Protein 2QBX (pdb70)

Structure (mmCIF, N/CA/C/O backbone):
data_2QBX
#
_entry.id   2QBX
#
_cell.length_a   40.183
_cell.length_b   40.183
_cell.length_c   235.025
_cell.angle_alpha   90.00
_cell.angle_beta   90.00
_cell.angle_gamma   120.00
#
_symmetry.space_group_name_H-M   'P 32'
#
loop_
_entity.id
_entity.type
_entity.pdbx_description
1 polymer 'Ephrin type-B receptor 2'
2 polymer 'antagonistic peptide'
3 non-polymer 'SULFATE ION'
4 water water
#
loop_
_atom_site.group_PDB
_atom_site.id
_atom_site.type_symbol
_atom_site.label_atom_id
_atom_site.label_alt_id
_atom_site.label_comp_id
_atom_site.label_asym_id
_atom_site.label_entity_id
_atom_site.label_seq_id
_atom_site.pdbx_PDB_ins_code
_atom_site.Cartn_x
_atom_site.Cartn_y
_atom_site.Cartn_z
_atom_site.occupancy
_atom_site.B_iso_or_equiv
_atom_site.auth_seq_id
_atom_site.auth_comp_id
_atom_site.auth_asym_id
_atom_site.auth_atom_id
_atom_site.pdbx_PDB_model_num
ATOM 1 N N . GLU A 1 32 ? -8.161 8.308 42.647 1.00 52.39 28 GLU A N 1
ATOM 2 C CA . GLU A 1 32 ? -8.587 6.880 42.553 1.00 52.88 28 GLU A CA 1
ATOM 3 C C . GLU A 1 32 ? -7.453 5.932 42.162 1.00 52.89 28 GLU A C 1
ATOM 4 O O . GLU A 1 32 ? -6.882 5.292 43.066 1.00 54.28 28 GLU A O 1
ATOM 10 N N . GLU A 1 33 ? -7.090 5.848 40.877 1.00 51.99 29 GLU A N 1
ATOM 11 C CA . GLU A 1 33 ? -6.133 4.811 40.441 1.00 51.27 29 GLU A CA 1
ATOM 12 C C . GLU A 1 33 ? -4.631 5.193 40.463 1.00 50.37 29 GLU A C 1
ATOM 13 O O . GLU A 1 33 ? -4.192 6.045 39.708 1.00 49.54 29 GLU A O 1
ATOM 19 N N . THR A 1 34 ? -3.848 4.501 41.292 1.00 49.38 30 THR A N 1
ATOM 20 C CA . THR A 1 34 ? -2.415 4.789 41.466 1.00 48.89 30 THR A CA 1
ATOM 21 C C . THR A 1 34 ? -1.512 4.236 40.355 1.00 47.23 30 THR A C 1
ATOM 22 O O . THR A 1 34 ? -1.492 3.049 40.084 1.00 47.13 30 THR A O 1
ATOM 26 N N . LEU A 1 35 ? -0.716 5.122 39.775 1.00 45.84 31 LEU A N 1
ATOM 27 C CA . LEU A 1 35 ? 0.310 4.758 38.803 1.00 44.64 31 LEU A CA 1
ATOM 28 C C . LEU A 1 35 ? 1.699 4.617 39.464 1.00 43.99 31 LEU A C 1
ATOM 29 O O . LEU A 1 35 ? 2.518 3.784 39.048 1.00 43.41 31 LEU A O 1
ATOM 34 N N . MET A 1 36 ? 1.943 5.418 40.503 1.00 42.82 32 MET A N 1
ATOM 35 C CA . MET A 1 36 ? 3.181 5.327 41.301 1.00 42.58 32 MET A CA 1
ATOM 36 C C . MET A 1 36 ? 2.942 5.928 42.703 1.00 42.43 32 MET A C 1
ATOM 37 O O . MET A 1 36 ? 2.278 6.990 42.851 1.00 41.39 32 MET A O 1
ATOM 42 N N . ASP A 1 37 ? 3.501 5.251 43.712 1.00 42.12 33 ASP A N 1
ATOM 43 C CA . ASP A 1 37 ? 3.476 5.739 45.076 1.00 42.17 33 ASP A CA 1
ATOM 44 C C . ASP A 1 37 ? 4.813 5.433 45.729 1.00 41.48 33 ASP A C 1
ATOM 45 O O . ASP A 1 37 ? 5.090 4.290 46.038 1.00 41.67 33 ASP A O 1
ATOM 50 N N . SER A 1 38 ? 5.629 6.469 45.917 1.00 41.00 34 SER A N 1
ATOM 51 C CA . SER A 1 38 ? 6.947 6.357 46.516 1.00 41.04 34 SER A CA 1
ATOM 52 C C . SER A 1 38 ? 6.926 5.756 47.957 1.00 42.49 34 SER A C 1
ATOM 53 O O . SER A 1 38 ? 7.931 5.216 48.436 1.00 43.10 34 SER A O 1
ATOM 56 N N . THR A 1 39 ? 5.778 5.910 48.613 1.00 42.87 35 THR A N 1
ATOM 57 C CA . THR A 1 39 ? 5.463 5.477 49.994 1.00 43.67 35 THR A CA 1
ATOM 58 C C . THR A 1 39 ? 5.369 3.935 50.153 1.00 44.52 35 THR A C 1
ATOM 59 O O . THR A 1 39 ? 5.376 3.386 51.245 1.00 44.62 35 THR A O 1
ATOM 63 N N . THR A 1 40 ? 5.323 3.260 49.018 1.00 45.46 36 THR A N 1
ATOM 64 C CA . THR A 1 40 ? 5.103 1.833 48.912 1.00 45.49 36 THR A CA 1
ATOM 65 C C . THR A 1 40 ? 6.386 1.106 48.507 1.00 45.02 36 THR A C 1
ATOM 66 O O . THR A 1 40 ? 6.435 -0.120 48.466 1.00 45.42 36 THR A O 1
ATOM 70 N N . ALA A 1 41 ? 7.452 1.852 48.258 1.00 44.75 37 ALA A N 1
ATOM 71 C CA . ALA A 1 41 ? 8.684 1.234 47.836 1.00 45.25 37 ALA A CA 1
ATOM 72 C C . ALA A 1 41 ? 9.141 0.175 48.867 1.00 45.86 37 ALA A C 1
ATOM 73 O O . ALA A 1 41 ? 9.219 0.457 50.085 1.00 45.57 37 ALA A O 1
ATOM 75 N N . THR A 1 42 ? 9.380 -1.042 48.360 1.00 45.47 38 THR A N 1
ATOM 76 C CA . THR A 1 42 ? 9.866 -2.154 49.173 1.00 45.06 38 THR A CA 1
ATOM 77 C C . THR A 1 42 ? 11.399 -2.145 49.272 1.00 45.31 38 THR A C 1
ATOM 78 O O . THR A 1 42 ? 11.963 -2.940 50.003 1.00 44.93 38 THR A O 1
ATOM 82 N N . ALA A 1 43 ? 12.049 -1.179 48.605 1.00 45.28 39 ALA A N 1
ATOM 83 C CA . ALA A 1 43 ? 13.485 -0.964 48.748 1.00 45.42 39 ALA A CA 1
ATOM 84 C C . ALA A 1 43 ? 13.794 0.483 48.425 1.00 45.30 39 ALA A C 1
ATOM 85 O O . ALA A 1 43 ? 12.871 1.254 48.167 1.00 46.98 39 ALA A O 1
ATOM 87 N N . GLU A 1 44 ? 15.070 0.860 48.393 1.00 44.03 40 GLU A N 1
ATOM 88 C CA . GLU A 1 44 ? 15.465 2.195 47.892 1.00 43.47 40 GLU A CA 1
ATOM 89 C C . GLU A 1 44 ? 14.617 2.713 46.714 1.00 41.88 40 GLU A C 1
ATOM 90 O O . GLU A 1 44 ? 14.195 1.957 45.846 1.00 41.21 40 GLU A O 1
ATOM 93 N N . LEU A 1 45 ? 14.329 4.004 46.712 1.00 40.96 41 LEU A N 1
ATOM 94 C CA . LEU A 1 45 ? 13.775 4.654 45.496 1.00 40.00 41 LEU A CA 1
ATOM 95 C C . LEU A 1 45 ? 14.428 4.320 44.096 1.00 39.37 41 LEU A C 1
ATOM 96 O O . LEU A 1 45 ? 13.815 3.722 43.169 1.00 38.62 41 LEU A O 1
ATOM 101 N N . GLY A 1 46 ? 15.687 4.757 44.018 1.00 37.89 42 GLY A N 1
ATOM 102 C CA . GLY A 1 46 ? 16.554 4.497 42.929 1.00 37.65 42 GLY A CA 1
ATOM 103 C C . GLY A 1 46 ? 16.454 5.614 41.941 1.00 37.29 42 GLY A C 1
ATOM 104 O O . GLY A 1 46 ? 16.699 5.396 40.767 1.00 37.44 42 GLY A O 1
ATOM 105 N N . TRP A 1 47 ? 16.108 6.818 42.410 1.00 36.18 43 TRP A N 1
ATOM 106 C CA . TRP A 1 47 ? 15.753 7.894 41.506 1.00 34.56 43 TRP A CA 1
ATOM 107 C C . TRP A 1 47 ? 17.025 8.598 41.132 1.00 34.99 43 TRP A C 1
ATOM 108 O O . TRP A 1 47 ? 17.949 8.685 41.922 1.00 36.24 43 TRP A O 1
ATOM 119 N N . MET A 1 48 ? 17.102 9.100 39.916 1.00 35.25 44 MET A N 1
ATOM 120 C CA . MET A 1 48 ? 18.324 9.699 39.448 1.00 35.43 44 MET A CA 1
ATOM 121 C C . MET A 1 48 ? 18.429 11.073 40.030 1.00 35.40 44 MET A C 1
ATOM 122 O O . MET A 1 48 ? 17.476 11.827 39.961 1.00 34.79 44 MET A O 1
ATOM 127 N N . VAL A 1 49 ? 19.604 11.409 40.555 1.00 35.43 45 VAL A N 1
ATOM 128 C CA . VAL A 1 49 ? 19.871 12.743 41.023 1.00 35.63 45 VAL A CA 1
ATOM 129 C C . VAL A 1 49 ? 21.032 13.347 40.242 1.00 35.81 45 VAL A C 1
ATOM 130 O O . VAL A 1 49 ? 22.024 12.679 39.975 1.00 37.53 45 VAL A O 1
ATOM 134 N N . HIS A 1 50 ? 20.909 14.625 39.933 1.00 35.43 46 HIS A N 1
ATOM 135 C CA . HIS A 1 50 ? 21.822 15.339 39.090 1.00 36.11 46 HIS A CA 1
ATOM 136 C C . HIS A 1 50 ? 21.902 16.801 39.551 1.00 35.47 46 HIS A C 1
ATOM 137 O O . HIS A 1 50 ? 21.011 17.579 39.270 1.00 35.90 46 HIS A O 1
ATOM 144 N N . PRO A 1 51 ? 22.991 17.192 40.225 1.00 35.94 47 PRO A N 1
ATOM 145 C CA . PRO A 1 51 ? 24.194 16.407 40.567 1.00 35.70 47 PRO A CA 1
ATOM 146 C C . PRO A 1 51 ? 24.002 15.570 41.797 1.00 35.03 47 PRO A C 1
ATOM 147 O O . PRO A 1 51 ? 23.060 15.813 42.568 1.00 36.24 47 PRO A O 1
ATOM 151 N N . PRO A 1 52 ? 24.855 14.550 41.976 1.00 34.34 48 PRO A N 1
ATOM 152 C CA . PRO A 1 52 ? 24.812 13.697 43.180 1.00 33.51 48 PRO A CA 1
ATOM 153 C C . PRO A 1 52 ? 25.004 14.450 44.504 1.00 32.28 48 PRO A C 1
ATOM 154 O O . PRO A 1 52 ? 24.631 13.933 45.581 1.00 30.34 48 PRO A O 1
ATOM 158 N N . SER A 1 53 ? 25.581 15.646 44.413 1.00 31.12 49 SER A N 1
ATOM 159 C CA . SER A 1 53 ? 25.681 16.528 45.555 1.00 31.67 49 SER A CA 1
ATOM 160 C C . SER A 1 53 ? 24.338 17.201 45.979 1.00 31.92 49 SER A C 1
ATOM 161 O O . SER A 1 53 ? 24.256 17.730 47.063 1.00 32.45 49 SER A O 1
ATOM 164 N N . GLY A 1 54 ? 23.294 17.184 45.151 1.00 32.11 50 GLY A N 1
ATOM 165 C CA . GLY A 1 54 ? 22.036 17.907 45.494 1.00 31.71 50 GLY A CA 1
ATOM 166 C C . GLY A 1 54 ? 21.089 17.045 46.305 1.00 31.48 50 GLY A C 1
ATOM 167 O O . GLY A 1 54 ? 21.340 16.781 47.495 1.00 32.03 50 GLY A O 1
ATOM 168 N N . TRP A 1 55 ? 20.053 16.519 45.653 1.00 30.23 51 TRP A N 1
ATOM 169 C CA . TRP A 1 55 ? 19.103 15.644 46.342 1.00 30.73 51 TRP A CA 1
ATOM 170 C C . TRP A 1 55 ? 19.782 14.389 46.866 1.00 31.11 51 TRP A C 1
ATOM 171 O O . TRP A 1 55 ? 20.696 13.924 46.247 1.00 32.73 51 TRP A O 1
ATOM 182 N N . GLU A 1 56 ? 19.250 13.807 47.952 1.00 31.57 52 GLU A N 1
ATOM 183 C CA . GLU A 1 56 ? 19.778 12.586 48.563 1.00 31.68 52 GLU A CA 1
ATOM 184 C C . GLU A 1 56 ? 18.694 11.729 49.143 1.00 29.92 52 GLU A C 1
ATOM 185 O O . GLU A 1 56 ? 17.857 12.219 49.878 1.00 30.37 52 GLU A O 1
ATOM 191 N N . GLU A 1 57 ? 18.682 10.450 48.837 1.00 29.49 53 GLU A N 1
ATOM 192 C CA . GLU A 1 57 ? 17.682 9.595 49.448 1.00 30.05 53 GLU A CA 1
ATOM 193 C C . GLU A 1 57 ? 18.002 9.408 50.936 1.00 31.31 53 GLU A C 1
ATOM 194 O O . GLU A 1 57 ? 19.146 9.123 51.270 1.00 32.88 53 GLU A O 1
ATOM 200 N N . VAL A 1 58 ? 17.009 9.627 51.811 1.00 31.85 54 VAL A N 1
ATOM 201 C CA . VAL A 1 58 ? 17.163 9.609 53.301 1.00 32.13 54 VAL A CA 1
ATOM 202 C C . VAL A 1 58 ? 15.929 8.927 53.849 1.00 31.68 54 VAL A C 1
ATOM 203 O O . VAL A 1 58 ? 14.874 9.062 53.241 1.00 31.45 54 VAL A O 1
ATOM 207 N N . SER A 1 59 ? 16.016 8.155 54.937 1.00 31.43 55 SER A N 1
ATOM 208 C CA . SER A 1 59 ? 14.765 7.646 55.556 1.00 31.46 55 SER A CA 1
ATOM 209 C C . SER A 1 59 ? 14.088 8.841 56.264 1.00 30.88 55 SER A C 1
ATOM 210 O O . SER A 1 59 ? 14.756 9.784 56.688 1.00 29.95 55 SER A O 1
ATOM 213 N N . GLY A 1 60 ? 12.769 8.827 56.355 1.00 30.28 56 GLY A N 1
ATOM 214 C CA . GLY A 1 60 ? 12.074 9.956 56.959 1.00 30.47 56 GLY A CA 1
ATOM 215 C C . GLY A 1 60 ? 10.664 9.631 57.319 1.00 30.31 56 GLY A C 1
ATOM 216 O O . GLY A 1 60 ? 10.144 8.573 56.956 1.00 30.83 56 GLY A O 1
ATOM 217 N N . TYR A 1 61 ? 10.034 10.560 58.025 1.00 30.39 57 TYR A N 1
ATOM 218 C CA . TYR A 1 61 ? 8.694 10.353 58.529 1.00 30.10 57 TYR A CA 1
ATOM 219 C C . TYR A 1 61 ? 7.603 10.780 57.575 1.00 31.35 57 TYR A C 1
ATOM 220 O O . TYR A 1 61 ? 7.674 11.809 56.905 1.00 29.66 57 TYR A O 1
ATOM 229 N N . ASP A 1 62 ? 6.608 9.901 57.526 1.00 34.36 58 ASP A N 1
ATOM 230 C CA . ASP A 1 62 ? 5.193 10.216 57.332 1.00 36.07 58 ASP A CA 1
ATOM 231 C C . ASP A 1 62 ? 4.636 11.264 58.262 1.00 37.28 58 ASP A C 1
ATOM 232 O O . ASP A 1 62 ? 5.230 11.542 59.327 1.00 34.99 58 ASP A O 1
ATOM 237 N N . GLU A 1 63 ? 3.428 11.734 57.879 1.00 38.39 59 GLU A N 1
ATOM 238 C CA . GLU A 1 63 ? 2.415 12.304 58.791 1.00 39.70 59 GLU A CA 1
ATOM 239 C C . GLU A 1 63 ? 2.000 11.402 59.972 1.00 39.39 59 GLU A C 1
ATOM 240 O O . GLU A 1 63 ? 1.700 11.904 61.041 1.00 40.66 59 GLU A O 1
ATOM 246 N N . ASN A 1 64 ? 1.903 10.094 59.757 1.00 38.73 60 ASN A N 1
ATOM 247 C CA . ASN A 1 64 ? 1.683 9.124 60.843 1.00 38.15 60 ASN A CA 1
ATOM 248 C C . ASN A 1 64 ? 2.964 8.630 61.559 1.00 36.87 60 ASN A C 1
ATOM 249 O O . ASN A 1 64 ? 2.910 7.685 62.312 1.00 36.31 60 ASN A O 1
ATOM 254 N N . MET A 1 65 ? 4.105 9.250 61.300 1.00 36.38 61 MET A N 1
ATOM 255 C CA . MET A 1 65 ? 5.396 8.841 61.872 1.00 36.30 61 MET A CA 1
ATOM 256 C C . MET A 1 65 ? 5.848 7.444 61.448 1.00 35.39 61 MET A C 1
ATOM 257 O O . MET A 1 65 ? 6.659 6.843 62.136 1.00 35.43 61 MET A O 1
ATOM 262 N N . ASN A 1 66 ? 5.301 6.911 60.361 1.00 35.06 62 ASN A N 1
ATOM 263 C CA . ASN A 1 66 ? 5.875 5.724 59.722 1.00 34.97 62 ASN A CA 1
ATOM 264 C C . ASN A 1 66 ? 7.124 6.175 58.992 1.00 34.23 62 ASN A C 1
ATOM 265 O O . ASN A 1 66 ? 7.214 7.316 58.553 1.00 35.63 62 ASN A O 1
ATOM 270 N N . THR A 1 67 ? 8.098 5.289 58.885 1.00 33.35 63 THR A N 1
ATOM 271 C CA . THR A 1 67 ? 9.386 5.661 58.344 1.00 32.45 63 THR A CA 1
ATOM 272 C C . THR A 1 67 ? 9.430 5.185 56.919 1.00 31.50 63 THR A C 1
ATOM 273 O O . THR A 1 67 ? 9.220 4.016 56.666 1.00 31.33 63 THR A O 1
ATOM 277 N N . ILE A 1 68 ? 9.719 6.110 56.004 1.00 31.50 64 ILE A N 1
ATOM 278 C CA . ILE A 1 68 ? 9.668 5.871 54.545 1.00 31.79 64 ILE A CA 1
ATOM 279 C C . ILE A 1 68 ? 10.933 6.416 53.860 1.00 31.65 64 ILE A C 1
ATOM 280 O O . ILE A 1 68 ? 11.791 7.024 54.511 1.00 30.41 64 ILE A O 1
ATOM 285 N N . ARG A 1 69 ? 11.051 6.177 52.545 1.00 31.56 65 ARG A N 1
ATOM 286 C CA . ARG A 1 69 ? 12.139 6.746 51.768 1.00 31.28 65 ARG A CA 1
ATOM 287 C C . ARG A 1 69 ? 11.712 8.142 51.302 1.00 30.00 65 ARG A C 1
ATOM 288 O O . ARG A 1 69 ? 10.591 8.319 50.823 1.00 29.56 65 ARG A O 1
ATOM 296 N N . THR A 1 70 ? 12.625 9.096 51.417 1.00 28.21 66 THR A N 1
ATOM 297 C CA . THR A 1 70 ? 12.393 10.428 51.013 1.00 28.64 66 THR A CA 1
ATOM 298 C C . THR A 1 70 ? 13.656 10.957 50.312 1.00 29.24 66 THR A C 1
ATOM 299 O O . THR A 1 70 ? 14.681 10.307 50.357 1.00 27.85 66 THR A O 1
ATOM 303 N N . TYR A 1 71 ? 13.555 12.152 49.701 1.00 28.94 67 TYR A N 1
ATOM 304 C CA . TYR A 1 71 ? 14.689 12.860 49.121 1.00 28.79 67 TYR A CA 1
ATOM 305 C C . TYR A 1 71 ? 14.782 14.222 49.726 1.00 29.06 67 TYR A C 1
ATOM 306 O O . TYR A 1 71 ? 13.812 14.892 49.869 1.00 30.07 67 TYR A O 1
ATOM 315 N N . GLN A 1 72 ? 15.993 14.622 50.056 1.00 30.10 68 GLN A N 1
ATOM 316 C CA . GLN A 1 72 ? 16.275 15.812 50.790 1.00 30.97 68 GLN A CA 1
ATOM 317 C C . GLN A 1 72 ? 17.384 16.548 50.057 1.00 30.23 68 GLN A C 1
ATOM 318 O O . GLN A 1 72 ? 18.285 15.922 49.435 1.00 31.25 68 GLN A O 1
ATOM 324 N N . VAL A 1 73 ? 17.319 17.862 50.111 1.00 28.80 69 VAL A N 1
ATOM 325 C CA . VAL A 1 73 ? 18.319 18.720 49.553 1.00 28.26 69 VAL A CA 1
ATOM 326 C C . VAL A 1 73 ? 18.359 19.961 50.443 1.00 29.04 69 VAL A C 1
ATOM 327 O O . VAL A 1 73 ? 17.302 20.452 50.858 1.00 29.00 69 VAL A O 1
ATOM 331 N N . CYS A 1 74 ? 19.559 20.455 50.754 1.00 29.04 70 CYS A N 1
ATOM 332 C CA . CYS A 1 74 ? 19.690 21.632 51.558 1.00 29.11 70 CYS A CA 1
ATOM 333 C C . CYS A 1 74 ? 21.023 22.311 51.375 1.00 29.13 70 CYS A C 1
ATOM 334 O O . CYS A 1 74 ? 21.780 22.512 52.336 1.00 30.40 70 CYS A O 1
ATOM 337 N N . ASN A 1 75 ? 21.316 22.721 50.155 1.00 29.30 71 ASN A N 1
ATOM 338 C CA . ASN A 1 75 ? 22.646 23.267 49.860 1.00 29.54 71 ASN A CA 1
ATOM 339 C C . ASN A 1 75 ? 22.574 24.776 49.963 1.00 29.22 71 ASN A C 1
ATOM 340 O O . ASN A 1 75 ? 22.979 25.487 49.069 1.00 28.93 71 ASN A O 1
ATOM 345 N N . VAL A 1 76 ? 22.114 25.253 51.111 1.00 29.51 72 VAL A N 1
ATOM 346 C CA . VAL A 1 76 ? 21.895 26.673 51.313 1.00 29.90 72 VAL A CA 1
ATOM 347 C C . VAL A 1 76 ? 23.179 27.486 51.459 1.00 30.74 72 VAL A C 1
ATOM 348 O O . VAL A 1 76 ? 23.164 28.700 51.373 1.00 31.27 72 VAL A O 1
ATOM 352 N N . PHE A 1 77 ? 24.303 26.823 51.643 1.00 32.40 73 PHE A N 1
ATOM 353 C CA . PHE A 1 77 ? 25.581 27.534 51.776 1.00 33.95 73 PHE A CA 1
ATOM 354 C C . PHE A 1 77 ? 26.442 27.591 50.473 1.00 35.17 73 PHE A C 1
ATOM 355 O O . PHE A 1 77 ? 27.583 28.078 50.492 1.00 35.43 73 PHE A O 1
ATOM 363 N N . GLU A 1 78 ? 25.814 27.212 49.351 1.00 36.75 74 GLU A N 1
ATOM 364 C CA . GLU A 1 78 ? 26.444 27.076 48.020 1.00 38.17 74 GLU A CA 1
ATOM 365 C C . GLU A 1 78 ? 25.706 27.898 46.987 1.00 39.80 74 GLU A C 1
ATOM 366 O O . GLU A 1 78 ? 24.465 27.838 46.910 1.00 41.86 74 GLU A O 1
ATOM 372 N N . SER A 1 79 ? 26.453 28.676 46.209 1.00 40.39 75 SER A N 1
ATOM 373 C CA . SER A 1 79 ? 25.918 29.396 45.067 1.00 40.93 75 SER A CA 1
ATOM 374 C C . SER A 1 79 ? 25.615 28.470 43.854 1.00 41.03 75 SER A C 1
ATOM 375 O O . SER A 1 79 ? 26.121 27.349 43.741 1.00 41.14 75 SER A O 1
ATOM 378 N N . SER A 1 80 ? 24.787 28.968 42.949 1.00 41.04 76 SER A N 1
ATOM 379 C CA . SER A 1 80 ? 24.552 28.347 41.649 1.00 41.03 76 SER A CA 1
ATOM 380 C C . SER A 1 80 ? 23.886 26.999 41.770 1.00 40.28 76 SER A C 1
ATOM 381 O O . SER A 1 80 ? 24.229 26.060 41.025 1.00 41.47 76 SER A O 1
ATOM 384 N N . GLN A 1 81 ? 22.920 26.874 42.676 1.00 38.51 77 GLN A N 1
ATOM 385 C CA . GLN A 1 81 ? 22.319 25.562 42.905 1.00 37.00 77 GLN A CA 1
ATOM 386 C C . GLN A 1 81 ? 21.267 25.285 41.839 1.00 36.55 77 GLN A C 1
ATOM 387 O O . GLN A 1 81 ? 20.388 26.110 41.594 1.00 35.85 77 GLN A O 1
ATOM 393 N N . ASN A 1 82 ? 21.400 24.142 41.177 1.00 35.44 78 ASN A N 1
ATOM 394 C CA . ASN A 1 82 ? 20.382 23.678 40.237 1.00 34.80 78 ASN A CA 1
ATOM 395 C C . ASN A 1 82 ? 20.277 22.157 40.289 1.00 33.25 78 ASN A C 1
ATOM 396 O O . ASN A 1 82 ? 20.803 21.505 39.420 1.00 33.28 78 ASN A O 1
ATOM 401 N N . ASN A 1 83 ? 19.543 21.633 41.270 1.00 31.93 79 ASN A N 1
ATOM 402 C CA . ASN A 1 83 ? 19.595 20.240 41.642 1.00 32.24 79 ASN A CA 1
ATOM 403 C C . ASN A 1 83 ? 18.337 19.494 41.223 1.00 31.57 79 ASN A C 1
ATOM 404 O O . ASN A 1 83 ? 17.226 19.812 41.666 1.00 30.76 79 ASN A O 1
ATOM 409 N N . TRP A 1 84 ? 18.526 18.475 40.379 1.00 30.96 80 TRP A N 1
ATOM 410 C CA . TRP A 1 84 ? 17.427 17.710 39.824 1.00 29.90 80 TRP A CA 1
ATOM 411 C C . TRP A 1 84 ? 17.332 16.334 40.422 1.00 29.54 80 TRP A C 1
ATOM 412 O O . TRP A 1 84 ? 18.320 15.743 40.788 1.00 30.68 80 TRP A O 1
ATOM 423 N N . LEU A 1 85 ? 16.109 15.846 40.476 1.00 29.45 81 LEU A N 1
ATOM 424 C CA . LEU A 1 85 ? 15.725 14.538 40.951 1.00 29.18 81 LEU A CA 1
ATOM 425 C C . LEU A 1 85 ? 14.666 14.040 39.993 1.00 29.43 81 LEU A C 1
ATOM 426 O O . LEU A 1 85 ? 13.743 14.811 39.631 1.00 29.70 81 LEU A O 1
ATOM 431 N N . ARG A 1 86 ? 14.733 12.774 39.629 1.00 29.64 82 ARG A N 1
ATOM 432 C CA . ARG A 1 86 ? 13.848 12.230 38.614 1.00 30.46 82 ARG A CA 1
ATOM 433 C C . ARG A 1 86 ? 13.397 10.845 39.025 1.00 31.23 82 ARG A C 1
ATOM 434 O O . ARG A 1 86 ? 14.236 10.002 39.318 1.00 31.57 82 ARG A O 1
ATOM 442 N N . THR A 1 87 ? 12.086 10.608 38.984 1.00 31.72 83 THR A N 1
ATOM 443 C CA . THR A 1 87 ? 11.496 9.344 39.281 1.00 32.52 83 THR A CA 1
ATOM 444 C C . THR A 1 87 ? 11.890 8.270 38.296 1.00 34.00 83 THR A C 1
ATOM 445 O O . THR A 1 87 ? 12.498 8.525 37.269 1.00 33.83 83 THR A O 1
ATOM 449 N N . LYS A 1 88 ? 11.490 7.047 38.592 1.00 35.61 84 LYS A N 1
ATOM 450 C CA . LYS A 1 88 ? 11.612 5.996 37.607 1.00 36.75 84 LYS A CA 1
ATOM 451 C C . LYS A 1 88 ? 10.458 6.148 36.579 1.00 37.36 84 LYS A C 1
ATOM 452 O O . LYS A 1 88 ? 9.504 6.908 36.773 1.00 37.94 84 LYS A O 1
ATOM 458 N N . PHE A 1 89 ? 10.592 5.463 35.467 1.00 37.51 85 PHE A N 1
ATOM 459 C CA . PHE A 1 89 ? 9.591 5.483 34.422 1.00 37.73 85 PHE A CA 1
ATOM 460 C C . PHE A 1 89 ? 8.290 4.998 35.019 1.00 36.84 85 PHE A C 1
ATOM 461 O O . PHE A 1 89 ? 8.270 3.986 35.666 1.00 36.98 85 PHE A O 1
ATOM 469 N N . ILE A 1 90 ? 7.218 5.743 34.810 1.00 36.80 86 ILE A N 1
ATOM 470 C CA . ILE A 1 90 ? 5.883 5.396 35.302 1.00 36.74 86 ILE A CA 1
ATOM 471 C C . ILE A 1 90 ? 5.029 5.081 34.075 1.00 37.53 86 ILE A C 1
ATOM 472 O O . ILE A 1 90 ? 4.946 5.926 33.185 1.00 37.62 86 ILE A O 1
ATOM 477 N N . ARG A 1 91 ? 4.408 3.900 34.018 1.00 38.05 87 ARG A N 1
ATOM 478 C CA . ARG A 1 91 ? 3.530 3.551 32.900 1.00 39.49 87 ARG A CA 1
ATOM 479 C C . ARG A 1 91 ? 2.220 4.325 32.997 1.00 40.14 87 ARG A C 1
ATOM 480 O O . ARG A 1 91 ? 1.783 4.673 34.088 1.00 40.91 87 ARG A O 1
ATOM 484 N N . ARG A 1 92 ? 1.598 4.592 31.849 1.00 41.04 88 ARG A N 1
ATOM 485 C CA . ARG A 1 92 ? 0.380 5.416 31.773 1.00 41.67 88 ARG A CA 1
ATOM 486 C C . ARG A 1 92 ? -0.898 4.600 32.065 1.00 42.30 88 ARG A C 1
ATOM 487 O O . ARG A 1 92 ? -1.871 5.116 32.629 1.00 42.10 88 ARG A O 1
ATOM 495 N N . ARG A 1 93 ? -0.882 3.333 31.663 1.00 43.28 89 ARG A N 1
ATOM 496 C CA . ARG A 1 93 ? -1.996 2.383 31.883 1.00 44.07 89 ARG A CA 1
ATOM 497 C C . ARG A 1 93 ? -3.348 2.956 31.502 1.00 44.78 89 ARG A C 1
ATOM 498 O O . ARG A 1 93 ? -4.309 2.878 32.282 1.00 45.36 89 ARG A O 1
ATOM 502 N N . GLY A 1 94 ? -3.426 3.567 30.320 1.00 45.21 90 GLY A N 1
ATOM 503 C CA . GLY A 1 94 ? -4.710 4.100 29.820 1.00 45.26 90 GLY A CA 1
ATOM 504 C C . GLY A 1 94 ? -5.107 5.518 30.241 1.00 45.66 90 GLY A C 1
ATOM 505 O O . GLY A 1 94 ? -5.993 6.097 29.624 1.00 46.84 90 GLY A O 1
ATOM 506 N N . ALA A 1 95 ? -4.482 6.068 31.285 1.00 45.15 91 ALA A N 1
ATOM 507 C CA . ALA A 1 95 ? -4.736 7.436 31.758 1.00 44.59 91 ALA A CA 1
ATOM 508 C C . ALA A 1 95 ? -4.499 8.508 30.717 1.00 44.45 91 ALA A C 1
ATOM 509 O O . ALA A 1 95 ? -3.632 8.377 29.887 1.00 43.58 91 ALA A O 1
ATOM 511 N N . HIS A 1 96 ? -5.242 9.605 30.813 1.00 44.99 92 HIS A N 1
ATOM 512 C CA . HIS A 1 96 ? -4.980 10.789 30.002 1.00 45.68 92 HIS A CA 1
ATOM 513 C C . HIS A 1 96 ? -4.648 12.004 30.868 1.00 44.97 92 HIS A C 1
ATOM 514 O O . HIS A 1 96 ? -3.767 12.785 30.527 1.00 45.61 92 HIS A O 1
ATOM 521 N N . ARG A 1 97 ? -5.353 12.182 31.973 1.00 44.06 93 ARG A N 1
ATOM 522 C CA . ARG A 1 97 ? -4.994 13.237 32.895 1.00 43.97 93 ARG A CA 1
ATOM 523 C C . ARG A 1 97 ? -4.313 12.634 34.105 1.00 42.49 93 ARG A C 1
ATOM 524 O O . ARG A 1 97 ? -4.805 11.668 34.693 1.00 43.11 93 ARG A O 1
ATOM 532 N N . ILE A 1 98 ? -3.176 13.199 34.463 1.00 40.65 94 ILE A N 1
ATOM 533 C CA . ILE A 1 98 ? -2.348 12.667 35.546 1.00 39.34 94 ILE A CA 1
ATOM 534 C C . ILE A 1 98 ? -2.407 13.596 36.743 1.00 38.06 94 ILE A C 1
ATOM 535 O O . ILE A 1 98 ? -2.163 14.800 36.625 1.00 37.07 94 ILE A O 1
ATOM 540 N N . HIS A 1 99 ? -2.686 13.022 37.901 1.00 37.34 95 HIS A N 1
ATOM 541 C CA . HIS A 1 99 ? -2.626 13.777 39.140 1.00 37.11 95 HIS A CA 1
ATOM 542 C C . HIS A 1 99 ? -1.397 13.381 39.973 1.00 35.89 95 HIS A C 1
ATOM 543 O O . HIS A 1 99 ? -1.119 12.185 40.173 1.00 35.68 95 HIS A O 1
ATOM 550 N N . VAL A 1 100 ? -0.672 14.403 40.426 1.00 34.24 96 VAL A N 1
ATOM 551 C CA . VAL A 1 100 ? 0.505 14.230 41.257 1.00 33.16 96 VAL A CA 1
ATOM 552 C C . VAL A 1 100 ? 0.339 14.826 42.672 1.00 32.70 96 VAL A C 1
ATOM 553 O O . VAL A 1 100 ? 0.372 16.036 42.842 1.00 30.62 96 VAL A O 1
ATOM 557 N N . GLU A 1 101 ? 0.260 13.945 43.672 1.00 32.37 97 GLU A N 1
ATOM 558 C CA . GLU A 1 101 ? 0.167 14.349 45.075 1.00 32.35 97 GLU A CA 1
ATOM 559 C C . GLU A 1 101 ? 1.546 14.322 45.729 1.00 30.60 97 GLU A C 1
ATOM 560 O O . GLU A 1 101 ? 2.146 13.263 45.871 1.00 31.22 97 GLU A O 1
ATOM 566 N N . MET A 1 102 ? 2.015 15.476 46.168 1.00 29.60 98 MET A N 1
ATOM 567 C CA . MET A 1 102 ? 3.296 15.620 46.820 1.00 28.78 98 MET A CA 1
ATOM 568 C C . MET A 1 102 ? 3.118 15.929 48.306 1.00 28.68 98 MET A C 1
ATOM 569 O O . MET A 1 102 ? 2.487 16.905 48.628 1.00 27.98 98 MET A O 1
ATOM 574 N N . LYS A 1 103 ? 3.697 15.103 49.191 1.00 29.00 99 LYS A N 1
ATOM 575 C CA . LYS A 1 103 ? 3.924 15.472 50.611 1.00 28.33 99 LYS A CA 1
ATOM 576 C C . LYS A 1 103 ? 5.372 15.932 50.768 1.00 27.85 99 LYS A C 1
ATOM 577 O O . LYS A 1 103 ? 6.289 15.251 50.295 1.00 27.89 99 LYS A O 1
ATOM 583 N N . PHE A 1 104 ? 5.602 17.041 51.449 1.00 26.99 100 PHE A N 1
ATOM 584 C CA . PHE A 1 104 ? 6.940 17.579 51.576 1.00 27.11 100 PHE A CA 1
ATOM 585 C C . PHE A 1 104 ? 7.088 18.565 52.736 1.00 27.39 100 PHE A C 1
ATOM 586 O O . PHE A 1 104 ? 6.100 19.175 53.187 1.00 27.77 100 PHE A O 1
ATOM 594 N N . SER A 1 105 ? 8.335 18.764 53.182 1.00 27.02 101 SER A N 1
ATOM 595 C CA . SER A 1 105 ? 8.650 19.738 54.232 1.00 25.74 101 SER A CA 1
ATOM 596 C C . SER A 1 105 ? 9.656 20.733 53.780 1.00 27.11 101 SER A C 1
ATOM 597 O O . SER A 1 105 ? 10.746 20.362 53.337 1.00 27.87 101 SER A O 1
ATOM 600 N N . VAL A 1 106 ? 9.311 22.012 53.883 1.00 28.25 102 VAL A N 1
ATOM 601 C CA . VAL A 1 106 ? 10.262 23.086 53.624 1.00 28.67 102 VAL A CA 1
ATOM 602 C C . VAL A 1 106 ? 10.786 23.685 54.925 1.00 29.99 102 VAL A C 1
ATOM 603 O O . VAL A 1 106 ? 10.015 23.976 55.840 1.00 30.15 102 VAL A O 1
ATOM 607 N N . ARG A 1 107 ? 12.100 23.865 55.001 1.00 32.05 103 ARG A N 1
ATOM 608 C CA . ARG A 1 107 ? 12.700 24.702 56.033 1.00 32.84 103 ARG A CA 1
ATOM 609 C C . ARG A 1 107 ? 12.964 26.112 55.516 1.00 34.45 103 ARG A C 1
ATOM 610 O O . ARG A 1 107 ? 14.055 26.412 55.031 1.00 34.30 103 ARG A O 1
ATOM 618 N N . ASP A 1 108 ? 11.958 26.974 55.623 1.00 36.26 104 ASP A N 1
ATOM 619 C CA . ASP A 1 108 ? 12.032 28.132 56.506 1.00 36.87 104 ASP A CA 1
ATOM 620 C C . ASP A 1 108 ? 13.380 28.837 56.611 1.00 36.21 104 ASP A C 1
ATOM 621 O O . ASP A 1 108 ? 14.053 28.760 57.639 1.00 35.61 104 ASP A O 1
ATOM 626 N N . CYS A 1 109 ? 13.769 29.522 55.541 1.00 35.87 105 CYS A N 1
ATOM 627 C CA . CYS A 1 109 ? 15.001 30.301 55.536 1.00 36.40 105 CYS A CA 1
ATOM 628 C C . CYS A 1 109 ? 15.237 31.112 56.805 1.00 36.48 105 CYS A C 1
ATOM 629 O O . CYS A 1 109 ? 16.351 31.157 57.327 1.00 36.21 105 CYS A O 1
ATOM 632 N N . SER A 1 110 ? 14.181 31.752 57.297 1.00 37.00 106 SER A N 1
ATOM 633 C CA . SER A 1 110 ? 14.221 32.423 58.628 1.00 37.11 106 SER A CA 1
ATOM 634 C C . SER A 1 110 ? 14.708 31.499 59.732 1.00 35.97 106 SER A C 1
ATOM 635 O O . SER A 1 110 ? 15.273 31.952 60.692 1.00 36.86 106 SER A O 1
ATOM 638 N N . SER A 1 111 ? 14.436 30.219 59.597 1.00 35.27 107 SER A N 1
ATOM 639 C CA . SER A 1 111 ? 14.775 29.263 60.607 1.00 35.16 107 SER A CA 1
ATOM 640 C C . SER A 1 111 ? 16.086 28.479 60.315 1.00 34.70 107 SER A C 1
ATOM 641 O O . SER A 1 111 ? 16.264 27.372 60.788 1.00 34.93 107 SER A O 1
ATOM 644 N N . ILE A 1 112 ? 17.000 29.044 59.532 1.00 34.14 108 ILE A N 1
ATOM 645 C CA . ILE A 1 112 ? 18.274 28.354 59.251 1.00 33.65 108 ILE A CA 1
ATOM 646 C C . ILE A 1 112 ? 19.378 29.264 59.729 1.00 32.07 108 ILE A C 1
ATOM 647 O O . ILE A 1 112 ? 19.603 30.299 59.126 1.00 30.98 108 ILE A O 1
ATOM 652 N N . PRO A 1 113 ? 20.065 28.894 60.829 1.00 31.59 109 PRO A N 1
ATOM 653 C CA . PRO A 1 113 ? 21.050 29.842 61.330 1.00 31.37 109 PRO A CA 1
ATOM 654 C C . PRO A 1 113 ? 22.111 30.167 60.295 1.00 31.85 109 PRO A C 1
ATOM 655 O O . PRO A 1 113 ? 22.555 29.271 59.543 1.00 31.55 109 PRO A O 1
ATOM 659 N N . SER A 1 114 ? 22.460 31.447 60.239 1.00 32.88 110 SER A N 1
ATOM 660 C CA . SER A 1 114 ? 23.566 31.991 59.412 1.00 34.88 110 SER A CA 1
ATOM 661 C C . SER A 1 114 ? 23.378 31.865 57.868 1.00 35.29 110 SER A C 1
ATOM 662 O O . SER A 1 114 ? 24.305 32.138 57.085 1.00 35.11 110 SER A O 1
ATOM 665 N N . VAL A 1 115 ? 22.158 31.531 57.436 1.00 35.75 111 VAL A N 1
ATOM 666 C CA . VAL A 1 115 ? 21.865 31.337 56.017 1.00 35.66 111 VAL A CA 1
ATOM 667 C C . VAL A 1 115 ? 22.035 32.624 55.192 1.00 35.65 111 VAL A C 1
ATOM 668 O O . VAL A 1 115 ? 21.698 33.714 55.654 1.00 35.86 111 VAL A O 1
ATOM 672 N N . PRO A 1 116 ? 22.669 32.518 54.007 1.00 36.44 112 PRO A N 1
ATOM 673 C CA . PRO A 1 116 ? 22.713 33.657 53.063 1.00 36.44 112 PRO A CA 1
ATOM 674 C C . PRO A 1 116 ? 21.345 34.059 52.482 1.00 37.30 112 PRO A C 1
ATOM 675 O O . PRO A 1 116 ? 20.396 33.263 52.493 1.00 37.21 112 PRO A O 1
ATOM 679 N N . GLY A 1 117 ? 21.259 35.289 51.982 1.00 37.94 113 GLY A N 1
ATOM 680 C CA . GLY A 1 117 ? 19.979 35.870 51.566 1.00 39.05 113 GLY A CA 1
ATOM 681 C C . GLY A 1 117 ? 19.385 35.297 50.284 1.00 39.46 113 GLY A C 1
ATOM 682 O O . GLY A 1 117 ? 18.281 35.682 49.860 1.00 39.76 113 GLY A O 1
ATOM 683 N N . SER A 1 118 ? 20.103 34.378 49.653 1.00 39.35 114 SER A N 1
ATOM 684 C CA . SER A 1 118 ? 19.656 33.853 48.395 1.00 39.15 114 SER A CA 1
ATOM 685 C C . SER A 1 118 ? 18.825 32.633 48.643 1.00 38.30 114 SER A C 1
ATOM 686 O O . SER A 1 118 ? 18.315 32.061 47.688 1.00 39.05 114 SER A O 1
ATOM 689 N N . CYS A 1 119 ? 18.656 32.249 49.917 1.00 36.71 115 CYS A N 1
ATOM 690 C CA . CYS A 1 119 ? 17.873 31.072 50.298 1.00 35.21 115 CYS A CA 1
ATOM 691 C C . CYS A 1 119 ? 16.465 31.072 49.673 1.00 34.96 115 CYS A C 1
ATOM 692 O O . CYS A 1 119 ? 15.873 32.132 49.491 1.00 33.91 115 CYS A O 1
ATOM 695 N N . LYS A 1 120 ? 15.952 29.878 49.341 1.00 34.51 116 LYS A N 1
ATOM 696 C CA . LYS A 1 120 ? 14.705 29.712 48.581 1.00 34.52 116 LYS A CA 1
ATOM 697 C C . LYS A 1 120 ? 13.821 28.759 49.337 1.00 33.84 116 LYS A C 1
ATOM 698 O O . LYS A 1 120 ? 14.309 27.985 50.190 1.00 32.87 116 LYS A O 1
ATOM 704 N N . GLU A 1 121 ? 12.526 28.805 49.023 1.00 33.33 117 GLU A N 1
ATOM 705 C CA . GLU A 1 121 ? 11.544 28.032 49.753 1.00 33.15 117 GLU A CA 1
ATOM 706 C C . GLU A 1 121 ? 10.561 27.331 48.851 1.00 33.25 117 GLU A C 1
ATOM 707 O O . GLU A 1 121 ? 9.523 26.861 49.306 1.00 33.67 117 GLU A O 1
ATOM 713 N N . THR A 1 122 ? 10.924 27.164 47.578 1.00 33.85 118 THR A N 1
ATOM 714 C CA . THR A 1 122 ? 10.074 26.450 46.607 1.00 33.10 118 THR A CA 1
ATOM 715 C C . THR A 1 122 ? 10.895 25.473 45.755 1.00 32.99 118 THR A C 1
ATOM 716 O O . THR A 1 122 ? 12.114 25.571 45.684 1.00 32.64 118 THR A O 1
ATOM 720 N N . PHE A 1 123 ? 10.193 24.533 45.129 1.00 32.52 119 PHE A N 1
ATOM 721 C CA . PHE A 1 123 ? 10.729 23.739 44.062 1.00 31.61 119 PHE A CA 1
ATOM 722 C C . PHE A 1 123 ? 9.793 23.690 42.842 1.00 31.56 119 PHE A C 1
ATOM 723 O O . PHE A 1 123 ? 8.555 23.871 42.947 1.00 29.81 119 PHE A O 1
ATOM 731 N N . ASN A 1 124 ? 10.406 23.442 41.675 1.00 30.68 120 ASN A N 1
ATOM 732 C CA . ASN A 1 124 ? 9.641 23.139 40.476 1.00 29.84 120 ASN A CA 1
ATOM 733 C C . ASN A 1 124 ? 9.404 21.663 40.274 1.00 29.67 120 ASN A C 1
ATOM 734 O O . ASN A 1 124 ? 10.243 20.820 40.627 1.00 28.79 120 ASN A O 1
ATOM 739 N N . LEU A 1 125 ? 8.257 21.392 39.642 1.00 29.40 121 LEU A N 1
ATOM 740 C CA . LEU A 1 125 ? 7.848 20.080 39.166 1.00 28.78 121 LEU A CA 1
ATOM 741 C C . LEU A 1 125 ? 7.732 20.114 37.629 1.00 28.85 121 LEU A C 1
ATOM 742 O O . LEU A 1 125 ? 7.210 21.089 37.071 1.00 28.37 121 LEU A O 1
ATOM 747 N N . TYR A 1 126 ? 8.212 19.036 36.983 1.00 29.02 122 TYR A N 1
ATOM 748 C CA . TYR A 1 126 ? 8.212 18.843 35.533 1.00 29.10 122 TYR A CA 1
ATOM 749 C C . TYR A 1 126 ? 7.777 17.410 35.200 1.00 30.31 122 TYR A C 1
ATOM 750 O O . TYR A 1 126 ? 7.937 16.504 36.008 1.00 29.33 122 TYR A O 1
ATOM 759 N N . TYR A 1 127 ? 7.227 17.200 34.007 1.00 31.61 123 TYR A N 1
ATOM 760 C CA . TYR A 1 127 ? 7.159 15.819 33.475 1.00 33.02 123 TYR A CA 1
ATOM 761 C C . TYR A 1 127 ? 7.790 15.719 32.079 1.00 32.55 123 TYR A C 1
ATOM 762 O O . TYR A 1 127 ? 8.108 16.710 31.424 1.00 31.88 123 TYR A O 1
ATOM 771 N N . TYR A 1 128 ? 8.010 14.485 31.670 1.00 33.23 124 TYR A N 1
ATOM 772 C CA . TYR A 1 128 ? 8.500 14.185 30.343 1.00 33.37 124 TYR A CA 1
ATOM 773 C C . TYR A 1 128 ? 7.922 12.826 29.978 1.00 33.45 124 TYR A C 1
ATOM 774 O O . TYR A 1 128 ? 8.096 11.861 30.747 1.00 34.46 124 TYR A O 1
ATOM 783 N N . GLU A 1 129 ? 7.218 12.732 28.843 1.00 32.76 125 GLU A N 1
ATOM 784 C CA . GLU A 1 129 ? 6.690 11.429 28.403 1.00 32.42 125 GLU A CA 1
ATOM 785 C C . GLU A 1 129 ? 7.635 10.742 27.437 1.00 32.28 125 GLU A C 1
ATOM 786 O O . GLU A 1 129 ? 8.462 11.384 26.820 1.00 30.43 125 GLU A O 1
ATOM 792 N N . ALA A 1 130 ? 7.479 9.425 27.304 1.00 33.00 126 ALA A N 1
ATOM 793 C CA . ALA A 1 130 ? 8.406 8.618 26.522 1.00 33.88 126 ALA A CA 1
ATOM 794 C C . ALA A 1 130 ? 7.707 7.336 26.128 1.00 34.13 126 ALA A C 1
ATOM 795 O O . ALA A 1 130 ? 6.764 6.963 26.748 1.00 34.33 126 ALA A O 1
ATOM 797 N N . ASP A 1 131 ? 8.213 6.682 25.092 1.00 34.69 127 ASP A N 1
ATOM 798 C CA . ASP A 1 131 ? 7.594 5.507 24.496 1.00 34.60 127 ASP A CA 1
ATOM 799 C C . ASP A 1 131 ? 8.121 4.239 25.165 1.00 35.48 127 ASP A C 1
ATOM 800 O O . ASP A 1 131 ? 7.528 3.180 25.067 1.00 34.95 127 ASP A O 1
ATOM 805 N N . PHE A 1 132 ? 9.242 4.388 25.852 1.00 35.98 128 PHE A N 1
ATOM 806 C CA . PHE A 1 132 ? 9.821 3.356 26.642 1.00 36.23 128 PHE A CA 1
ATOM 807 C C . PHE A 1 132 ? 10.752 4.033 27.667 1.00 36.61 128 PHE A C 1
ATOM 808 O O . PHE A 1 132 ? 10.931 5.261 27.672 1.00 35.64 128 PHE A O 1
ATOM 816 N N . ASP A 1 133 ? 11.337 3.202 28.521 1.00 37.19 129 ASP A N 1
ATOM 817 C CA . ASP A 1 133 ? 12.225 3.640 29.570 1.00 37.63 129 ASP A CA 1
ATOM 818 C C . ASP A 1 133 ? 13.527 4.069 28.957 1.00 38.16 129 ASP A C 1
ATOM 819 O O . ASP A 1 133 ? 14.501 3.331 28.952 1.00 39.23 129 ASP A O 1
ATOM 824 N N . SER A 1 134 ? 13.540 5.289 28.445 1.00 38.70 130 SER A N 1
ATOM 825 C CA . SER A 1 134 ? 14.652 5.805 27.679 1.00 39.09 130 SER A CA 1
ATOM 826 C C . SER A 1 134 ? 15.671 6.595 28.511 1.00 39.17 130 SER A C 1
ATOM 827 O O . SER A 1 134 ? 16.808 6.867 28.071 1.00 38.55 130 SER A O 1
ATOM 830 N N . ALA A 1 135 ? 15.283 6.972 29.724 1.00 39.21 131 ALA A N 1
ATOM 831 C CA . ALA A 1 135 ? 16.192 7.756 30.580 1.00 39.39 131 ALA A CA 1
ATOM 832 C C . ALA A 1 135 ? 17.540 7.081 30.869 1.00 38.92 131 ALA A C 1
ATOM 833 O O . ALA A 1 135 ? 17.621 5.880 31.095 1.00 38.47 131 ALA A O 1
ATOM 835 N N . THR A 1 136 ? 18.575 7.905 30.886 1.00 38.99 132 THR A N 1
ATOM 836 C CA . THR A 1 136 ? 19.932 7.516 31.187 1.00 39.69 132 THR A CA 1
ATOM 837 C C . THR A 1 136 ? 20.477 8.634 32.091 1.00 40.91 132 THR A C 1
ATOM 838 O O . THR A 1 136 ? 19.717 9.512 32.543 1.00 41.29 132 THR A O 1
ATOM 842 N N . LYS A 1 137 ? 21.783 8.645 32.329 1.00 41.06 133 LYS A N 1
ATOM 843 C CA . LYS A 1 137 ? 22.350 9.624 33.245 1.00 40.94 133 LYS A CA 1
ATOM 844 C C . LYS A 1 137 ? 22.325 11.014 32.646 1.00 40.71 133 LYS A C 1
ATOM 845 O O . LYS A 1 137 ? 22.165 11.968 33.367 1.00 41.04 133 LYS A O 1
ATOM 847 N N . THR A 1 138 ? 22.470 11.111 31.326 1.00 41.16 134 THR A N 1
ATOM 848 C CA . THR A 1 138 ? 22.575 12.393 30.575 1.00 40.82 134 THR A CA 1
ATOM 849 C C . THR A 1 138 ? 21.350 12.728 29.701 1.00 39.63 134 THR A C 1
ATOM 850 O O . THR A 1 138 ? 21.193 13.855 29.216 1.00 38.66 134 THR A O 1
ATOM 854 N N . PHE A 1 139 ? 20.477 11.760 29.499 1.00 39.14 135 PHE A N 1
ATOM 855 C CA . PHE A 1 139 ? 19.247 12.029 28.750 1.00 39.06 135 PHE A CA 1
ATOM 856 C C . PHE A 1 139 ? 18.020 11.638 29.569 1.00 37.99 135 PHE A C 1
ATOM 857 O O . PHE A 1 139 ? 18.033 10.603 30.239 1.00 36.73 135 PHE A O 1
ATOM 865 N N . PRO A 1 140 ? 16.949 12.452 29.504 1.00 38.24 136 PRO A N 1
ATOM 866 C CA . PRO A 1 140 ? 16.866 13.758 28.859 1.00 38.25 136 PRO A CA 1
ATOM 867 C C . PRO A 1 140 ? 17.700 14.881 29.497 1.00 38.72 136 PRO A C 1
ATOM 868 O O . PRO A 1 140 ? 18.038 14.826 30.663 1.00 38.66 136 PRO A O 1
ATOM 872 N N . ASN A 1 141 ? 18.026 15.903 28.716 1.00 38.98 137 ASN A N 1
ATOM 873 C CA . ASN A 1 141 ? 18.711 17.049 29.248 1.00 40.01 137 ASN A CA 1
ATOM 874 C C . ASN A 1 141 ? 18.017 17.481 30.546 1.00 39.85 137 ASN A C 1
ATOM 875 O O . ASN A 1 141 ? 16.774 17.445 30.675 1.00 40.04 137 ASN A O 1
ATOM 880 N N . TRP A 1 142 ? 18.851 17.883 31.489 1.00 39.13 138 TRP A N 1
ATOM 881 C CA . TRP A 1 142 ? 18.452 18.304 32.834 1.00 38.28 138 TRP A CA 1
ATOM 882 C C . TRP A 1 142 ? 18.072 19.773 32.831 1.00 38.64 138 TRP A C 1
ATOM 883 O O . TRP A 1 142 ? 18.794 20.613 33.363 1.00 38.14 138 TRP A O 1
ATOM 894 N N . MET A 1 143 ? 16.954 20.067 32.184 1.00 40.01 139 MET A N 1
ATOM 895 C CA . MET A 1 143 ? 16.490 21.436 31.998 1.00 42.04 139 MET A CA 1
ATOM 896 C C . MET A 1 143 ? 15.101 21.476 31.377 1.00 40.88 139 MET A C 1
ATOM 897 O O . MET A 1 143 ? 14.732 20.556 30.643 1.00 40.81 139 MET A O 1
ATOM 902 N N . GLU A 1 144 ? 14.358 22.540 31.641 1.00 40.40 140 GLU A N 1
ATOM 903 C CA . GLU A 1 144 ? 13.085 22.767 30.981 1.00 40.31 140 GLU A CA 1
ATOM 904 C C . GLU A 1 144 ? 13.287 22.663 29.480 1.00 40.19 140 GLU A C 1
ATOM 905 O O . GLU A 1 144 ? 14.188 23.256 28.966 1.00 40.01 140 GLU A O 1
ATOM 911 N N . ASN A 1 145 ? 12.431 21.901 28.807 1.00 39.78 141 ASN A N 1
ATOM 912 C CA . ASN A 1 145 ? 12.641 21.569 27.403 1.00 39.43 141 ASN A CA 1
ATOM 913 C C . ASN A 1 145 ? 13.842 20.652 27.201 1.00 38.34 141 ASN A C 1
ATOM 914 O O . ASN A 1 145 ? 14.903 21.091 26.756 1.00 38.54 141 ASN A O 1
ATOM 919 N N . PRO A 1 146 ? 13.669 19.376 27.530 1.00 37.69 142 PRO A N 1
ATOM 920 C CA . PRO A 1 146 ? 12.530 18.600 27.030 1.00 36.65 142 PRO A CA 1
ATOM 921 C C . PRO A 1 146 ? 11.479 18.374 28.112 1.00 36.42 142 PRO A C 1
ATOM 922 O O . PRO A 1 146 ? 10.328 18.071 27.800 1.00 36.41 142 PRO A O 1
ATOM 926 N N . TRP A 1 147 ? 11.878 18.523 29.371 1.00 34.75 143 TRP A N 1
ATOM 927 C CA . TRP A 1 147 ? 10.930 18.542 30.478 1.00 33.62 143 TRP A CA 1
ATOM 928 C C . TRP A 1 147 ? 9.891 19.643 30.296 1.00 33.59 143 TRP A C 1
ATOM 929 O O . TRP A 1 147 ? 10.207 20.737 29.827 1.00 34.25 143 TRP A O 1
ATOM 940 N N . VAL A 1 148 ? 8.650 19.347 30.669 1.00 33.97 144 VAL A N 1
ATOM 941 C CA . VAL A 1 148 ? 7.591 20.356 30.686 1.00 34.66 144 VAL A CA 1
ATOM 942 C C . VAL A 1 148 ? 7.210 20.645 32.145 1.00 34.48 144 VAL A C 1
ATOM 943 O O . VAL A 1 148 ? 6.858 19.744 32.902 1.00 32.59 144 VAL A O 1
ATOM 947 N N . LYS A 1 149 ? 7.380 21.915 32.507 1.00 35.63 145 LYS A N 1
ATOM 948 C CA . LYS A 1 149 ? 7.051 22.468 33.841 1.00 36.80 145 LYS A CA 1
ATOM 949 C C . LYS A 1 149 ? 5.590 22.339 34.110 1.00 35.93 145 LYS A C 1
ATOM 950 O O . LYS A 1 149 ? 4.799 22.707 33.268 1.00 35.65 145 LYS A O 1
ATOM 956 N N . VAL A 1 150 ? 5.248 21.772 35.263 1.00 36.09 146 VAL A N 1
ATOM 957 C CA . VAL A 1 150 ? 3.863 21.703 35.727 1.00 36.21 146 VAL A CA 1
ATOM 958 C C . VAL A 1 150 ? 3.610 22.962 36.560 1.00 35.72 146 VAL A C 1
ATOM 959 O O . VAL A 1 150 ? 2.757 23.748 36.225 1.00 35.85 146 VAL A O 1
ATOM 963 N N . ASP A 1 151 ? 4.393 23.186 37.605 1.00 35.36 147 ASP A N 1
ATOM 964 C CA . ASP A 1 151 ? 4.251 24.383 38.411 1.00 35.09 147 ASP A CA 1
ATOM 965 C C . ASP A 1 151 ? 5.417 24.547 39.377 1.00 35.08 147 ASP A C 1
ATOM 966 O O . ASP A 1 151 ? 6.147 23.600 39.651 1.00 35.21 147 ASP A O 1
ATOM 971 N N . THR A 1 152 ? 5.606 25.772 39.861 1.00 35.38 148 THR A N 1
ATOM 972 C CA . THR A 1 152 ? 6.438 26.033 41.043 1.00 35.60 148 THR A CA 1
ATOM 973 C C . THR A 1 152 ? 5.638 25.731 42.298 1.00 35.88 148 THR A C 1
ATOM 974 O O . THR A 1 152 ? 4.556 26.303 42.467 1.00 36.92 148 THR A O 1
ATOM 978 N N . ILE A 1 153 ? 6.169 24.849 43.157 1.00 35.46 149 ILE A N 1
ATOM 979 C CA . ILE A 1 153 ? 5.461 24.317 44.325 1.00 34.87 149 ILE A CA 1
ATOM 980 C C . ILE A 1 153 ? 6.001 25.022 45.560 1.00 35.78 149 ILE A C 1
ATOM 981 O O . ILE A 1 153 ? 7.212 25.229 45.697 1.00 35.45 149 ILE A O 1
ATOM 986 N N . ALA A 1 154 ? 5.067 25.444 46.414 1.00 36.66 150 ALA A N 1
ATOM 987 C CA . ALA A 1 154 ? 5.326 26.143 47.674 1.00 37.47 150 ALA A CA 1
ATOM 988 C C . ALA A 1 154 ? 4.484 25.579 48.782 1.00 38.06 150 ALA A C 1
ATOM 989 O O . ALA A 1 154 ? 3.493 24.928 48.551 1.00 37.58 150 ALA A O 1
ATOM 991 N N . ALA A 1 155 ? 4.892 25.838 50.011 1.00 40.23 151 ALA A N 1
ATOM 992 C CA . ALA A 1 155 ? 4.145 25.363 51.174 1.00 41.53 151 ALA A CA 1
ATOM 993 C C . ALA A 1 155 ? 2.882 26.227 51.399 1.00 41.93 151 ALA A C 1
ATOM 994 O O . ALA A 1 155 ? 3.006 27.439 51.512 1.00 41.55 151 ALA A O 1
ATOM 996 N N . ASP A 1 156 ? 1.689 25.595 51.449 1.00 42.95 152 ASP A N 1
ATOM 997 C CA . ASP A 1 156 ? 0.424 26.296 51.831 1.00 43.26 152 ASP A CA 1
ATOM 998 C C . ASP A 1 156 ? 0.281 26.477 53.351 1.00 44.02 152 ASP A C 1
ATOM 999 O O . ASP A 1 156 ? 1.191 26.105 54.141 1.00 44.17 152 ASP A O 1
ATOM 1004 N N . GLU A 1 157 ? -0.822 27.110 53.764 1.00 44.57 153 GLU A N 1
ATOM 1005 C CA . GLU A 1 157 ? -1.027 27.425 55.176 1.00 44.55 153 GLU A CA 1
ATOM 1006 C C . GLU A 1 157 ? -1.999 26.456 55.762 1.00 43.63 153 GLU A C 1
ATOM 1007 O O . GLU A 1 157 ? -2.534 26.700 56.808 1.00 43.50 153 GLU A O 1
ATOM 1013 N N . SER A 1 158 ? -2.232 25.346 55.068 1.00 43.56 154 SER A N 1
ATOM 1014 C CA . SER A 1 158 ? -2.870 24.169 55.671 1.00 44.28 154 SER A CA 1
ATOM 1015 C C . SER A 1 158 ? -1.733 23.213 55.928 1.00 44.08 154 SER A C 1
ATOM 1016 O O . SER A 1 158 ? -0.837 23.107 55.089 1.00 45.89 154 SER A O 1
ATOM 1019 N N . PHE A 1 159 ? -1.744 22.548 57.074 1.00 42.91 155 PHE A N 1
ATOM 1020 C CA . PHE A 1 159 ? -0.641 21.666 57.456 1.00 41.39 155 PHE A CA 1
ATOM 1021 C C . PHE A 1 159 ? -0.916 20.994 58.786 1.00 41.38 155 PHE A C 1
ATOM 1022 O O . PHE A 1 159 ? -1.948 21.217 59.430 1.00 40.19 155 PHE A O 1
ATOM 1030 N N . SER A 1 160 ? -0.009 20.075 59.108 1.00 41.84 156 SER A N 1
ATOM 1031 C CA . SER A 1 160 ? 0.091 19.444 60.421 1.00 41.02 156 SER A CA 1
ATOM 1032 C C . SER A 1 160 ? 1.517 19.797 60.827 1.00 39.65 156 SER A C 1
ATOM 1033 O O . SER A 1 160 ? 2.423 19.845 59.999 1.00 39.62 156 SER A O 1
ATOM 1035 N N . GLN A 1 161 ? 1.692 20.099 62.101 1.00 38.14 157 GLN A N 1
ATOM 1036 C CA . GLN A 1 161 ? 3.001 20.406 62.638 1.00 35.99 157 GLN A CA 1
ATOM 1037 C C . GLN A 1 161 ? 3.148 19.654 63.961 1.00 35.44 157 GLN A C 1
ATOM 1038 O O . GLN A 1 161 ? 2.284 19.702 64.810 1.00 34.89 157 GLN A O 1
ATOM 1044 N N . VAL A 1 162 ? 4.238 18.943 64.133 1.00 34.91 158 VAL A N 1
ATOM 1045 C CA . VAL A 1 162 ? 4.503 18.340 65.437 1.00 34.84 158 VAL A CA 1
ATOM 1046 C C . VAL A 1 162 ? 5.907 18.688 65.924 1.00 34.52 158 VAL A C 1
ATOM 1047 O O . VAL A 1 162 ? 6.761 19.081 65.145 1.00 33.98 158 VAL A O 1
ATOM 1051 N N . ASP A 1 163 ? 6.115 18.515 67.219 1.00 35.36 159 ASP A N 1
ATOM 1052 C CA . ASP A 1 163 ? 7.347 18.887 67.942 1.00 36.39 159 ASP A CA 1
ATOM 1053 C C . ASP A 1 163 ? 8.149 17.604 68.127 1.00 36.08 159 ASP A C 1
ATOM 1054 O O . ASP A 1 163 ? 7.739 16.748 68.904 1.00 37.14 159 ASP A O 1
ATOM 1059 N N . LEU A 1 164 ? 9.225 17.429 67.350 1.00 35.13 160 LEU A N 1
ATOM 1060 C CA . LEU A 1 164 ? 10.139 16.260 67.481 1.00 35.14 160 LEU A CA 1
ATOM 1061 C C . LEU A 1 164 ? 11.232 16.736 68.420 1.00 34.96 160 LEU A C 1
ATOM 1062 O O . LEU A 1 16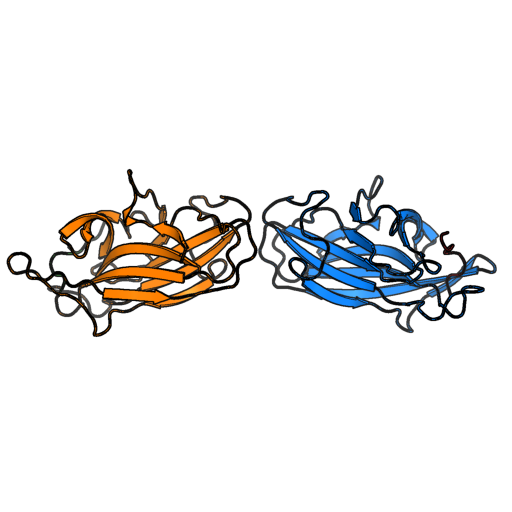4 ? 12.335 17.033 68.005 1.00 35.04 160 LEU A O 1
ATOM 1067 N N . GLY A 1 165 ? 10.886 16.840 69.691 1.00 35.50 161 GLY A N 1
ATOM 1068 C CA . GLY A 1 165 ? 11.093 18.109 70.393 1.00 36.62 161 GLY A CA 1
ATOM 1069 C C . GLY A 1 165 ? 12.503 18.495 70.650 1.00 36.57 161 GLY A C 1
ATOM 1070 O O . GLY A 1 165 ? 13.275 17.641 70.990 1.00 38.56 161 GLY A O 1
ATOM 1071 N N . GLY A 1 166 ? 12.883 19.749 70.491 1.00 36.92 162 GLY A N 1
ATOM 1072 C CA . GLY A 1 166 ? 12.053 20.851 70.009 1.00 36.32 162 GLY A CA 1
ATOM 1073 C C . GLY A 1 166 ? 12.491 21.268 68.612 1.00 36.60 162 GLY A C 1
ATOM 1074 O O . GLY A 1 166 ? 12.908 22.388 68.400 1.00 36.02 162 GLY A O 1
ATOM 1075 N N . ARG A 1 167 ? 12.409 20.334 67.653 1.00 36.23 163 ARG A N 1
ATOM 1076 C CA . ARG A 1 167 ? 12.454 20.679 66.228 1.00 35.98 163 ARG A CA 1
ATOM 1077 C C . ARG A 1 167 ? 11.067 20.376 65.676 1.00 33.45 163 ARG A C 1
ATOM 1078 O O . ARG A 1 167 ? 10.523 19.328 65.979 1.00 33.12 163 ARG A O 1
ATOM 1086 N N . VAL A 1 168 ? 10.474 21.298 64.914 1.00 32.47 164 VAL A N 1
ATOM 1087 C CA . VAL A 1 168 ? 9.086 21.070 64.433 1.00 32.74 164 VAL A CA 1
ATOM 1088 C C . VAL A 1 168 ? 9.103 20.382 63.078 1.00 31.92 164 VAL A C 1
ATOM 1089 O O . VAL A 1 168 ? 9.825 20.768 62.206 1.00 31.94 164 VAL A O 1
ATOM 1093 N N . MET A 1 169 ? 8.330 19.333 62.940 1.00 32.50 165 MET A N 1
ATOM 1094 C CA . MET A 1 169 ? 8.128 18.751 61.656 1.00 33.13 165 MET A CA 1
ATOM 1095 C C . MET A 1 169 ? 6.794 19.180 61.080 1.00 33.38 165 MET A C 1
ATOM 1096 O O . MET A 1 169 ? 5.718 18.806 61.579 1.00 33.26 165 MET A O 1
ATOM 1101 N N . LYS A 1 170 ? 6.894 19.923 59.990 1.00 33.80 166 LYS A N 1
ATOM 1102 C CA . LYS A 1 170 ? 5.735 20.435 59.265 1.00 34.05 166 LYS A CA 1
ATOM 1103 C C . LYS A 1 170 ? 5.722 19.858 57.832 1.00 34.20 166 LYS A C 1
ATOM 1104 O O . LYS A 1 170 ? 6.645 20.153 57.022 1.00 33.76 166 LYS A O 1
ATOM 1110 N N . ILE A 1 171 ? 4.684 19.048 57.572 1.00 34.11 167 ILE A N 1
ATOM 1111 C CA . ILE A 1 171 ? 4.407 18.412 56.281 1.00 33.90 167 ILE A CA 1
ATOM 1112 C C . ILE A 1 171 ? 3.243 19.083 55.519 1.00 34.05 167 ILE A C 1
ATOM 1113 O O . ILE A 1 171 ? 2.113 19.019 55.947 1.00 33.70 167 ILE A O 1
ATOM 1118 N N . ASN A 1 172 ? 3.541 19.699 54.373 1.00 34.33 168 ASN A N 1
ATOM 1119 C CA . ASN A 1 172 ? 2.522 20.177 53.461 1.00 34.87 168 ASN A CA 1
ATOM 1120 C C . ASN A 1 172 ? 2.141 19.202 52.386 1.00 34.64 168 ASN A C 1
ATOM 1121 O O . ASN A 1 172 ? 2.931 18.368 52.016 1.00 35.99 168 ASN A O 1
ATOM 1126 N N . THR A 1 173 ? 0.917 19.328 51.891 1.00 34.47 169 THR A N 1
ATOM 1127 C CA . THR A 1 173 ? 0.395 18.539 50.787 1.00 33.73 169 THR A CA 1
ATOM 1128 C C . THR A 1 173 ? -0.106 19.476 49.679 1.00 34.37 169 THR A C 1
ATOM 1129 O O . THR A 1 173 ? -0.812 20.469 49.937 1.00 32.88 169 THR A O 1
ATOM 1133 N N . GLU A 1 174 ? 0.312 19.150 48.454 1.00 34.22 170 GLU A N 1
ATOM 1134 C CA . GLU A 1 174 ? -0.043 19.858 47.264 1.00 34.11 170 GLU A CA 1
ATOM 1135 C C . GLU A 1 174 ? -0.341 18.825 46.202 1.00 34.56 170 GLU A C 1
ATOM 1136 O O . GLU A 1 174 ? 0.353 17.790 46.086 1.00 33.94 170 GLU A O 1
ATOM 1142 N N . VAL A 1 175 ? -1.391 19.092 45.435 1.00 34.47 171 VAL A N 1
ATOM 1143 C CA . VAL A 1 175 ? -1.695 18.313 44.251 1.00 34.28 171 VAL A CA 1
ATOM 1144 C C . VAL A 1 175 ? -1.620 19.226 43.020 1.00 35.30 171 VAL A C 1
ATOM 1145 O O . VAL A 1 175 ? -2.032 20.384 43.064 1.00 33.96 171 VAL A O 1
ATOM 1149 N N . ARG A 1 176 ? -1.025 18.712 41.943 1.00 36.35 172 ARG A N 1
ATOM 1150 C CA . ARG A 1 176 ? -1.065 19.353 40.636 1.00 36.95 172 ARG A CA 1
ATOM 1151 C C . ARG A 1 176 ? -1.336 18.278 39.616 1.00 38.38 172 ARG A C 1
ATOM 1152 O O . ARG A 1 176 ? -1.065 17.071 39.831 1.00 39.10 172 ARG A O 1
ATOM 1160 N N . SER A 1 177 ? -1.842 18.711 38.477 1.00 38.91 173 SER A N 1
ATOM 1161 C CA . SER A 1 177 ? -2.250 17.762 37.481 1.00 39.52 173 SER A CA 1
ATOM 1162 C C . SER A 1 177 ? -1.825 18.253 36.112 1.00 39.46 173 SER A C 1
ATOM 1163 O O . SER A 1 177 ? -1.560 19.433 35.922 1.00 39.64 173 SER A O 1
ATOM 1166 N N . PHE A 1 178 ? -1.683 17.317 35.193 1.00 39.50 174 PHE A N 1
ATOM 1167 C CA . PHE A 1 178 ? -1.293 17.639 33.829 1.00 39.74 174 PHE A CA 1
ATOM 1168 C C . PHE A 1 178 ? -1.831 16.606 32.862 1.00 39.80 174 PHE A C 1
ATOM 1169 O O . PHE A 1 178 ? -2.272 15.524 33.243 1.00 39.23 174 PHE A O 1
ATOM 1177 N N . GLY A 1 179 ? -1.787 16.974 31.599 1.00 40.47 175 GLY A N 1
ATOM 1178 C CA . GLY A 1 179 ? -2.361 16.159 30.527 1.00 41.31 175 GLY A CA 1
ATOM 1179 C C . GLY A 1 179 ? -2.693 17.009 29.297 1.00 41.19 175 GLY A C 1
ATOM 1180 O O . GLY A 1 179 ? -2.462 18.224 29.306 1.00 41.19 175 GLY A O 1
ATOM 1181 N N . PRO A 1 180 ? -3.241 16.381 28.238 1.00 41.10 176 PRO A N 1
ATOM 1182 C CA . PRO A 1 180 ? -3.487 14.958 28.185 1.00 41.19 176 PRO A CA 1
ATOM 1183 C C . PRO A 1 180 ? -2.176 14.225 27.916 1.00 41.46 176 PRO A C 1
ATOM 1184 O O . PRO A 1 180 ? -1.271 14.762 27.246 1.00 41.04 176 PRO A O 1
ATOM 1188 N N . VAL A 1 181 ? -2.084 13.015 28.445 1.00 41.05 177 VAL A N 1
ATOM 1189 C CA . VAL A 1 181 ? -0.876 12.221 28.351 1.00 41.13 177 VAL A CA 1
ATOM 1190 C C . VAL A 1 181 ? -1.150 11.051 27.381 1.00 40.59 177 VAL A C 1
ATOM 1191 O O . VAL A 1 181 ? -2.204 10.417 27.432 1.00 40.81 177 VAL A O 1
ATOM 1195 N N . SER A 1 182 ? -0.218 10.778 26.476 1.00 40.45 178 SER A N 1
ATOM 1196 C CA . SER A 1 182 ? -0.520 9.881 25.356 1.00 40.43 178 SER A CA 1
ATOM 1197 C C . SER A 1 182 ? 0.466 8.739 25.122 1.00 40.42 178 SER A C 1
ATOM 1198 O O . SER A 1 182 ? 0.136 7.786 24.385 1.00 40.28 178 SER A O 1
ATOM 1201 N N . ARG A 1 183 ? 1.655 8.785 25.732 1.00 39.50 179 ARG A N 1
ATOM 1202 C CA . ARG A 1 183 ? 2.684 7.768 25.393 1.00 37.74 179 ARG A CA 1
ATOM 1203 C C . ARG A 1 183 ? 2.754 6.602 26.369 1.00 37.09 179 ARG A C 1
ATOM 1204 O O . ARG A 1 183 ? 1.985 6.545 27.337 1.00 36.33 179 ARG A O 1
ATOM 1212 N N . SER A 1 184 ? 3.650 5.647 26.113 1.00 36.28 180 SER A N 1
ATOM 1213 C CA A SER A 1 184 ? 3.663 4.427 26.912 0.50 36.30 180 SER A CA 1
ATOM 1214 C CA B SER A 1 184 ? 3.710 4.421 26.914 0.50 36.00 180 SER A CA 1
ATOM 1215 C C . SER A 1 184 ? 3.757 4.761 28.406 1.00 35.84 180 SER A C 1
ATOM 1216 O O . SER A 1 184 ? 3.192 4.044 29.234 1.00 36.35 180 SER A O 1
ATOM 1221 N N . GLY A 1 185 ? 4.465 5.845 28.729 1.00 34.77 181 GLY A N 1
ATOM 1222 C CA . GLY A 1 185 ? 4.620 6.299 30.104 1.00 34.22 181 GLY A CA 1
ATOM 1223 C C . GLY A 1 185 ? 5.287 7.664 30.219 1.00 33.36 181 GLY A C 1
ATOM 1224 O O . GLY A 1 185 ? 5.444 8.376 29.231 1.00 33.08 181 GLY A O 1
ATOM 1225 N N . PHE A 1 186 ? 5.658 8.029 31.444 1.00 32.48 182 PHE A N 1
ATOM 1226 C CA . PHE A 1 186 ? 6.317 9.308 31.723 1.00 31.59 182 PHE A CA 1
ATOM 1227 C C . PHE A 1 186 ? 7.216 9.229 32.962 1.00 31.26 182 PHE A C 1
ATOM 1228 O O . PHE A 1 186 ? 7.190 8.232 33.720 1.00 31.02 182 PHE A O 1
ATOM 1236 N N . TYR A 1 187 ? 7.999 10.301 33.124 1.00 31.53 183 TYR A N 1
ATOM 1237 C CA . TYR A 1 187 ? 8.836 10.596 34.296 1.00 31.36 183 TYR A CA 1
ATOM 1238 C C . TYR A 1 187 ? 8.398 11.912 34.914 1.00 30.79 183 TYR A C 1
ATOM 1239 O O . TYR A 1 187 ? 7.957 12.808 34.176 1.00 29.83 183 TYR A O 1
ATOM 1248 N N . LEU A 1 188 ? 8.596 12.052 36.244 1.00 29.97 184 LEU A N 1
ATOM 1249 C CA . LEU A 1 188 ? 8.541 13.367 36.923 1.00 28.96 184 LEU A CA 1
ATOM 1250 C C . LEU A 1 188 ? 9.950 13.838 37.256 1.00 28.55 184 LEU A C 1
ATOM 1251 O O . LEU A 1 188 ? 10.863 13.040 37.404 1.00 27.75 184 LEU A O 1
ATOM 1256 N N . ALA A 1 189 ? 10.118 15.146 37.349 1.00 28.16 185 ALA A N 1
ATOM 1257 C CA . ALA A 1 189 ? 11.313 15.726 37.899 1.00 28.66 185 ALA A CA 1
ATOM 1258 C C . ALA A 1 189 ? 10.975 16.819 38.899 1.00 28.90 185 ALA A C 1
ATOM 1259 O O . ALA A 1 189 ? 10.001 17.566 38.743 1.00 29.85 185 ALA A O 1
ATOM 1261 N N . PHE A 1 190 ? 11.840 16.903 39.891 1.00 28.79 186 PHE A N 1
ATOM 1262 C CA . PHE A 1 190 ? 11.814 17.876 40.937 1.00 28.50 186 PHE A CA 1
ATOM 1263 C C . PHE A 1 190 ? 13.137 18.632 40.902 1.00 28.61 186 PHE A C 1
ATOM 1264 O O . PHE A 1 190 ? 14.179 18.030 40.951 1.00 30.25 186 PHE A O 1
ATOM 1272 N N . GLN A 1 191 ? 13.080 19.948 40.786 1.00 29.46 187 GLN A N 1
ATOM 1273 C CA . GLN A 1 191 ? 14.229 20.807 40.687 1.00 29.71 187 GLN A CA 1
ATOM 1274 C C . GLN A 1 191 ? 14.301 21.776 41.880 1.00 30.59 187 GLN A C 1
ATOM 1275 O O . GLN A 1 191 ? 13.350 22.513 42.118 1.00 31.64 187 GLN A O 1
ATOM 1281 N N . ASP A 1 192 ? 15.438 21.795 42.584 1.00 31.05 188 ASP A N 1
ATOM 1282 C CA . ASP A 1 192 ? 15.745 22.768 43.653 1.00 31.20 188 ASP A CA 1
ATOM 1283 C C . ASP A 1 192 ? 16.757 23.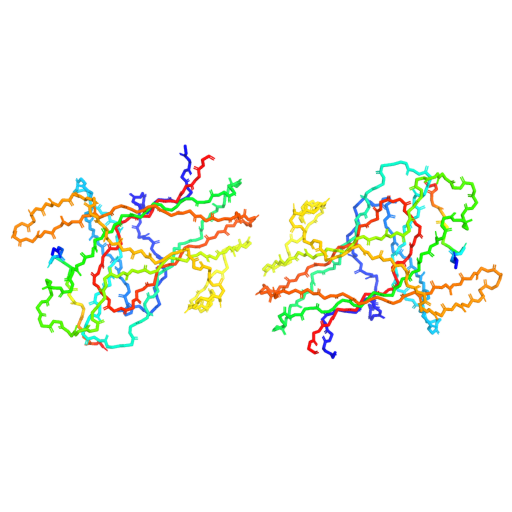799 43.142 1.00 31.82 188 ASP A C 1
ATOM 1284 O O . ASP A 1 192 ? 17.598 23.520 42.302 1.00 31.96 188 ASP A O 1
ATOM 1289 N N . TYR A 1 193 ? 16.689 25.009 43.659 1.00 32.81 189 TYR A N 1
ATOM 1290 C CA . TYR A 1 193 ? 17.609 26.035 43.233 1.00 33.58 189 TYR A CA 1
ATOM 1291 C C . TYR A 1 193 ? 18.064 26.880 44.446 1.00 32.84 189 TYR A C 1
ATOM 1292 O O . TYR A 1 193 ? 18.156 28.064 44.376 1.00 33.15 189 TYR A O 1
ATOM 1301 N N . GLY A 1 194 ? 18.372 26.213 45.552 1.00 33.28 190 GLY A N 1
ATOM 1302 C CA . GLY A 1 194 ? 18.970 26.857 46.733 1.00 33.42 190 GLY A CA 1
ATOM 1303 C C . GLY A 1 194 ? 18.100 26.903 47.987 1.00 33.18 190 GLY A C 1
ATOM 1304 O O . GLY A 1 194 ? 18.237 27.795 48.800 1.00 34.90 190 GLY A O 1
ATOM 1305 N N . GLY A 1 195 ? 17.214 25.946 48.162 1.00 32.95 191 GLY A N 1
ATOM 1306 C CA . GLY A 1 195 ? 16.464 25.864 49.393 1.00 32.90 191 GLY A CA 1
ATOM 1307 C C . GLY A 1 195 ? 16.826 24.665 50.224 1.00 32.45 191 GLY A C 1
ATOM 1308 O O . GLY A 1 195 ? 17.851 24.013 50.015 1.00 32.64 191 GLY A O 1
ATOM 1309 N N . CYS A 1 196 ? 15.948 24.359 51.169 1.00 31.80 192 CYS A N 1
ATOM 1310 C CA . CYS A 1 196 ? 16.237 23.387 52.200 1.00 31.08 192 CYS A CA 1
ATOM 1311 C C . CYS A 1 196 ? 14.949 22.679 52.454 1.00 30.70 192 CYS A C 1
ATOM 1312 O O . CYS A 1 196 ? 14.050 23.267 53.053 1.00 31.57 192 CYS A O 1
ATOM 1315 N N . MET A 1 197 ? 14.842 21.432 51.988 1.00 29.86 193 MET A N 1
ATOM 1316 C CA . MET A 1 197 ? 13.595 20.747 51.984 1.00 30.26 193 MET A CA 1
ATOM 1317 C 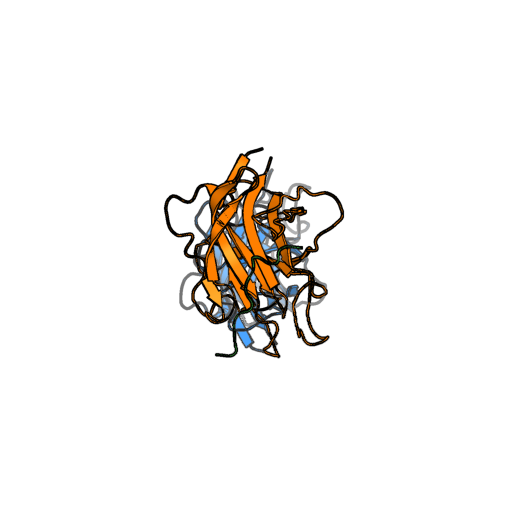C . MET A 1 197 ? 13.716 19.285 51.821 1.00 29.69 193 MET A C 1
ATOM 1318 O O . MET A 1 197 ? 14.765 18.752 51.433 1.00 30.90 193 MET A O 1
ATOM 1323 N N . SER A 1 198 ? 12.593 18.631 52.079 1.00 28.75 194 SER A N 1
ATOM 1324 C CA . SER A 1 198 ? 12.481 17.225 51.913 1.00 28.17 194 SER A CA 1
ATOM 1325 C C . SER A 1 198 ? 11.180 16.897 51.195 1.00 28.81 194 SER A C 1
ATOM 1326 O O . SER A 1 198 ? 10.088 17.336 51.603 1.00 27.34 194 SER A O 1
ATOM 1329 N N . LEU A 1 199 ? 11.324 16.134 50.105 1.00 29.11 195 LEU A N 1
ATOM 1330 C CA . LEU A 1 199 ? 10.207 15.536 49.403 1.00 29.11 195 LEU A CA 1
ATOM 1331 C C . LEU A 1 199 ? 9.908 14.147 50.025 1.00 28.77 195 LEU A C 1
ATOM 1332 O O . LEU A 1 199 ? 10.643 13.188 49.845 1.00 29.56 195 LEU A O 1
ATOM 1337 N N . ILE A 1 200 ? 8.805 14.080 50.767 1.00 28.04 196 ILE A N 1
ATOM 1338 C CA . ILE A 1 200 ? 8.446 12.978 51.632 1.00 26.95 196 ILE A CA 1
ATOM 1339 C C . ILE A 1 200 ? 7.662 11.919 50.892 1.00 27.62 196 ILE A C 1
ATOM 1340 O O . ILE A 1 200 ? 7.782 10.724 51.157 1.00 27.95 196 ILE A O 1
ATOM 1345 N N . ALA A 1 201 ? 6.848 12.348 49.946 1.00 28.40 197 ALA A N 1
ATOM 1346 C CA . ALA A 1 201 ? 6.045 11.410 49.194 1.00 28.92 197 ALA A CA 1
ATOM 1347 C C . ALA A 1 201 ? 5.536 11.996 47.896 1.00 28.86 197 ALA A C 1
ATOM 1348 O O . ALA A 1 201 ? 5.248 13.182 47.785 1.00 30.02 197 ALA A O 1
ATOM 1350 N N . VAL A 1 202 ? 5.446 11.109 46.924 1.00 29.11 198 VAL A N 1
ATOM 1351 C CA . VAL A 1 202 ? 4.938 11.385 45.635 1.00 29.39 198 VAL A CA 1
ATOM 1352 C C . VAL A 1 202 ? 3.972 10.252 45.343 1.00 29.77 198 VAL A C 1
ATOM 1353 O O . VAL A 1 202 ? 4.320 9.103 45.399 1.00 28.42 198 VAL A O 1
ATOM 1357 N N . ARG A 1 203 ? 2.721 10.612 45.105 1.00 31.90 199 ARG A N 1
ATOM 1358 C CA . ARG A 1 203 ? 1.709 9.690 44.684 1.00 33.67 199 ARG A CA 1
ATOM 1359 C C . ARG A 1 203 ? 1.163 10.189 43.355 1.00 34.63 199 ARG A C 1
ATOM 1360 O O . ARG A 1 203 ? 0.706 11.335 43.239 1.00 35.28 199 ARG A O 1
ATOM 1368 N N . VAL A 1 204 ? 1.231 9.333 42.348 1.00 35.90 200 VAL A N 1
ATOM 1369 C CA . VAL A 1 204 ? 0.800 9.683 41.006 1.00 37.09 200 VAL A CA 1
ATOM 1370 C C . VAL A 1 204 ? -0.440 8.835 40.716 1.00 38.32 200 VAL A C 1
ATOM 1371 O O . VAL A 1 204 ? -0.429 7.606 40.861 1.00 37.05 200 VAL A O 1
ATOM 1375 N N . PHE A 1 205 ? -1.520 9.493 40.335 1.00 39.99 201 PHE A N 1
ATOM 1376 C CA . PHE A 1 205 ? -2.764 8.760 40.073 1.00 42.54 201 PHE A CA 1
ATOM 1377 C C . PHE A 1 205 ? -3.601 9.376 38.919 1.00 43.38 201 PHE A C 1
ATOM 1378 O O . PHE A 1 205 ? -3.276 10.459 38.407 1.00 42.65 201 PHE A O 1
ATOM 1386 N N . TYR A 1 206 ? -4.634 8.637 38.499 1.00 45.96 202 TYR A N 1
ATOM 1387 C CA . TYR A 1 206 ? -5.625 9.121 37.536 1.00 48.20 202 TYR A CA 1
ATOM 1388 C C . TYR A 1 206 ? -7.094 8.783 37.907 1.00 49.88 202 TYR A C 1
ATOM 1389 O O . TYR A 1 206 ? -7.370 7.924 38.764 1.00 49.56 202 TYR A O 1
ATOM 1398 N N . ARG A 1 207 ? -8.004 9.529 37.261 1.00 51.85 203 ARG A N 1
ATOM 1399 C CA . ARG A 1 207 ? -9.480 9.353 37.297 1.00 52.89 203 ARG A CA 1
ATOM 1400 C C . ARG A 1 207 ? -10.115 9.567 38.683 1.00 53.67 203 ARG A C 1
ATOM 1401 O O . ARG A 1 207 ? -10.333 10.724 39.122 1.00 54.51 203 ARG A O 1
ATOM 1409 N N . GLU B 1 32 ? 19.584 23.690 2.717 1.00 54.81 28 GLU B N 1
ATOM 1410 C CA . GLU B 1 32 ? 18.556 22.762 3.295 1.00 54.68 28 GLU B CA 1
ATOM 1411 C C . GLU B 1 32 ? 18.928 21.308 3.116 1.00 54.18 28 GLU B C 1
ATOM 1412 O O . GLU B 1 32 ? 19.322 20.891 2.018 1.00 54.89 28 GLU B O 1
ATOM 1418 N N . GLU B 1 33 ? 18.659 20.540 4.166 1.00 53.21 29 GLU B N 1
ATOM 1419 C CA . GLU B 1 33 ? 19.124 19.184 4.307 1.00 52.37 29 GLU B CA 1
ATOM 1420 C C . GLU B 1 33 ? 18.072 18.087 4.428 1.00 50.52 29 GLU B C 1
ATOM 1421 O O . GLU B 1 33 ? 17.125 18.201 5.143 1.00 49.31 29 GLU B O 1
ATOM 1427 N N . THR B 1 34 ? 18.284 17.004 3.687 1.00 48.99 30 THR B N 1
ATOM 1428 C CA . THR B 1 34 ? 17.217 16.053 3.398 1.00 48.32 30 THR B CA 1
ATOM 1429 C C . THR B 1 34 ? 17.141 14.969 4.468 1.00 47.07 30 THR B C 1
ATOM 1430 O O . THR B 1 34 ? 18.147 14.344 4.805 1.00 46.68 30 THR B O 1
ATOM 1434 N N . LEU B 1 35 ? 15.942 14.750 4.998 1.00 46.01 31 LEU B N 1
ATOM 1435 C CA . LEU B 1 35 ? 15.738 13.758 6.047 1.00 44.93 31 LEU B CA 1
ATOM 1436 C C . LEU B 1 35 ? 15.217 12.446 5.471 1.00 43.80 31 LEU B C 1
ATOM 1437 O O . LEU B 1 35 ? 15.735 11.372 5.780 1.00 43.23 31 LEU B O 1
ATOM 1442 N N . MET B 1 36 ? 14.191 12.539 4.632 1.00 42.44 32 MET B N 1
ATOM 1443 C CA . MET B 1 36 ? 13.896 11.492 3.661 1.00 41.63 32 MET B CA 1
ATOM 1444 C C . MET B 1 36 ? 13.727 12.070 2.261 1.00 40.60 32 MET B C 1
ATOM 1445 O O . MET B 1 36 ? 13.490 13.267 2.097 1.00 40.23 32 MET B O 1
ATOM 1450 N N . ASP B 1 37 ? 13.850 11.212 1.253 1.00 39.85 33 ASP B N 1
ATOM 1451 C CA . ASP B 1 37 ? 13.353 11.522 -0.082 1.00 39.54 33 ASP B CA 1
ATOM 1452 C C . ASP B 1 37 ? 12.929 10.257 -0.821 1.00 38.69 33 ASP B C 1
ATOM 1453 O O . ASP B 1 37 ? 13.741 9.361 -1.052 1.00 39.33 33 ASP B O 1
ATOM 1458 N N . SER B 1 38 ? 11.654 10.191 -1.188 1.00 38.36 34 SER B N 1
ATOM 1459 C CA . SER B 1 38 ? 11.063 8.955 -1.688 1.00 37.78 34 SER B CA 1
ATOM 1460 C C . SER B 1 38 ? 11.594 8.612 -3.076 1.00 39.18 34 SER B C 1
ATOM 1461 O O . SER B 1 38 ? 11.611 7.447 -3.474 1.00 39.05 34 SER B O 1
ATOM 1464 N N . THR B 1 39 ? 12.025 9.634 -3.808 1.00 39.62 35 THR B N 1
ATOM 1465 C CA . THR B 1 39 ? 12.474 9.455 -5.184 1.00 40.72 35 THR B CA 1
ATOM 1466 C C . THR B 1 39 ? 13.920 8.971 -5.233 1.00 42.15 35 THR B C 1
ATOM 1467 O O . THR B 1 39 ? 14.512 8.865 -6.307 1.00 42.72 35 THR B O 1
ATOM 1471 N N . THR B 1 40 ? 14.481 8.680 -4.064 1.00 43.64 36 THR B N 1
ATOM 1472 C CA . THR B 1 40 ? 15.852 8.191 -3.974 1.00 44.49 36 THR B CA 1
ATOM 1473 C C . THR B 1 40 ? 15.888 6.728 -3.546 1.00 45.00 36 THR B C 1
ATOM 1474 O O . THR B 1 40 ? 16.960 6.141 -3.395 1.00 45.80 36 THR B O 1
ATOM 1478 N N . ALA B 1 41 ? 14.710 6.144 -3.351 1.00 45.29 37 ALA B N 1
ATOM 1479 C CA . ALA B 1 41 ? 14.603 4.733 -3.000 1.00 45.81 37 ALA B CA 1
ATOM 1480 C C . ALA B 1 41 ? 15.399 3.862 -3.966 1.00 46.57 37 ALA B C 1
ATOM 1481 O O . ALA B 1 41 ? 15.279 4.000 -5.183 1.00 46.33 37 ALA B O 1
ATOM 1483 N N . THR B 1 42 ? 16.210 2.975 -3.437 1.00 47.11 38 THR B N 1
ATOM 1484 C CA . THR B 1 42 ? 16.860 1.981 -4.240 1.00 47.62 38 THR B CA 1
ATOM 1485 C C . THR B 1 42 ? 16.105 0.680 -4.169 1.00 48.47 38 THR B C 1
ATOM 1486 O O . THR B 1 42 ? 16.677 -0.330 -4.327 1.00 49.31 38 THR B O 1
ATOM 1490 N N . ALA B 1 43 ? 14.806 0.719 -3.930 1.00 49.28 39 ALA B N 1
ATOM 1491 C CA . ALA B 1 43 ? 14.125 -0.401 -3.339 1.00 48.96 39 ALA B CA 1
ATOM 1492 C C . ALA B 1 43 ? 12.659 -0.475 -3.679 1.00 49.22 39 ALA B C 1
ATOM 1493 O O . ALA B 1 43 ? 12.241 0.065 -4.638 1.00 49.31 39 ALA B O 1
ATOM 1495 N N . GLU B 1 44 ? 11.846 -1.117 -2.880 1.00 20.00 40 GLU B N 1
ATOM 1496 C CA . GLU B 1 44 ? 10.512 -0.593 -2.674 1.00 20.00 40 GLU B CA 1
ATOM 1497 C C . GLU B 1 44 ? 10.536 0.396 -1.551 1.00 20.00 40 GLU B C 1
ATOM 1498 O O . GLU B 1 44 ? 11.461 0.456 -0.791 1.00 20.00 40 GLU B O 1
ATOM 1501 N N . LEU B 1 45 ? 9.538 1.222 -1.491 1.00 36.65 41 LEU B N 1
ATOM 1502 C CA . LEU B 1 45 ? 9.418 2.114 -0.381 1.00 38.00 41 LEU B CA 1
ATOM 1503 C C . LEU B 1 45 ? 9.098 1.289 0.849 1.00 37.67 41 LEU B C 1
ATOM 1504 O O . LEU B 1 45 ? 9.770 1.375 1.857 1.00 37.57 41 LEU B O 1
ATOM 1509 N N . GLY B 1 46 ? 8.100 0.441 0.693 1.00 36.16 42 GLY B N 1
ATOM 1510 C CA . GLY B 1 46 ? 7.685 -0.488 1.692 1.00 35.80 42 GLY B CA 1
ATOM 1511 C C . GLY B 1 46 ? 6.916 0.180 2.792 1.00 35.39 42 GLY B C 1
ATOM 1512 O O . GLY B 1 46 ? 6.994 -0.214 3.907 1.00 35.40 42 GLY B O 1
ATOM 1513 N N . TRP B 1 47 ? 6.173 1.210 2.453 1.00 33.80 43 TRP B N 1
ATOM 1514 C CA . TRP B 1 47 ? 5.414 1.983 3.418 1.00 32.34 43 TRP B CA 1
ATOM 1515 C C . TRP B 1 47 ? 4.210 1.157 3.747 1.00 32.60 43 TRP B C 1
ATOM 1516 O O . TRP B 1 47 ? 3.801 0.352 2.936 1.00 33.15 43 TRP B O 1
ATOM 1527 N N . MET B 1 48 ? 3.643 1.370 4.933 1.00 32.68 44 MET B N 1
ATOM 1528 C CA . MET B 1 48 ? 2.494 0.646 5.376 1.00 33.10 44 MET B CA 1
ATOM 1529 C C . MET B 1 48 ? 1.225 1.240 4.828 1.00 33.17 44 MET B C 1
ATOM 1530 O O . MET B 1 48 ? 0.995 2.429 4.937 1.00 32.95 44 MET B O 1
ATOM 1535 N N . VAL B 1 49 ? 0.359 0.353 4.372 1.00 32.98 45 VAL B N 1
ATOM 1536 C CA . VAL B 1 49 ? -0.892 0.685 3.781 1.00 33.51 45 VAL B CA 1
ATOM 1537 C C . VAL B 1 49 ? -1.950 0.022 4.626 1.00 33.64 45 VAL B C 1
ATOM 1538 O O . VAL B 1 49 ? -1.817 -1.144 4.978 1.00 35.19 45 VAL B O 1
ATOM 1542 N N . HIS B 1 50 ? -2.968 0.792 4.987 1.00 33.37 46 HIS B N 1
ATOM 1543 C CA . HIS B 1 50 ? -4.034 0.358 5.857 1.00 33.93 46 HIS B CA 1
ATOM 1544 C C . HIS B 1 50 ? -5.317 1.029 5.380 1.00 33.61 46 HIS B C 1
ATOM 1545 O O . HIS B 1 50 ? -5.474 2.204 5.573 1.00 33.46 46 HIS B O 1
ATOM 1552 N N . PRO B 1 51 ? -6.228 0.284 4.746 1.00 34.66 47 PRO B N 1
ATOM 1553 C CA . PRO B 1 51 ? -6.172 -1.147 4.376 1.00 35.14 47 PRO B CA 1
ATOM 1554 C C . PRO B 1 51 ? -5.389 -1.364 3.106 1.00 35.88 47 PRO B C 1
ATOM 1555 O O . PRO B 1 51 ? -5.256 -0.420 2.299 1.00 37.41 47 PRO B O 1
ATOM 1559 N N . PRO B 1 52 ? -4.874 -2.595 2.895 1.00 36.14 48 PRO B N 1
ATOM 1560 C CA . PRO B 1 52 ? -4.010 -2.903 1.721 1.00 35.54 48 PRO B CA 1
ATOM 1561 C C . PRO B 1 52 ? -4.767 -2.779 0.406 1.00 34.69 48 PRO B C 1
ATOM 1562 O O . PRO B 1 52 ? -4.191 -2.737 -0.688 1.00 34.45 48 PRO B O 1
ATOM 1566 N N . SER B 1 53 ? -6.068 -2.800 0.585 1.00 33.72 49 SER B N 1
ATOM 1567 C CA . SER B 1 53 ? -7.128 -2.359 -0.308 1.00 33.74 49 SER B CA 1
ATOM 1568 C C . SER B 1 53 ? -7.057 -0.904 -0.882 1.00 33.85 49 SER B C 1
ATOM 1569 O O . SER B 1 53 ? -7.662 -0.585 -1.930 1.00 33.52 49 SER B O 1
ATOM 1572 N N . GLY B 1 54 ? -6.356 -0.014 -0.183 1.00 33.48 50 GLY B N 1
ATOM 1573 C CA . GLY B 1 54 ? -6.438 1.441 -0.480 1.00 33.09 50 GLY B CA 1
ATOM 1574 C C . GLY B 1 54 ? -5.279 1.888 -1.329 1.00 32.41 50 GLY B C 1
ATOM 1575 O O . GLY B 1 54 ? -5.272 1.642 -2.542 1.00 33.02 50 GLY B O 1
ATOM 1576 N N . TRP B 1 55 ? -4.272 2.491 -0.702 1.00 31.67 51 TRP B N 1
ATOM 1577 C CA . TRP B 1 55 ? -3.052 2.918 -1.413 1.00 32.27 51 TRP B CA 1
ATOM 1578 C C . TRP B 1 55 ? -2.326 1.723 -2.001 1.00 32.38 51 TRP B C 1
ATOM 1579 O O . TRP B 1 55 ? -2.475 0.654 -1.480 1.00 33.75 51 TRP B O 1
ATOM 1590 N N . GLU B 1 56 ? -1.490 1.912 -3.030 1.00 32.61 52 GLU B N 1
ATOM 1591 C CA . GLU B 1 56 ? -0.727 0.795 -3.642 1.00 31.93 52 GLU B CA 1
ATOM 1592 C C . GLU B 1 56 ? 0.527 1.271 -4.296 1.00 31.52 52 GLU B C 1
ATOM 1593 O O . GLU B 1 56 ? 0.483 2.211 -5.067 1.00 32.54 52 GLU B O 1
ATOM 1596 N N . GLU B 1 57 ? 1.656 0.643 -4.021 1.00 31.07 53 GLU B N 1
ATOM 1597 C CA . GLU B 1 57 ? 2.895 1.109 -4.592 1.00 31.35 53 GLU B CA 1
ATOM 1598 C C . GLU B 1 57 ? 2.923 0.740 -6.072 1.00 32.59 53 GLU B C 1
ATOM 1599 O O . GLU B 1 57 ? 2.640 -0.399 -6.417 1.00 33.89 53 GLU B O 1
ATOM 1605 N N . VAL B 1 58 ? 3.189 1.712 -6.948 1.00 33.16 54 VAL B N 1
ATOM 1606 C CA . VAL B 1 58 ? 3.127 1.515 -8.414 1.00 33.16 54 VAL B CA 1
ATOM 1607 C C . VAL B 1 58 ? 4.306 2.293 -8.924 1.00 33.65 54 VAL B C 1
ATOM 1608 O O . VAL B 1 58 ? 4.707 3.261 -8.273 1.00 34.17 54 VAL B O 1
ATOM 1612 N N . SER B 1 59 ? 4.953 1.848 -10.002 1.00 33.35 55 SER B N 1
ATOM 1613 C CA . SER B 1 59 ? 6.026 2.677 -10.582 1.00 32.79 55 SER B CA 1
ATOM 1614 C C . SER B 1 59 ? 5.344 3.874 -11.330 1.00 31.62 55 SER B C 1
ATOM 1615 O O . SER B 1 59 ? 4.193 3.811 -11.751 1.00 30.08 55 SER B O 1
ATOM 1618 N N . GLY B 1 60 ? 6.038 4.987 -11.440 1.00 30.51 56 GLY B N 1
ATOM 1619 C CA . GLY B 1 60 ? 5.410 6.132 -12.089 1.00 30.33 56 GLY B CA 1
ATOM 1620 C C . GLY B 1 60 ? 6.427 7.153 -12.465 1.00 29.73 56 GLY B C 1
ATOM 1621 O O . GLY B 1 60 ? 7.616 7.030 -12.116 1.00 29.91 56 GLY B O 1
ATOM 1622 N N . TYR B 1 61 ? 5.957 8.167 -13.170 1.00 29.22 57 TYR B N 1
ATOM 1623 C CA . TYR B 1 61 ? 6.817 9.255 -13.581 1.00 28.98 57 TYR B CA 1
ATOM 1624 C C . TYR B 1 61 ? 6.855 10.407 -12.582 1.00 29.57 57 TYR B C 1
ATOM 1625 O O . TYR B 1 61 ? 5.869 10.801 -11.987 1.00 27.61 57 TYR B O 1
ATOM 1634 N N . ASP B 1 62 ? 8.027 10.984 -12.450 1.00 31.52 58 ASP B N 1
ATOM 1635 C CA . ASP B 1 62 ? 8.158 12.343 -11.938 1.00 32.81 58 ASP B CA 1
ATOM 1636 C C . ASP B 1 62 ? 8.268 13.155 -13.203 1.00 34.34 58 ASP B C 1
ATOM 1637 O O . ASP B 1 62 ? 7.647 12.784 -14.230 1.00 33.69 58 ASP B O 1
ATOM 1642 N N . GLU B 1 63 ? 8.832 14.343 -13.056 1.00 36.20 59 GLU B N 1
ATOM 1643 C CA . GLU B 1 63 ? 8.318 15.543 -13.693 1.00 36.69 59 GLU B CA 1
ATOM 1644 C C . GLU B 1 63 ? 9.061 15.566 -14.978 1.00 36.64 59 GLU B C 1
ATOM 1645 O O . GLU B 1 63 ? 8.604 16.060 -15.962 1.00 37.13 59 GLU B O 1
ATOM 1651 N N . ASN B 1 64 ? 10.234 14.955 -14.916 1.00 20.00 60 ASN B N 1
ATOM 1652 C CA . ASN B 1 64 ? 11.135 14.712 -16.024 1.00 20.00 60 ASN B CA 1
ATOM 1653 C C . ASN B 1 64 ? 10.999 13.329 -16.609 1.00 20.00 60 ASN B C 1
ATOM 1654 O O . ASN B 1 64 ? 11.912 12.854 -17.190 1.00 33.52 60 ASN B O 1
ATOM 1659 N N . MET B 1 65 ? 9.888 12.666 -16.386 1.00 34.52 61 MET B N 1
ATOM 1660 C CA . MET B 1 65 ? 9.681 11.331 -16.948 1.00 34.72 61 MET B CA 1
ATOM 1661 C C . MET B 1 65 ? 10.736 10.278 -16.533 1.00 34.57 61 MET B C 1
ATOM 1662 O O . MET B 1 65 ? 10.961 9.304 -17.268 1.00 34.26 61 MET B O 1
ATOM 1667 N N . ASN B 1 66 ? 11.405 10.473 -15.398 1.00 34.39 62 ASN B N 1
ATOM 1668 C CA . ASN B 1 66 ? 12.179 9.391 -14.825 1.00 34.78 62 ASN B CA 1
ATOM 1669 C C . ASN B 1 66 ? 11.183 8.542 -14.089 1.00 34.17 62 ASN B C 1
ATOM 1670 O O . ASN B 1 66 ? 10.224 9.038 -13.560 1.00 34.27 62 ASN B O 1
ATOM 1675 N N . THR B 1 67 ? 11.434 7.256 -14.000 1.00 34.29 63 THR B N 1
ATOM 1676 C CA . THR B 1 67 ? 10.485 6.383 -13.326 1.00 33.83 63 THR B CA 1
ATOM 1677 C C . THR B 1 67 ? 10.877 5.869 -11.933 1.00 33.56 63 THR B C 1
ATOM 1678 O O . THR B 1 67 ? 12.032 5.529 -11.732 1.00 33.72 63 THR B O 1
ATOM 1682 N N . ILE B 1 68 ? 9.961 5.848 -10.951 1.00 33.40 64 ILE B N 1
ATOM 1683 C CA . ILE B 1 68 ? 10.171 6.160 -9.510 1.00 32.91 64 ILE B CA 1
ATOM 1684 C C . ILE B 1 68 ? 9.032 5.377 -8.786 1.00 32.11 64 ILE B C 1
ATOM 1685 O O . ILE B 1 68 ? 8.038 4.972 -9.410 1.00 31.20 64 ILE B O 1
ATOM 1690 N N . ARG B 1 69 ? 9.205 5.115 -7.492 1.00 31.90 65 ARG B N 1
ATOM 1691 C CA . ARG B 1 69 ? 8.143 4.509 -6.687 1.00 31.72 65 ARG B CA 1
ATOM 1692 C C . ARG B 1 69 ? 7.116 5.566 -6.249 1.00 30.18 65 ARG B C 1
ATOM 1693 O O . ARG B 1 69 ? 7.473 6.616 -5.733 1.00 30.56 65 ARG B O 1
ATOM 1701 N N . THR B 1 70 ? 5.849 5.258 -6.442 1.00 27.95 66 THR B N 1
ATOM 1702 C CA . THR B 1 70 ? 4.792 6.133 -6.127 1.00 27.92 66 THR B CA 1
ATOM 1703 C C . THR B 1 70 ? 3.686 5.288 -5.454 1.00 28.38 66 THR B C 1
ATOM 1704 O O . THR B 1 70 ? 3.759 4.074 -5.480 1.00 28.11 66 THR B O 1
ATOM 1708 N N . TYR B 1 71 ? 2.680 5.953 -4.867 1.00 27.71 67 TYR B N 1
ATOM 1709 C CA . TYR B 1 71 ? 1.548 5.314 -4.256 1.00 27.51 67 TYR B CA 1
ATOM 1710 C C . TYR B 1 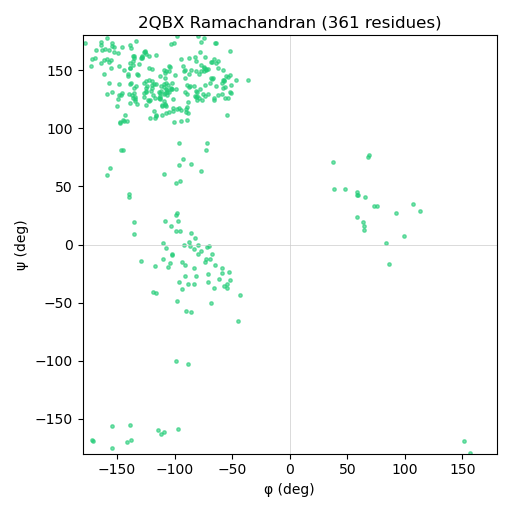71 ? 0.335 5.910 -4.869 1.00 27.74 67 TYR B C 1
ATOM 1711 O O . TYR B 1 71 ? 0.250 7.099 -4.888 1.00 28.05 67 TYR B O 1
ATOM 1720 N N . GLN B 1 72 ? -0.577 5.077 -5.394 1.00 28.49 68 GLN B N 1
ATOM 1721 C CA . GLN B 1 72 ? -1.882 5.499 -5.854 1.00 29.73 68 GLN B CA 1
ATOM 1722 C C . GLN B 1 72 ? -3.019 4.889 -5.069 1.00 29.51 68 GLN B C 1
ATOM 1723 O O . GLN B 1 72 ? -2.879 3.833 -4.417 1.00 31.38 68 GLN B O 1
ATOM 1729 N N . VAL B 1 73 ? -4.172 5.510 -5.231 1.00 28.34 69 VAL B N 1
ATOM 1730 C CA . VAL B 1 73 ? -5.378 5.113 -4.568 1.00 28.17 69 VAL B CA 1
ATOM 1731 C C . VAL B 1 73 ? -6.452 5.712 -5.430 1.00 28.59 69 VAL B C 1
ATOM 1732 O O . VAL B 1 73 ? -6.381 6.899 -5.800 1.00 28.99 69 VAL B O 1
ATOM 1736 N N . CYS B 1 74 ? -7.422 4.891 -5.818 1.00 28.46 70 CYS B N 1
ATOM 1737 C CA . CYS B 1 74 ? -8.496 5.383 -6.624 1.00 28.27 70 CYS B CA 1
ATOM 1738 C C . CYS B 1 74 ? -9.698 4.519 -6.462 1.00 28.45 70 CYS B C 1
ATOM 1739 O O . CYS B 1 74 ? -10.127 3.856 -7.413 1.00 29.38 70 CYS B O 1
ATOM 1742 N N . ASN B 1 75 ? -10.241 4.529 -5.255 1.00 28.59 71 ASN B N 1
ATOM 1743 C CA . ASN B 1 75 ? -11.398 3.688 -4.905 1.00 29.09 71 ASN B CA 1
ATOM 1744 C C . ASN B 1 75 ? -12.697 4.471 -4.978 1.00 28.84 71 ASN B C 1
ATOM 1745 O O . ASN B 1 75 ? -13.528 4.450 -4.073 1.00 27.61 71 ASN B O 1
ATOM 1750 N N . VAL B 1 76 ? -12.912 5.105 -6.114 1.00 29.94 72 VAL B N 1
ATOM 1751 C CA . VAL B 1 76 ? -14.087 5.967 -6.282 1.00 30.76 72 VAL B CA 1
ATOM 1752 C C . VAL B 1 76 ? -15.399 5.236 -6.514 1.00 32.21 72 VAL B C 1
ATOM 1753 O O . VAL B 1 76 ? -16.458 5.844 -6.552 1.00 33.53 72 VAL B O 1
ATOM 1757 N N . PHE B 1 77 ? -15.388 3.929 -6.657 1.00 34.47 73 PHE B N 1
ATOM 1758 C CA . PHE B 1 77 ? -16.688 3.231 -6.839 1.00 35.48 73 PHE B CA 1
ATOM 1759 C C . PHE B 1 77 ? -17.092 2.432 -5.613 1.00 36.77 73 PHE B C 1
ATOM 1760 O O . PHE B 1 77 ? -17.949 1.582 -5.694 1.00 37.19 73 PHE B O 1
ATOM 1768 N N . GLU B 1 78 ? -16.497 2.787 -4.476 1.00 38.69 74 GLU B N 1
ATOM 1769 C CA . GLU B 1 78 ? -16.573 2.029 -3.232 1.00 40.35 74 GLU B CA 1
ATOM 1770 C C . GLU B 1 78 ? -16.741 3.044 -2.116 1.00 41.17 74 GLU B C 1
ATOM 1771 O O . GLU B 1 78 ? -15.888 3.925 -1.962 1.00 42.91 74 GLU B O 1
ATOM 1774 N N . SER B 1 79 ? -17.825 2.941 -1.344 1.00 41.76 75 SER B N 1
ATOM 1775 C CA . SER B 1 79 ? -18.077 3.886 -0.251 1.00 42.05 75 SER B CA 1
ATOM 1776 C C . SER B 1 79 ? -17.223 3.640 1.029 1.00 42.19 75 SER B C 1
ATOM 1777 O O . SER B 1 79 ? -16.453 2.662 1.136 1.00 42.91 75 SER B O 1
ATOM 1780 N N . SER B 1 80 ? -17.354 4.568 1.972 1.00 41.77 76 SER B N 1
ATOM 1781 C CA . SER B 1 80 ? -16.699 4.510 3.274 1.00 41.37 76 SER B CA 1
ATOM 1782 C C . SER B 1 80 ? -15.202 4.437 3.140 1.00 40.55 76 SER B C 1
ATOM 1783 O O . SER B 1 80 ? -14.551 3.664 3.855 1.00 41.83 76 SER B O 1
ATOM 1786 N N . GLN B 1 81 ? -14.628 5.222 2.236 1.00 39.10 77 GLN B N 1
ATOM 1787 C CA . GLN B 1 81 ? -13.208 5.082 1.960 1.00 37.66 77 GLN B CA 1
ATOM 1788 C C . GLN B 1 81 ? -12.441 5.820 3.040 1.00 36.96 77 GLN B C 1
ATOM 1789 O O . GLN B 1 81 ? -12.753 6.978 3.338 1.00 36.57 77 GLN B O 1
ATOM 1795 N N . ASN B 1 82 ? -11.483 5.128 3.660 1.00 35.50 78 ASN B N 1
ATOM 1796 C CA . ASN B 1 82 ? -10.599 5.745 4.657 1.00 35.12 78 ASN B CA 1
ATOM 1797 C C . ASN B 1 82 ? -9.230 5.120 4.579 1.00 34.08 78 ASN B C 1
ATOM 1798 O O . ASN B 1 82 ? -8.895 4.274 5.400 1.00 34.19 78 ASN B O 1
ATOM 1803 N N . ASN B 1 83 ? -8.423 5.579 3.614 1.00 33.31 79 ASN B N 1
ATOM 1804 C CA . ASN B 1 83 ? -7.223 4.856 3.231 1.00 32.75 79 ASN B CA 1
ATOM 1805 C C . ASN B 1 83 ? -5.957 5.557 3.690 1.00 31.91 79 ASN B C 1
ATOM 1806 O O . ASN B 1 83 ? -5.704 6.693 3.308 1.00 32.00 79 ASN B O 1
ATOM 1811 N N . TRP B 1 84 ? -5.158 4.859 4.503 1.00 31.20 80 TRP B N 1
ATOM 1812 C CA . TRP B 1 84 ? -3.898 5.385 5.052 1.00 30.06 80 TRP B CA 1
ATOM 1813 C C . TRP B 1 84 ? -2.695 4.734 4.427 1.00 29.65 80 TRP B C 1
ATOM 1814 O O . TRP B 1 84 ? -2.717 3.555 4.047 1.00 29.72 80 TRP B O 1
ATOM 1825 N N . LEU B 1 85 ? -1.659 5.557 4.340 1.00 29.07 81 LEU B N 1
ATOM 1826 C CA . LEU B 1 85 ? -0.350 5.227 3.890 1.00 29.02 81 LEU B CA 1
ATOM 1827 C C . LEU B 1 85 ? 0.620 5.867 4.879 1.00 29.93 81 LEU B C 1
ATOM 1828 O O . LEU B 1 85 ? 0.441 7.068 5.209 1.00 30.71 81 LEU B O 1
ATOM 1833 N N . ARG B 1 86 ? 1.644 5.124 5.311 1.00 29.69 82 ARG B N 1
ATOM 1834 C CA . ARG B 1 86 ? 2.560 5.592 6.352 1.00 30.14 82 ARG B CA 1
ATOM 1835 C C . ARG B 1 86 ? 4.009 5.327 5.974 1.00 30.53 82 ARG B C 1
ATOM 1836 O O . ARG B 1 86 ? 4.388 4.176 5.688 1.00 30.77 82 ARG B O 1
ATOM 1844 N N . THR B 1 87 ? 4.810 6.386 5.985 1.00 30.54 83 THR B N 1
ATOM 1845 C CA . THR B 1 87 ? 6.202 6.314 5.633 1.00 31.74 83 THR B CA 1
ATOM 1846 C C . THR B 1 87 ? 6.975 5.450 6.595 1.00 32.70 83 THR B C 1
ATOM 1847 O O . THR B 1 87 ? 6.481 5.019 7.621 1.00 32.98 83 THR B O 1
ATOM 1851 N N . LYS B 1 88 ? 8.229 5.215 6.287 1.00 34.17 84 LYS B N 1
ATOM 1852 C CA . LYS B 1 88 ? 9.084 4.608 7.288 1.00 35.89 84 LYS B CA 1
ATOM 1853 C C . LYS B 1 88 ? 9.407 5.691 8.339 1.00 36.04 84 LYS B C 1
ATOM 1854 O O . LYS B 1 88 ? 8.945 6.836 8.236 1.00 36.25 84 LYS B O 1
ATOM 1860 N N . PHE B 1 89 ? 10.155 5.287 9.354 1.00 36.20 85 PHE B N 1
ATOM 1861 C CA . PHE B 1 89 ? 10.553 6.127 10.437 1.00 36.39 85 PHE B CA 1
ATOM 1862 C C . PHE B 1 89 ? 11.638 7.003 9.884 1.00 35.94 85 PHE B C 1
ATOM 1863 O O . PHE B 1 89 ? 12.568 6.500 9.291 1.00 36.07 85 PHE B O 1
ATOM 1871 N N . ILE B 1 90 ? 11.494 8.307 10.089 1.00 35.87 86 ILE B N 1
ATOM 1872 C CA . ILE B 1 90 ? 12.434 9.326 9.651 1.00 35.84 86 ILE B CA 1
ATOM 1873 C C . ILE B 1 90 ? 13.188 9.883 10.869 1.00 36.75 86 ILE B C 1
ATOM 1874 O O . ILE B 1 90 ? 12.580 10.433 11.764 1.00 37.95 86 ILE B O 1
ATOM 1879 N N . ARG B 1 91 ? 14.501 9.740 10.904 1.00 37.93 87 ARG B N 1
ATOM 1880 C CA . ARG B 1 91 ? 15.298 10.307 11.980 1.00 39.57 87 ARG B CA 1
ATOM 1881 C C . ARG B 1 91 ? 15.306 11.827 11.912 1.00 40.33 87 ARG B C 1
ATOM 1882 O O . ARG B 1 91 ? 15.347 12.401 10.843 1.00 40.70 87 ARG B O 1
ATOM 1886 N N . ARG B 1 92 ? 15.292 12.469 13.077 1.00 41.62 88 ARG B N 1
ATOM 1887 C CA . ARG B 1 92 ? 15.129 13.920 13.169 1.00 42.23 88 ARG B CA 1
ATOM 1888 C C . ARG B 1 92 ? 16.462 14.618 12.908 1.00 43.07 88 ARG B C 1
ATOM 1889 O O . ARG B 1 92 ? 16.502 15.771 12.458 1.00 42.61 88 ARG B O 1
ATOM 1897 N N . ARG B 1 93 ? 17.537 13.897 13.211 1.00 44.52 89 ARG B N 1
ATOM 1898 C CA . ARG B 1 93 ? 18.928 14.378 13.104 1.00 45.69 89 ARG B CA 1
ATOM 1899 C C . ARG B 1 93 ? 19.080 15.841 13.515 1.00 46.25 89 ARG B C 1
ATOM 1900 O O . ARG B 1 93 ? 19.696 16.655 12.795 1.00 47.81 89 ARG B O 1
ATOM 1903 N N . GLY B 1 94 ? 18.503 16.194 14.654 1.00 45.96 90 GLY B N 1
ATOM 1904 C CA . GLY B 1 94 ? 18.722 17.549 15.205 1.00 46.38 90 GLY B CA 1
ATOM 1905 C C . GLY B 1 94 ? 17.860 18.696 14.682 1.00 46.06 90 GLY B C 1
ATOM 1906 O O . GLY B 1 94 ? 18.022 19.828 15.122 1.00 46.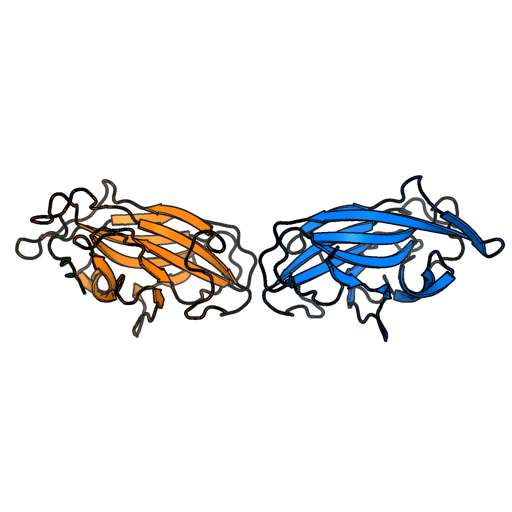68 90 GLY B O 1
ATOM 1907 N N . ALA B 1 95 ? 16.938 18.406 13.769 1.00 45.60 91 ALA B N 1
ATOM 1908 C CA . ALA B 1 95 ? 16.053 19.399 13.195 1.00 45.28 91 ALA B CA 1
ATOM 1909 C C . ALA B 1 95 ? 14.965 19.811 14.169 1.00 45.20 91 ALA B C 1
ATOM 1910 O O . ALA B 1 95 ? 14.541 19.026 14.993 1.00 44.35 91 ALA B O 1
ATOM 1912 N N . HIS B 1 96 ? 14.484 21.037 14.041 1.00 45.43 92 HIS B N 1
ATOM 1913 C CA . HIS B 1 96 ? 13.357 21.480 14.843 1.00 46.22 92 HIS B CA 1
ATOM 1914 C C . HIS B 1 96 ? 12.132 21.803 13.983 1.00 45.69 92 HIS B C 1
ATOM 1915 O O . HIS B 1 96 ? 11.034 21.459 14.357 1.00 46.79 92 HIS B O 1
ATOM 1922 N N . ARG B 1 97 ? 12.296 22.460 12.843 1.00 44.69 93 ARG B N 1
ATOM 1923 C CA . ARG B 1 97 ? 11.148 22.654 11.969 1.00 43.61 93 ARG B CA 1
ATOM 1924 C C . ARG B 1 97 ? 11.291 21.729 10.759 1.00 41.71 93 ARG B C 1
ATOM 1925 O O . ARG B 1 97 ? 12.340 21.663 10.120 1.00 41.06 93 ARG B O 1
ATOM 1933 N N . ILE B 1 98 ? 10.238 20.966 10.496 1.00 39.55 94 ILE B N 1
ATOM 1934 C CA . ILE B 1 98 ? 10.281 19.983 9.424 1.00 37.97 94 ILE B CA 1
ATOM 1935 C C . ILE B 1 98 ? 9.528 20.495 8.236 1.00 36.21 94 ILE B C 1
ATOM 1936 O O . ILE B 1 98 ? 8.396 20.962 8.378 1.00 35.53 94 ILE B O 1
ATOM 1941 N N . HIS B 1 99 ? 10.128 20.367 7.061 1.00 35.44 95 HIS B N 1
ATOM 1942 C CA . HIS B 1 99 ? 9.439 20.754 5.819 1.00 35.00 95 HIS B CA 1
ATOM 1943 C C . HIS B 1 99 ? 9.166 19.521 4.942 1.00 34.01 95 HIS B C 1
ATOM 1944 O O . HIS B 1 99 ? 10.058 18.695 4.701 1.00 35.02 95 HIS B O 1
ATOM 1951 N N . VAL B 1 100 ? 7.937 19.392 4.478 1.00 32.82 96 VAL B N 1
ATOM 1952 C CA . VAL B 1 100 ? 7.555 18.251 3.674 1.00 31.94 96 VAL B CA 1
ATOM 1953 C C . VAL B 1 100 ? 7.152 18.713 2.285 1.00 31.67 96 VAL B C 1
ATOM 1954 O O . VAL B 1 100 ? 6.079 19.265 2.117 1.00 30.58 96 VAL B O 1
ATOM 1958 N N . GLU B 1 101 ? 7.995 18.413 1.298 1.00 31.56 97 GLU B N 1
ATOM 1959 C CA . GLU B 1 101 ? 7.652 18.623 -0.117 1.00 31.88 97 GLU B CA 1
ATOM 1960 C C . GLU B 1 101 ? 6.940 17.423 -0.729 1.00 30.65 97 GLU B C 1
ATOM 1961 O O . GLU B 1 101 ? 7.504 16.340 -0.787 1.00 30.56 97 GLU B O 1
ATOM 1967 N N . MET B 1 102 ? 5.742 17.653 -1.249 1.00 29.28 98 MET B N 1
ATOM 1968 C CA . MET B 1 102 ? 4.987 16.646 -1.900 1.00 28.66 98 MET B CA 1
ATOM 1969 C C . MET B 1 102 ? 4.831 16.916 -3.401 1.00 28.92 98 MET B C 1
ATOM 1970 O O . MET B 1 102 ? 4.447 18.000 -3.796 1.00 29.23 98 MET B O 1
ATOM 1975 N N . LYS B 1 103 ? 5.112 15.912 -4.237 1.00 29.00 99 LYS B N 1
ATOM 1976 C CA . LYS B 1 103 ? 4.640 15.907 -5.629 1.00 28.89 99 LYS B CA 1
ATOM 1977 C C . LYS B 1 103 ? 3.542 14.895 -5.811 1.00 28.18 99 LYS B C 1
ATOM 1978 O O . LYS B 1 103 ? 3.678 13.766 -5.340 1.00 28.93 99 LYS B O 1
ATOM 1984 N N . PHE B 1 104 ? 2.470 15.282 -6.485 1.00 26.84 100 PHE B N 1
ATOM 1985 C CA . PHE B 1 104 ? 1.307 14.430 -6.649 1.00 26.61 100 PHE B CA 1
ATOM 1986 C C . PHE B 1 104 ? 0.456 14.785 -7.862 1.00 27.60 100 PHE B C 1
ATOM 1987 O O . PHE B 1 104 ? 0.617 15.853 -8.455 1.00 28.97 100 PHE B O 1
ATOM 1995 N N . SER B 1 105 ? -0.467 13.888 -8.211 1.00 27.63 101 SER B N 1
ATOM 1996 C CA . SER B 1 105 ? -1.360 14.039 -9.351 1.00 26.66 101 SER B CA 1
ATOM 1997 C C . SER B 1 105 ? -2.726 13.680 -8.882 1.00 27.38 101 SER B C 1
ATOM 1998 O O . SER B 1 105 ? -2.927 12.603 -8.367 1.00 28.71 101 SER B O 1
ATOM 2001 N N . VAL B 1 106 ? -3.682 14.582 -9.023 1.00 28.54 102 VAL B N 1
ATOM 2002 C CA . VAL B 1 106 ? -5.055 14.289 -8.672 1.00 29.28 102 VAL B CA 1
ATOM 2003 C C . VAL B 1 106 ? -5.768 14.147 -9.998 1.00 30.88 102 VAL B C 1
ATOM 2004 O O . VAL B 1 106 ? -5.580 14.969 -10.904 1.00 31.71 102 VAL B O 1
ATOM 2008 N N . ARG B 1 107 ? -6.556 13.085 -10.122 1.00 31.86 103 ARG B N 1
ATOM 2009 C CA . ARG B 1 107 ? -7.494 12.964 -11.209 1.00 32.35 103 ARG B CA 1
ATOM 2010 C C . ARG B 1 107 ? -8.781 13.597 -10.752 1.00 32.98 103 ARG B C 1
ATOM 2011 O O . ARG B 1 107 ? -9.399 13.174 -9.768 1.00 33.38 103 ARG B O 1
ATOM 2019 N N . ASP B 1 108 ? -9.180 14.639 -11.465 1.00 33.77 104 ASP B N 1
ATOM 2020 C CA . ASP B 1 108 ? -10.399 15.352 -11.125 1.00 33.97 104 ASP B CA 1
ATOM 2021 C C . ASP B 1 108 ? -11.571 14.478 -11.370 1.00 34.00 104 ASP B C 1
ATOM 2022 O O . ASP B 1 108 ? -11.604 13.727 -12.342 1.00 33.44 104 ASP B O 1
ATOM 2027 N N . CYS B 1 109 ? -12.549 14.591 -10.479 1.00 34.50 105 CYS B N 1
ATOM 2028 C CA . CYS B 1 109 ? -13.694 13.736 -10.515 1.00 35.60 105 CYS B CA 1
ATOM 2029 C C . CYS B 1 109 ? -14.438 13.920 -11.825 1.00 35.88 105 CYS B C 1
ATOM 2030 O O . CYS B 1 109 ? -15.117 13.010 -12.283 1.00 36.43 105 CYS B O 1
ATOM 2033 N N . SER B 1 110 ? -14.350 15.137 -12.376 1.00 35.84 106 SER B N 1
ATOM 2034 C CA . SER B 1 110 ? -14.942 15.495 -13.692 1.00 36.09 106 SER B CA 1
ATOM 2035 C C . SER B 1 110 ? -14.444 14.608 -14.798 1.00 34.54 106 SER B C 1
ATOM 2036 O O . SER B 1 110 ? -15.160 14.342 -15.714 1.00 34.62 106 SER B O 1
ATOM 2039 N N . SER B 1 111 ? -13.181 14.226 -14.717 1.00 34.24 107 SER B N 1
ATOM 2040 C CA A SER B 1 111 ? -12.560 13.382 -15.722 0.50 34.26 107 SER B CA 1
ATOM 2041 C CA B SER B 1 111 ? -12.573 13.386 -15.729 0.50 33.97 107 SER B CA 1
ATOM 2042 C C . SER B 1 111 ? -12.630 11.891 -15.400 1.00 34.02 107 SER B C 1
ATOM 2043 O O . SER B 1 111 ? -11.818 11.142 -15.876 1.00 35.41 107 SER B O 1
ATOM 2048 N N . ILE B 1 112 ? -13.565 11.443 -14.567 1.00 33.71 108 ILE B N 1
ATOM 2049 C CA . ILE B 1 112 ? -13.663 9.987 -14.275 1.00 33.21 108 ILE B CA 1
ATOM 2050 C C . ILE B 1 112 ? -15.023 9.512 -14.797 1.00 32.71 108 ILE B C 1
ATOM 2051 O O . ILE B 1 112 ? -16.065 9.940 -14.284 1.00 31.16 108 ILE B O 1
ATOM 2056 N N . PRO B 1 113 ? -15.025 8.687 -15.866 1.00 32.78 109 PRO B N 1
ATOM 2057 C CA . PRO B 1 113 ? -16.313 8.249 -16.385 1.00 33.16 109 PRO B CA 1
ATOM 2058 C C . PRO B 1 113 ? -17.140 7.564 -15.328 1.00 34.16 109 PRO B C 1
ATOM 2059 O O . PRO B 1 113 ? -16.623 6.743 -14.553 1.00 34.42 109 PRO B O 1
ATOM 2063 N N . SER B 1 114 ? -18.413 7.931 -15.283 1.00 35.26 110 SER B N 1
ATOM 2064 C CA . SER B 1 114 ? -19.379 7.262 -14.435 1.00 36.83 110 SER B CA 1
ATOM 2065 C C . SER B 1 114 ? -19.118 7.385 -12.908 1.00 37.05 110 SER B C 1
ATOM 2066 O O . SER B 1 114 ? -19.744 6.659 -12.144 1.00 36.95 110 SER B O 1
ATOM 2069 N N . VAL B 1 115 ? -18.263 8.311 -12.443 1.00 38.18 111 VAL B N 1
ATOM 2070 C CA . VAL B 1 115 ? -18.063 8.420 -10.977 1.00 38.60 111 VAL B CA 1
ATOM 2071 C C . VAL B 1 115 ? -19.303 8.906 -10.290 1.00 38.43 111 VAL B C 1
ATOM 2072 O O . VAL B 1 115 ? -19.965 9.806 -10.816 1.00 38.49 111 VAL B O 1
ATOM 2076 N N . PRO B 1 116 ? -19.560 8.358 -9.074 1.00 38.18 112 PRO B N 1
ATOM 2077 C CA . PRO B 1 116 ? -20.531 8.874 -8.105 1.00 38.30 112 PRO B CA 1
ATOM 2078 C C . PRO B 1 116 ? -20.146 10.272 -7.581 1.00 38.38 112 PRO B C 1
ATOM 2079 O O . PRO B 1 116 ? -18.968 10.629 -7.582 1.00 37.82 112 PRO B O 1
ATOM 2083 N N . GLY B 1 117 ? -21.140 11.027 -7.113 1.00 38.43 113 GLY B N 1
ATOM 2084 C CA . GLY B 1 117 ? -20.927 12.406 -6.664 1.00 39.23 113 GLY B CA 1
ATOM 2085 C C . GLY B 1 117 ? -20.085 12.557 -5.390 1.00 39.29 113 GLY B C 1
ATOM 2086 O O . GLY B 1 117 ? -19.691 13.665 -5.007 1.00 39.24 113 GLY B O 1
ATOM 2087 N N . SER B 1 118 ? -19.782 11.438 -4.742 1.00 38.91 114 SER B N 1
ATOM 2088 C CA . SER B 1 118 ? -19.074 11.480 -3.489 1.00 38.58 114 SER B CA 1
ATOM 2089 C C . SER B 1 118 ? -17.596 11.498 -3.752 1.00 37.72 114 SER B C 1
ATOM 2090 O O . SER B 1 118 ? -16.825 11.511 -2.815 1.00 38.40 114 SER B O 1
ATOM 2093 N N . CYS B 1 119 ? -17.200 11.513 -5.029 1.00 36.82 115 CYS B N 1
ATOM 2094 C CA . CYS B 1 119 ? -15.801 11.611 -5.420 1.00 35.84 115 CYS B CA 1
ATOM 2095 C C . CYS B 1 119 ? -15.090 12.817 -4.783 1.00 35.67 115 CYS B C 1
ATOM 2096 O O . CYS B 1 119 ? -15.689 13.889 -4.637 1.00 35.83 115 CYS B O 1
ATOM 2099 N N . LYS B 1 120 ? -13.807 12.635 -4.438 1.00 35.05 116 LYS B N 1
ATOM 2100 C CA . LYS B 1 120 ? -13.025 13.641 -3.754 1.00 34.18 116 LYS B CA 1
ATOM 2101 C C . LYS B 1 120 ? -11.773 13.932 -4.519 1.00 33.72 116 LYS B C 1
ATOM 2102 O O . LYS B 1 120 ? -11.340 13.133 -5.391 1.00 31.82 116 LYS B O 1
ATOM 2108 N N . GLU B 1 121 ? -11.163 15.067 -4.158 1.00 32.93 117 GLU B N 1
ATOM 2109 C CA . GLU B 1 121 ? -9.999 15.562 -4.864 1.00 32.74 117 GLU B CA 1
ATOM 2110 C C . GLU B 1 121 ? -8.885 16.047 -3.967 1.00 32.75 117 GLU B C 1
ATOM 2111 O O . GLU B 1 121 ? -7.898 16.596 -4.461 1.00 33.59 117 GLU B O 1
ATOM 2117 N N . THR B 1 122 ? -8.995 15.799 -2.658 1.00 32.98 118 THR B N 1
ATOM 2118 C CA . THR B 1 122 ? -7.934 16.165 -1.691 1.00 32.41 118 THR B CA 1
ATOM 2119 C C . THR B 1 122 ? -7.429 14.955 -0.917 1.00 31.45 118 THR B C 1
ATOM 2120 O O . THR B 1 122 ? -8.084 13.931 -0.917 1.00 32.27 118 THR B O 1
ATOM 2124 N N . PHE B 1 123 ? -6.251 15.082 -0.302 1.00 30.10 119 PHE B N 1
ATOM 2125 C CA . PHE B 1 123 ? -5.837 14.218 0.784 1.00 29.08 119 PHE B CA 1
ATOM 2126 C C . PHE B 1 123 ? -5.350 14.975 2.043 1.00 28.82 119 PHE B C 1
ATOM 2127 O O . PHE B 1 123 ? -5.003 16.168 1.985 1.00 28.02 119 PHE B O 1
ATOM 2135 N N . ASN B 1 124 ? -5.321 14.271 3.181 1.00 28.32 120 ASN B N 1
ATOM 2136 C CA . ASN B 1 124 ? -4.660 14.791 4.393 1.00 27.97 120 ASN B CA 1
ATOM 2137 C C . ASN B 1 124 ? -3.285 14.258 4.631 1.00 27.60 120 ASN B C 1
ATOM 2138 O O . ASN B 1 124 ? -3.005 13.070 4.371 1.00 27.45 120 ASN B O 1
ATOM 2143 N N . LEU B 1 125 ? -2.452 15.146 5.194 1.00 27.59 121 LEU B N 1
ATOM 2144 C CA . LEU B 1 125 ? -1.114 14.867 5.690 1.00 27.66 121 LEU B CA 1
ATOM 2145 C C . LEU B 1 125 ? -1.065 14.988 7.223 1.00 28.60 121 LEU B C 1
ATOM 2146 O O . LEU B 1 125 ? -1.603 15.953 7.786 1.00 27.75 121 LEU B O 1
ATOM 2151 N N . TYR B 1 126 ? -0.383 14.021 7.866 1.00 29.22 122 TYR B N 1
ATOM 2152 C CA . TYR B 1 126 ? -0.283 13.905 9.326 1.00 28.91 122 TYR B CA 1
ATOM 2153 C C . TYR B 1 126 ? 1.151 13.526 9.667 1.00 30.58 122 TYR B C 1
ATOM 2154 O O . TYR B 1 126 ? 1.851 12.878 8.853 1.00 29.75 122 TYR B O 1
ATOM 2163 N N . TYR B 1 127 ? 1.602 13.917 10.864 1.00 31.37 123 TYR B N 1
ATOM 2164 C CA . TYR B 1 127 ? 2.811 13.300 11.437 1.00 31.93 123 TYR B CA 1
ATOM 2165 C C . TYR B 1 127 ? 2.544 12.750 12.833 1.00 31.73 123 TYR B C 1
ATOM 2166 O O . TYR B 1 127 ? 1.505 13.014 13.442 1.00 30.59 123 TYR B O 1
ATOM 2175 N N . TYR B 1 128 ? 3.482 11.926 13.286 1.00 32.00 124 TYR B N 1
ATOM 2176 C CA . TYR B 1 128 ? 3.530 11.429 14.656 1.00 32.19 124 TYR B CA 1
ATOM 2177 C C . TYR B 1 128 ? 5.013 11.270 15.027 1.00 32.16 124 TYR B C 1
ATOM 2178 O O . TYR B 1 128 ? 5.769 10.655 14.269 1.00 32.01 124 TYR B O 1
ATOM 2187 N N . GLU B 1 129 ? 5.447 11.822 16.164 1.00 32.42 125 GLU B N 1
ATOM 2188 C CA . GLU B 1 129 ? 6.837 11.656 16.595 1.00 32.64 125 GLU B CA 1
ATOM 2189 C C . GLU B 1 129 ? 7.011 10.431 17.479 1.00 32.72 125 GLU B C 1
ATOM 2190 O O . GLU B 1 129 ? 6.099 10.042 18.177 1.00 31.86 125 GLU B O 1
ATOM 2196 N N . ALA B 1 130 ? 8.193 9.827 17.446 1.00 33.19 126 ALA B N 1
ATOM 2197 C CA . ALA B 1 130 ? 8.435 8.633 18.227 1.00 34.15 126 ALA B CA 1
ATOM 2198 C C . ALA B 1 130 ? 9.893 8.587 18.666 1.00 34.64 126 ALA B C 1
ATOM 2199 O O . ALA B 1 130 ? 10.742 9.171 18.023 1.00 35.58 126 ALA B O 1
ATOM 2201 N N . ASP B 1 131 ? 10.140 7.903 19.784 1.00 35.17 127 ASP B N 1
ATOM 2202 C CA . ASP B 1 131 ? 11.458 7.780 20.411 1.00 35.19 127 ASP B CA 1
ATOM 2203 C C . ASP B 1 131 ? 12.291 6.672 19.765 1.00 36.05 127 ASP B C 1
ATOM 2204 O O . ASP B 1 131 ? 13.522 6.644 19.871 1.00 35.94 127 ASP B O 1
ATOM 2209 N N . PHE B 1 132 ? 11.595 5.765 19.095 1.00 36.72 128 PHE B N 1
ATOM 2210 C CA . PHE B 1 132 ? 12.209 4.725 18.335 1.00 37.12 128 PHE B CA 1
ATOM 2211 C C . PHE B 1 132 ? 11.229 4.300 17.251 1.00 37.29 128 PHE B C 1
ATOM 2212 O O . PHE B 1 132 ? 10.067 4.741 17.226 1.00 36.74 128 PHE B O 1
ATOM 2220 N N . ASP B 1 133 ? 11.704 3.428 16.374 1.00 37.12 129 ASP B N 1
ATOM 2221 C CA . ASP B 1 133 ? 10.881 2.873 15.328 1.00 37.38 129 ASP B CA 1
ATOM 2222 C C . ASP B 1 133 ? 9.918 1.910 15.954 1.00 37.79 129 ASP B C 1
ATOM 2223 O O . ASP B 1 133 ? 10.178 0.707 16.017 1.00 39.04 129 ASP B O 1
ATOM 2228 N N . SER B 1 134 ? 8.788 2.446 16.394 1.00 37.93 130 SER B N 1
ATOM 2229 C CA . SER B 1 134 ? 7.838 1.715 17.192 1.00 37.95 130 SER B CA 1
ATOM 2230 C C . SER B 1 134 ? 6.593 1.226 16.417 1.00 38.65 130 SER B C 1
ATOM 2231 O O . SER B 1 134 ? 5.765 0.437 16.933 1.00 38.02 130 SER B O 1
ATOM 2234 N N . ALA B 1 135 ? 6.436 1.679 15.175 1.00 38.72 131 ALA B N 1
ATOM 2235 C CA . ALA B 1 135 ? 5.205 1.388 14.467 1.00 39.20 131 ALA B CA 1
ATOM 2236 C C . ALA B 1 135 ? 5.103 -0.100 14.074 1.00 39.25 131 ALA B C 1
ATOM 2237 O O . ALA B 1 135 ? 6.100 -0.778 13.865 1.00 38.46 131 ALA B O 1
ATOM 2239 N N . THR B 1 136 ? 3.864 -0.560 13.992 1.00 39.12 132 THR B N 1
ATOM 2240 C CA . THR B 1 136 ? 3.493 -1.921 13.664 1.00 39.78 132 THR B CA 1
ATOM 2241 C C . THR B 1 136 ? 2.242 -1.792 12.772 1.00 40.66 132 THR B C 1
ATOM 2242 O O . THR B 1 136 ? 1.856 -0.678 12.394 1.00 40.35 132 THR B O 1
ATOM 2246 N N . LYS B 1 137 ? 1.566 -2.902 12.488 1.00 41.57 133 LYS B N 1
ATOM 2247 C CA . LYS B 1 137 ? 0.377 -2.852 11.639 1.00 41.45 133 LYS B CA 1
ATOM 2248 C C . LYS B 1 137 ? -0.751 -2.085 12.277 1.00 41.73 133 LYS B C 1
ATOM 2249 O O . LYS B 1 137 ? -1.451 -1.400 11.592 1.00 42.10 133 LYS B O 1
ATOM 2251 N N . THR B 1 138 ? -0.908 -2.223 13.593 1.00 42.61 134 THR B N 1
ATOM 2252 C CA . THR B 1 138 ? -2.035 -1.696 14.379 1.00 42.14 134 THR B CA 1
ATOM 2253 C C . THR B 1 138 ? -1.676 -0.436 15.201 1.00 41.11 134 THR B C 1
ATOM 2254 O O . THR B 1 138 ? -2.549 0.272 15.709 1.00 40.86 134 THR B O 1
ATOM 2258 N N . PHE B 1 139 ? -0.392 -0.173 15.364 1.00 39.97 135 PHE B N 1
ATOM 2259 C CA . PHE B 1 139 ? 0.028 0.980 16.143 1.00 39.89 135 PHE B CA 1
ATOM 2260 C C . PHE B 1 139 ? 0.989 1.853 15.346 1.00 38.43 135 PHE B C 1
ATOM 2261 O O . PHE B 1 139 ? 1.880 1.325 14.680 1.00 37.11 135 PHE B O 1
ATOM 2269 N N . PRO B 1 140 ? 0.828 3.190 15.438 1.00 38.37 136 PRO B N 1
ATOM 2270 C CA . PRO B 1 140 ? -0.267 3.901 16.085 1.00 38.38 136 PRO B CA 1
ATOM 2271 C C . PRO B 1 140 ? -1.632 3.780 15.392 1.00 38.75 136 PRO B C 1
ATOM 2272 O O . PRO B 1 140 ? -1.703 3.513 14.186 1.00 38.40 136 PRO B O 1
ATOM 2276 N N . ASN B 1 141 ? -2.703 3.998 16.152 1.00 38.81 137 ASN B N 1
ATOM 2277 C CA . ASN B 1 141 ? -4.036 3.938 15.587 1.00 40.29 137 ASN B CA 1
ATOM 2278 C C . ASN B 1 141 ? -4.136 4.813 14.331 1.00 40.03 137 ASN B C 1
ATOM 2279 O O . ASN B 1 141 ? -3.667 5.965 14.277 1.00 40.03 137 ASN B O 1
ATOM 2284 N N . TRP B 1 142 ? -4.804 4.238 13.349 1.00 39.50 138 TRP B N 1
ATOM 2285 C CA . TRP B 1 142 ? -5.016 4.834 12.048 1.00 38.75 138 TRP B CA 1
ATOM 2286 C C . TRP B 1 142 ? -6.090 5.883 12.147 1.00 39.03 138 TRP B C 1
ATOM 2287 O O . TRP B 1 142 ? -7.169 5.727 11.592 1.00 38.70 138 TRP B O 1
ATOM 2298 N N . MET B 1 143 ? -5.808 6.918 12.928 1.00 40.18 139 MET B N 1
ATOM 2299 C CA . MET B 1 143 ? -6.716 8.051 13.061 1.00 41.69 139 MET B CA 1
ATOM 2300 C C . MET B 1 143 ? -6.068 9.272 13.661 1.00 40.81 139 MET B C 1
ATOM 2301 O O . MET B 1 143 ? -5.070 9.162 14.373 1.00 40.40 139 MET B O 1
ATOM 2306 N N . GLU B 1 144 ? -6.632 10.441 13.377 1.00 40.89 140 GLU B N 1
ATOM 2307 C CA . GLU B 1 144 ? -6.204 11.676 14.024 1.00 41.08 140 GLU B CA 1
ATOM 2308 C C . GLU B 1 144 ? -6.238 11.543 15.542 1.00 40.74 140 GLU B C 1
ATOM 2309 O O . GLU B 1 144 ? -7.262 11.179 16.121 1.00 40.49 140 GLU B O 1
ATOM 2315 N N . ASN B 1 145 ? -5.112 11.840 16.183 1.00 39.77 141 ASN B N 1
ATOM 2316 C CA . ASN B 1 145 ? -4.916 11.500 17.587 1.00 39.13 141 ASN B CA 1
ATOM 2317 C C . ASN B 1 145 ? -4.791 9.995 17.803 1.00 38.18 141 ASN B C 1
ATOM 2318 O O . ASN B 1 145 ? -5.731 9.344 18.260 1.00 39.09 141 ASN B O 1
ATOM 2323 N N . PRO B 1 146 ? -3.625 9.450 17.473 1.00 36.50 142 PRO B N 1
ATOM 2324 C CA . PRO B 1 146 ? -2.352 10.027 17.914 1.00 35.60 142 PRO B CA 1
ATOM 2325 C C . PRO B 1 146 ? -1.665 10.805 16.796 1.00 35.18 142 PRO B C 1
ATOM 2326 O O . PRO B 1 146 ? -0.666 11.482 17.040 1.00 35.07 142 PRO B O 1
ATOM 2330 N N . TRP B 1 147 ? -2.201 10.705 15.584 1.00 33.70 143 TRP B N 1
ATOM 2331 C CA . TRP B 1 147 ? -1.655 11.431 14.443 1.00 33.08 143 TRP B CA 1
ATOM 2332 C C . TRP B 1 147 ? -1.996 12.915 14.521 1.00 32.17 143 TRP B C 1
ATOM 2333 O O . TRP B 1 147 ? -3.120 13.288 14.858 1.00 32.57 143 TRP B O 1
ATOM 2344 N N . VAL B 1 148 ? -1.018 13.759 14.207 1.00 32.24 144 VAL B N 1
ATOM 2345 C CA . VAL B 1 148 ? -1.213 15.211 14.242 1.00 32.55 144 VAL B CA 1
ATOM 2346 C C . VAL B 1 148 ? -1.413 15.673 12.795 1.00 32.09 144 VAL B C 1
ATOM 2347 O O . VAL B 1 148 ? -0.536 15.512 11.999 1.00 30.76 144 VAL B O 1
ATOM 2351 N N . LYS B 1 149 ? -2.581 16.224 12.488 1.00 33.47 145 LYS B N 1
ATOM 2352 C CA . LYS B 1 149 ? -2.900 16.750 11.149 1.00 34.50 145 LYS B CA 1
ATOM 2353 C C . LYS B 1 149 ? -2.033 17.935 10.831 1.00 34.99 145 LYS B C 1
ATOM 2354 O O . LYS B 1 149 ? -1.943 18.872 11.625 1.00 35.34 145 LYS B O 1
ATOM 2360 N N . VAL B 1 150 ? -1.344 17.868 9.698 1.00 35.73 146 VAL B N 1
ATOM 2361 C CA . VAL B 1 150 ? -0.574 19.006 9.197 1.00 35.78 146 VAL B CA 1
ATOM 2362 C C . VAL B 1 150 ? -1.531 19.890 8.390 1.00 35.51 146 VAL B C 1
ATOM 2363 O O . VAL B 1 150 ? -1.738 21.052 8.725 1.00 35.77 146 VAL B O 1
ATOM 2367 N N . ASP B 1 151 ? -2.157 19.327 7.367 1.00 34.87 147 ASP B N 1
ATOM 2368 C CA . ASP B 1 151 ? -3.065 20.083 6.532 1.00 34.76 147 ASP B CA 1
ATOM 2369 C C . ASP B 1 151 ? -3.778 19.145 5.590 1.00 34.47 147 ASP B C 1
ATOM 2370 O O . ASP B 1 151 ? -3.310 18.033 5.345 1.00 34.16 147 ASP B O 1
ATOM 2375 N N . THR B 1 152 ? -4.912 19.608 5.074 1.00 34.96 148 THR B N 1
ATOM 2376 C CA . THR B 1 152 ? -5.578 19.024 3.899 1.00 34.80 148 THR B CA 1
ATOM 2377 C C . THR B 1 152 ? -4.932 19.557 2.634 1.00 35.34 148 THR B C 1
ATOM 2378 O O . THR B 1 152 ? -4.800 20.762 2.497 1.00 36.31 148 THR B O 1
ATOM 2382 N N . ILE B 1 153 ? -4.525 18.669 1.726 1.00 35.56 149 ILE B N 1
ATOM 2383 C CA . ILE B 1 153 ? -3.751 19.045 0.544 1.00 35.26 149 ILE B CA 1
ATOM 2384 C C . ILE B 1 153 ? -4.634 18.895 -0.687 1.00 35.72 149 ILE B C 1
ATOM 2385 O O . ILE B 1 153 ? -5.427 17.964 -0.804 1.00 35.49 149 ILE B O 1
ATOM 2390 N N . ALA B 1 154 ? -4.521 19.878 -1.574 1.00 36.57 150 ALA B N 1
ATOM 2391 C CA . ALA B 1 154 ? -5.269 19.935 -2.807 1.00 37.09 150 ALA B CA 1
ATOM 2392 C C . ALA B 1 154 ? -4.411 20.512 -3.882 1.00 37.24 150 ALA B C 1
ATOM 2393 O O . ALA B 1 154 ? -3.516 21.284 -3.623 1.00 36.57 150 ALA B O 1
ATOM 2395 N N . ALA B 1 155 ? -4.689 20.083 -5.100 1.00 38.78 151 ALA B N 1
ATOM 2396 C CA . ALA B 1 155 ? -4.120 20.667 -6.283 1.00 39.81 151 ALA B CA 1
ATOM 2397 C C . ALA B 1 155 ? -4.606 22.103 -6.480 1.00 40.63 151 ALA B C 1
ATOM 2398 O O . ALA B 1 155 ? -5.811 22.366 -6.553 1.00 41.13 151 ALA B O 1
ATOM 2400 N N . ASP B 1 156 ? -3.659 23.024 -6.578 1.00 42.21 152 ASP B N 1
ATOM 2401 C CA . ASP B 1 156 ? -3.931 24.380 -7.083 1.00 43.65 152 ASP B CA 1
ATOM 2402 C C . ASP B 1 156 ? -3.309 24.629 -8.494 1.00 44.63 152 ASP B C 1
ATOM 2403 O O . ASP B 1 156 ? -2.917 23.684 -9.249 1.00 44.56 152 ASP B O 1
ATOM 2408 N N . GLU B 1 157 ? -3.189 25.918 -8.824 1.00 44.96 153 GLU B N 1
ATOM 2409 C CA . GLU B 1 157 ? -3.151 26.346 -10.199 1.00 44.91 153 GLU B CA 1
ATOM 2410 C C . GLU B 1 157 ? -1.796 26.529 -10.762 1.00 43.97 153 GLU B C 1
ATOM 2411 O O . GLU B 1 157 ? -1.682 27.073 -11.837 1.00 43.56 153 GLU B O 1
ATOM 2417 N N . SER B 1 158 ? -0.768 26.072 -10.054 1.00 43.49 154 SER B N 1
ATOM 2418 C CA . SER B 1 158 ? 0.570 26.094 -10.606 1.00 44.25 154 SER B CA 1
ATOM 2419 C C . SER B 1 158 ? 0.989 24.675 -10.866 1.00 43.97 154 SER B C 1
ATOM 2420 O O . SER B 1 158 ? 1.049 23.864 -9.946 1.00 45.89 154 SER B O 1
ATOM 2423 N N . PHE B 1 159 ? 1.261 24.362 -12.121 1.00 43.01 155 PHE B N 1
ATOM 2424 C CA . PHE B 1 159 ? 1.630 22.999 -12.470 1.00 41.09 155 PHE B CA 1
ATOM 2425 C C . PHE B 1 159 ? 2.186 22.873 -13.873 1.00 40.76 155 PHE B C 1
ATOM 2426 O O . PHE B 1 159 ? 2.129 23.800 -14.696 1.00 39.86 155 PHE B O 1
ATOM 2434 N N . SER B 1 160 ? 2.770 21.701 -14.097 1.00 41.56 156 SER B N 1
ATOM 2435 C CA . SER B 1 160 ? 3.221 21.225 -15.415 1.00 40.86 156 SER B CA 1
ATOM 2436 C C . SER B 1 160 ? 2.263 20.133 -15.858 1.00 39.14 156 SER B C 1
ATOM 2437 O O . SER B 1 160 ? 1.832 19.322 -15.063 1.00 38.85 156 SER B O 1
ATOM 2439 N N . GLN B 1 161 ? 1.908 20.145 -17.127 1.00 37.96 157 GLN B N 1
ATOM 2440 C CA . GLN B 1 161 ? 0.970 19.169 -17.664 1.00 36.53 157 GLN B CA 1
ATOM 2441 C C . GLN B 1 161 ? 1.487 18.693 -19.004 1.00 35.45 157 GLN B C 1
ATOM 2442 O O . GLN B 1 161 ? 1.771 19.485 -19.873 1.00 34.94 157 GLN B O 1
ATOM 2448 N N . VAL B 1 162 ? 1.578 17.395 -19.190 1.00 34.73 158 VAL B N 1
ATOM 2449 C CA . VAL B 1 162 ? 2.006 16.891 -20.504 1.00 34.91 158 VAL B CA 1
ATOM 2450 C C . VAL B 1 162 ? 1.003 15.903 -20.997 1.00 34.47 158 VAL B C 1
ATOM 2451 O O . VAL B 1 162 ? 0.195 15.424 -20.246 1.00 34.80 158 VAL B O 1
ATOM 2455 N N . ASP B 1 163 ? 1.066 15.580 -22.261 1.00 35.67 159 ASP B N 1
ATOM 2456 C CA . ASP B 1 163 ? 0.050 14.717 -22.855 1.00 36.72 159 ASP B CA 1
ATOM 2457 C C . ASP B 1 163 ? 0.687 13.363 -23.098 1.00 36.48 159 ASP B C 1
ATOM 2458 O O . ASP B 1 163 ? 1.586 13.266 -23.931 1.00 37.69 159 ASP B O 1
ATOM 2463 N N . LEU B 1 164 ? 0.230 12.339 -22.385 1.00 35.18 160 LEU B N 1
ATOM 2464 C CA . LEU B 1 164 ? 0.736 10.985 -22.577 1.00 35.01 160 LEU B CA 1
ATOM 2465 C C . LEU B 1 164 ? -0.167 10.187 -23.511 1.00 34.98 160 LEU B C 1
ATOM 2466 O O . LEU B 1 164 ? -0.832 9.240 -23.088 1.00 33.75 160 LEU B O 1
ATOM 2471 N N . GLY B 1 165 ? -0.186 10.574 -24.782 1.00 35.93 161 GLY B N 1
ATOM 2472 C CA . GLY B 1 165 ? -0.937 9.848 -25.789 1.00 36.36 161 GLY B CA 1
ATOM 2473 C C . GLY B 1 165 ? -2.432 10.065 -25.666 1.00 36.34 161 GLY B C 1
ATOM 2474 O O . GLY B 1 165 ? -3.225 9.169 -25.955 1.00 38.16 161 GLY B O 1
ATOM 2475 N N . GLY B 1 166 ? -2.818 11.262 -25.235 1.00 36.39 162 GLY B N 1
ATOM 2476 C CA . GLY B 1 166 ? -4.221 11.601 -25.083 1.00 36.34 162 GLY B CA 1
ATOM 2477 C C . GLY B 1 166 ? -4.693 11.485 -23.647 1.00 36.34 162 GLY B C 1
ATOM 2478 O O . GLY B 1 166 ? -5.885 11.603 -23.364 1.00 36.82 162 GLY B O 1
ATOM 2479 N N . ARG B 1 167 ? -3.753 11.252 -22.737 1.00 36.32 163 ARG B N 1
ATOM 2480 C CA . ARG B 1 167 ? -4.020 11.381 -21.309 1.00 35.55 163 ARG B CA 1
ATOM 2481 C C . ARG B 1 167 ? -3.004 12.301 -20.639 1.00 33.81 163 ARG B C 1
ATOM 2482 O O . ARG B 1 167 ? -1.796 12.144 -20.820 1.00 32.05 163 ARG B O 1
ATOM 2490 N N . VAL B 1 168 ? -3.502 13.260 -19.866 1.00 32.76 164 VAL B N 1
ATOM 2491 C CA . VAL B 1 168 ? -2.660 14.238 -19.242 1.00 33.51 164 VAL B CA 1
ATOM 2492 C C . VAL B 1 168 ? -2.328 13.778 -17.847 1.00 33.56 164 VAL B C 1
ATOM 2493 O O . VAL B 1 168 ? -3.196 13.591 -17.061 1.00 34.53 164 VAL B O 1
ATOM 2497 N N . MET B 1 169 ? -1.045 13.542 -17.704 1.00 20.00 165 MET B N 1
ATOM 2498 C CA . MET B 1 169 ? -0.192 13.972 -16.643 1.00 20.00 165 MET B CA 1
ATOM 2499 C C . MET B 1 169 ? -0.071 15.419 -16.262 1.00 20.00 165 MET B C 1
ATOM 2500 O O . MET B 1 169 ? 0.535 16.213 -16.934 1.00 20.00 165 MET B O 1
ATOM 2505 N N . LYS B 1 170 ? -0.584 15.695 -15.088 1.00 34.67 166 LYS B N 1
ATOM 2506 C CA . LYS B 1 170 ? -0.393 16.925 -14.385 1.00 35.34 166 LYS B CA 1
ATOM 2507 C C . LYS B 1 170 ? 0.180 16.715 -12.972 1.00 35.30 166 LYS B C 1
ATOM 2508 O O . LYS B 1 170 ? -0.419 16.065 -12.173 1.00 35.24 166 LYS B O 1
ATOM 2514 N N . ILE B 1 171 ? 1.338 17.276 -12.680 1.00 35.30 167 ILE B N 1
ATOM 2515 C CA . ILE B 1 171 ? 1.961 17.144 -11.368 1.00 35.55 167 ILE B CA 1
ATOM 2516 C C . ILE B 1 171 ? 2.004 18.431 -10.520 1.00 36.04 167 ILE B C 1
ATOM 2517 O O . ILE B 1 171 ? 2.750 19.329 -10.832 1.00 35.31 167 ILE B O 1
ATOM 2522 N N . ASN B 1 172 ? 1.246 18.485 -9.423 1.00 36.66 168 ASN B N 1
ATOM 2523 C CA . ASN B 1 172 ? 1.362 19.607 -8.476 1.00 36.71 168 ASN B CA 1
ATOM 2524 C C . ASN B 1 172 ? 2.471 19.380 -7.450 1.00 36.40 168 ASN B C 1
ATOM 2525 O O . ASN B 1 172 ? 2.785 18.255 -7.113 1.00 37.14 168 ASN B O 1
ATOM 2530 N N . THR B 1 173 ? 3.066 20.474 -6.991 1.00 35.63 169 THR B N 1
ATOM 2531 C CA . THR B 1 173 ? 3.992 20.500 -5.877 1.00 34.79 169 THR B CA 1
ATOM 2532 C C . THR B 1 173 ? 3.445 21.404 -4.757 1.00 35.29 169 THR B C 1
ATOM 2533 O O . THR B 1 173 ? 2.959 22.516 -4.991 1.00 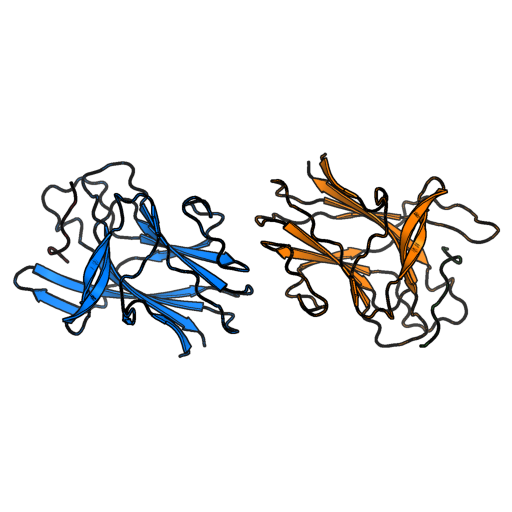35.34 169 THR B O 1
ATOM 2537 N N . GLU B 1 174 ? 3.569 20.935 -3.532 1.00 35.06 170 GLU B N 1
ATOM 2538 C CA . GLU B 1 174 ? 2.925 21.567 -2.419 1.00 35.80 170 GLU B CA 1
ATOM 2539 C C . GLU B 1 174 ? 3.895 21.287 -1.292 1.00 35.91 170 GLU B C 1
ATOM 2540 O O . GLU B 1 174 ? 4.344 20.152 -1.141 1.00 36.54 170 GLU B O 1
ATOM 2546 N N . VAL B 1 175 ? 4.300 22.321 -0.557 1.00 35.34 171 VAL B N 1
ATOM 2547 C CA . VAL B 1 175 ? 5.112 22.146 0.622 1.00 34.64 171 VAL B CA 1
ATOM 2548 C C . VAL B 1 175 ? 4.284 22.540 1.831 1.00 35.80 171 VAL B C 1
ATOM 2549 O O . VAL B 1 175 ? 3.396 23.417 1.754 1.00 33.31 171 VAL B O 1
ATOM 2553 N N . ARG B 1 176 ? 4.526 21.812 2.928 1.00 36.83 172 ARG B N 1
ATOM 2554 C CA . ARG B 1 176 ? 3.963 22.126 4.238 1.00 37.56 172 ARG B CA 1
ATOM 2555 C C . ARG B 1 176 ? 5.032 21.917 5.298 1.00 38.52 172 ARG B C 1
ATOM 2556 O O . ARG B 1 176 ? 5.946 21.057 5.164 1.00 38.01 172 ARG B O 1
ATOM 2564 N N . SER B 1 177 ? 4.883 22.676 6.376 1.00 39.16 173 SER B N 1
ATOM 2565 C CA A SER B 1 177 ? 5.824 22.608 7.475 0.50 39.83 173 SER B CA 1
ATOM 2566 C CA B SER B 1 177 ? 5.820 22.618 7.474 0.50 39.54 173 SER B CA 1
ATOM 2567 C C . SER B 1 177 ? 5.113 22.301 8.785 1.00 40.12 173 SER B C 1
ATOM 2568 O O . SER B 1 177 ? 3.900 22.489 8.930 1.00 40.40 173 SER B O 1
ATOM 2573 N N . PHE B 1 178 ? 5.867 21.782 9.731 1.00 40.88 174 PHE B N 1
ATOM 2574 C CA . PHE B 1 178 ? 5.299 21.501 11.025 1.00 41.80 174 PHE B CA 1
ATOM 2575 C C . PHE B 1 178 ? 6.391 21.476 12.047 1.00 42.15 174 PHE B C 1
ATOM 2576 O O . PHE B 1 178 ? 7.561 21.260 11.741 1.00 42.76 174 PHE B O 1
ATOM 2584 N N . GLY B 1 179 ? 5.997 21.709 13.275 1.00 43.03 175 GLY B N 1
ATOM 2585 C CA . GLY B 1 179 ? 6.919 21.552 14.370 1.00 43.69 175 GLY B CA 1
ATOM 2586 C C . GLY B 1 179 ? 6.624 22.438 15.564 1.00 44.33 175 GLY B C 1
ATOM 2587 O O . GLY B 1 179 ? 5.564 23.072 15.644 1.00 43.53 175 GLY B O 1
ATOM 2588 N N . PRO B 1 180 ? 7.585 22.486 16.494 1.00 44.98 176 PRO B N 1
ATOM 2589 C CA . PRO B 1 180 ? 8.836 21.751 16.298 1.00 45.59 176 PRO B CA 1
ATOM 2590 C C . PRO B 1 180 ? 8.855 20.452 17.075 1.00 45.42 176 PRO B C 1
ATOM 2591 O O . PRO B 1 180 ? 7.813 20.075 17.643 1.00 45.11 176 PRO B O 1
ATOM 2595 N N . VAL B 1 181 ? 9.906 19.690 16.823 1.00 44.77 177 VAL B N 1
ATOM 2596 C CA . VAL B 1 181 ? 9.953 18.243 16.972 1.00 44.00 177 VAL B CA 1
ATOM 2597 C C . VAL B 1 181 ? 11.133 17.972 17.887 1.00 43.00 177 VAL B C 1
ATOM 2598 O O . VAL B 1 181 ? 12.172 18.547 17.695 1.00 42.23 177 VAL B O 1
ATOM 2602 N N . SER B 1 182 ? 10.974 17.107 18.881 1.00 42.59 178 SER B N 1
ATOM 2603 C CA . SER B 1 182 ? 11.971 16.981 19.937 1.00 42.00 178 SER B CA 1
ATOM 2604 C C . SER B 1 182 ? 12.591 15.587 19.947 1.00 41.98 178 SER B C 1
ATOM 2605 O O . SER B 1 182 ? 13.659 15.377 20.522 1.00 42.10 178 SER B O 1
ATOM 2608 N N . ARG B 1 183 ? 11.913 14.640 19.307 1.00 41.29 179 ARG B N 1
ATOM 2609 C CA . ARG B 1 183 ? 12.107 13.226 19.606 1.00 39.41 179 ARG B CA 1
ATOM 2610 C C . ARG B 1 183 ? 12.952 12.546 18.533 1.00 39.54 179 ARG B C 1
ATOM 2611 O O . ARG B 1 183 ? 13.264 13.145 17.503 1.00 38.73 179 ARG B O 1
ATOM 2619 N N . SER B 1 184 ? 13.318 11.293 18.781 1.00 39.35 180 SER B N 1
ATOM 2620 C CA . SER B 1 184 ? 14.330 10.618 17.978 1.00 39.59 180 SER B CA 1
ATOM 2621 C C . SER B 1 184 ? 13.972 10.652 16.496 1.00 38.82 180 SER B C 1
ATOM 2622 O O . SER B 1 184 ? 14.850 10.736 15.637 1.00 38.99 180 SER B O 1
ATOM 2625 N N . GLY B 1 185 ? 12.677 10.587 16.204 1.00 37.64 181 GLY B N 1
ATOM 2626 C CA . GLY B 1 185 ? 12.194 10.712 14.837 1.00 36.95 181 GLY B CA 1
ATOM 2627 C C . GLY B 1 185 ? 10.685 10.819 14.735 1.00 36.29 181 GLY B C 1
ATOM 2628 O O . GLY B 1 185 ? 9.986 11.022 15.727 1.00 35.75 181 GLY B O 1
ATOM 2629 N N . PHE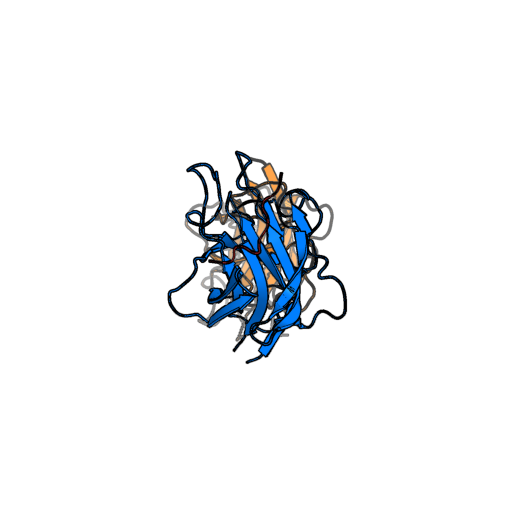 B 1 186 ? 10.187 10.682 13.509 1.00 35.37 182 PHE B N 1
ATOM 2630 C CA . PHE B 1 186 ? 8.752 10.772 13.227 1.00 34.06 182 PHE B CA 1
ATOM 2631 C C . PHE B 1 186 ? 8.383 9.992 11.951 1.00 33.88 182 PHE B C 1
ATOM 2632 O O . PHE B 1 186 ? 9.264 9.525 11.181 1.00 33.47 182 PHE B O 1
ATOM 2640 N N . TYR B 1 187 ? 7.072 9.869 11.747 1.00 33.35 183 TYR B N 1
ATOM 2641 C CA . TYR B 1 187 ? 6.491 9.234 10.573 1.00 32.53 183 TYR B CA 1
ATOM 2642 C C . TYR B 1 187 ? 5.610 10.268 9.953 1.00 31.55 183 TYR B C 1
ATOM 2643 O O . TYR B 1 187 ? 5.085 11.121 10.696 1.00 30.80 183 TYR B O 1
ATOM 2652 N N . LEU B 1 188 ? 5.420 10.190 8.620 1.00 29.80 184 LEU B N 1
ATOM 2653 C CA . LEU B 1 188 ? 4.282 10.868 7.977 1.00 28.80 184 LEU B CA 1
ATOM 2654 C C . LEU B 1 188 ? 3.162 9.888 7.597 1.00 28.58 184 LEU B C 1
ATOM 2655 O O . LEU B 1 188 ? 3.412 8.709 7.352 1.00 27.48 184 LEU B O 1
ATOM 2660 N N . ALA B 1 189 ? 1.929 10.398 7.545 1.00 28.85 185 ALA B N 1
ATOM 2661 C CA . ALA B 1 189 ? 0.794 9.662 7.050 1.00 29.57 185 ALA B CA 1
ATOM 2662 C C . ALA B 1 189 ? -0.084 10.447 6.060 1.00 30.72 185 ALA B C 1
ATOM 2663 O O . ALA B 1 189 ? -0.484 11.609 6.278 1.00 32.20 185 ALA B O 1
ATOM 2665 N N . PHE B 1 190 ? -0.461 9.753 5.011 1.00 30.73 186 PHE B N 1
ATOM 2666 C CA . PHE B 1 190 ? -1.296 10.314 3.992 1.00 30.38 186 PHE B CA 1
ATOM 2667 C C . PHE B 1 190 ? -2.631 9.594 4.062 1.00 29.96 186 PHE B C 1
ATOM 2668 O O . PHE B 1 190 ? -2.654 8.407 4.077 1.00 31.60 186 PHE B O 1
ATOM 2676 N N . GLN B 1 191 ? -3.733 10.324 4.153 1.00 30.44 187 GLN B N 1
ATOM 2677 C CA . GLN B 1 191 ? -5.063 9.731 4.238 1.00 30.50 187 GLN B CA 1
ATOM 2678 C C . GLN B 1 191 ? -5.906 10.153 3.060 1.00 31.44 187 GLN B C 1
ATOM 2679 O O . GLN B 1 191 ? -6.036 11.344 2.805 1.00 32.05 187 GLN B O 1
ATOM 2685 N N . ASP B 1 192 ? -6.504 9.170 2.381 1.00 32.51 188 ASP B N 1
ATOM 2686 C CA . ASP B 1 192 ? -7.493 9.378 1.292 1.00 32.78 188 ASP B CA 1
ATOM 2687 C C . ASP B 1 192 ? -8.864 8.958 1.785 1.00 32.59 188 ASP B C 1
ATOM 2688 O O . ASP B 1 192 ? -9.012 8.090 2.633 1.00 33.01 188 ASP B O 1
ATOM 2693 N N . TYR B 1 193 ? -9.877 9.600 1.249 1.00 33.14 189 TYR B N 1
ATOM 2694 C CA . TYR B 1 193 ? -11.240 9.374 1.686 1.00 33.13 189 TYR B CA 1
ATOM 2695 C C . TYR B 1 193 ? -12.174 9.363 0.454 1.00 32.29 189 TYR B C 1
ATOM 2696 O O . TYR B 1 193 ? -13.278 9.865 0.478 1.00 32.25 189 TYR B O 1
ATOM 2705 N N . GLY B 1 194 ? -11.715 8.728 -0.621 1.00 31.90 190 GLY B N 1
ATOM 2706 C CA . GLY B 1 194 ? -12.585 8.434 -1.766 1.00 31.61 190 GLY B CA 1
ATOM 2707 C C . GLY B 1 194 ? -12.356 9.264 -3.017 1.00 31.20 190 GLY B C 1
ATOM 2708 O O . GLY B 1 194 ? -13.309 9.580 -3.747 1.00 32.37 190 GLY B O 1
ATOM 2709 N N . GLY B 1 195 ? -11.101 9.602 -3.266 1.00 30.67 191 GLY B N 1
ATOM 2710 C CA . GLY B 1 195 ? -10.693 10.179 -4.528 1.00 30.76 191 GLY B CA 1
ATOM 2711 C C . GLY B 1 195 ? -9.757 9.293 -5.317 1.00 30.65 191 GLY B C 1
ATOM 2712 O O . GLY B 1 195 ? -9.636 8.094 -5.077 1.00 30.47 191 GLY B O 1
ATOM 2713 N N . CYS B 1 196 ? -9.038 9.925 -6.231 1.00 30.55 192 CYS B N 1
ATOM 2714 C CA . CYS B 1 196 ? -8.310 9.231 -7.255 1.00 30.29 192 CYS B CA 1
ATOM 2715 C C . CYS B 1 196 ? -7.086 10.033 -7.536 1.00 30.10 192 CYS B C 1
ATOM 2716 O O . CYS B 1 196 ? -7.196 11.068 -8.185 1.00 31.12 192 CYS B O 1
ATOM 2719 N N . MET B 1 197 ? -5.932 9.558 -7.065 1.00 29.52 193 MET B N 1
ATOM 2720 C CA . MET B 1 197 ? -4.733 10.321 -7.081 1.00 30.06 193 MET B CA 1
ATOM 2721 C C . MET B 1 197 ? -3.529 9.442 -6.956 1.00 29.09 193 MET B C 1
ATOM 2722 O O . MET B 1 197 ? -3.618 8.289 -6.612 1.00 29.88 193 MET B O 1
ATOM 2727 N N . SER B 1 198 ? -2.387 10.033 -7.209 1.00 27.85 194 SER B N 1
ATOM 2728 C CA . SER B 1 198 ? -1.133 9.388 -7.034 1.00 27.69 194 SER B CA 1
ATOM 2729 C C . SER B 1 198 ? -0.175 10.355 -6.343 1.00 28.29 194 SER B C 1
ATOM 2730 O O . SER B 1 198 ? 0.013 11.522 -6.771 1.00 27.14 194 SER B O 1
ATOM 2733 N N . LEU B 1 199 ? 0.383 9.862 -5.239 1.00 28.13 195 LEU B N 1
ATOM 2734 C CA . LEU B 1 199 ? 1.445 10.520 -4.540 1.00 28.43 195 LEU B CA 1
ATOM 2735 C C . LEU B 1 199 ? 2.755 10.053 -5.147 1.00 28.69 195 LEU B C 1
ATOM 2736 O O . LEU B 1 199 ? 3.124 8.877 -5.009 1.00 28.34 195 LEU B O 1
ATOM 2741 N N . ILE B 1 200 ? 3.452 10.997 -5.805 1.00 28.84 196 ILE B N 1
ATOM 2742 C CA . ILE B 1 200 ? 4.605 10.763 -6.662 1.00 28.37 196 ILE B CA 1
ATOM 2743 C C . ILE B 1 200 ? 5.946 10.899 -5.944 1.00 29.42 196 ILE B C 1
ATOM 2744 O O . ILE B 1 200 ? 6.899 10.147 -6.212 1.00 30.04 196 ILE B O 1
ATOM 2749 N N . ALA B 1 201 ? 6.040 11.869 -5.049 1.00 30.20 197 ALA B N 1
ATOM 2750 C CA . ALA B 1 201 ? 7.264 12.104 -4.303 1.00 31.21 197 ALA B CA 1
ATOM 2751 C C . ALA B 1 201 ? 7.000 12.809 -2.966 1.00 31.46 197 ALA B C 1
ATOM 2752 O O . ALA B 1 201 ? 6.033 13.560 -2.814 1.00 31.89 197 ALA B O 1
ATOM 2754 N N . VAL B 1 202 ? 7.889 12.539 -2.012 1.00 31.76 198 VAL B N 1
ATOM 2755 C CA . VAL B 1 202 ? 7.865 13.112 -0.680 1.00 31.51 198 VAL B CA 1
ATOM 2756 C C . VAL B 1 202 ? 9.337 13.302 -0.392 1.00 32.29 198 VAL B C 1
ATOM 2757 O O . VAL B 1 202 ? 10.092 12.325 -0.338 1.00 30.92 198 VAL B O 1
ATOM 2761 N N . ARG B 1 203 ? 9.755 14.570 -0.331 1.00 33.23 199 ARG B N 1
ATOM 2762 C CA . ARG B 1 203 ? 11.026 14.943 0.242 1.00 34.43 199 ARG B CA 1
ATOM 2763 C C . ARG B 1 203 ? 10.772 15.650 1.569 1.00 34.53 199 ARG B C 1
ATOM 2764 O O . ARG B 1 203 ? 9.940 16.552 1.677 1.00 32.57 199 ARG B O 1
ATOM 2772 N N . VAL B 1 204 ? 11.490 15.192 2.580 1.00 35.86 200 VAL B N 1
ATOM 2773 C CA . VAL B 1 204 ? 11.367 15.730 3.934 1.00 37.24 200 VAL B CA 1
ATOM 2774 C C . VAL B 1 204 ? 12.687 16.414 4.250 1.00 38.17 200 VAL B C 1
ATOM 2775 O O . VAL B 1 204 ? 13.742 15.816 4.096 1.00 36.43 200 VAL B O 1
ATOM 2779 N N . PHE B 1 205 ? 12.617 17.675 4.650 1.00 40.27 201 PHE B N 1
ATOM 2780 C CA . PHE B 1 205 ? 13.838 18.431 4.955 1.00 42.77 201 PHE B CA 1
ATOM 2781 C C . PHE B 1 205 ? 13.712 19.535 6.052 1.00 43.36 201 PHE B C 1
ATOM 2782 O O . PHE B 1 205 ? 12.637 19.820 6.546 1.00 42.80 201 PHE B O 1
ATOM 2790 N N . TYR B 1 206 ? 14.850 19.970 6.514 1.00 46.46 202 TYR B N 1
ATOM 2791 C CA . TYR B 1 206 ? 15.037 21.258 7.104 1.00 48.45 202 TYR B CA 1
ATOM 2792 C C . TYR B 1 206 ? 16.352 21.747 6.580 1.00 51.41 202 TYR B C 1
ATOM 2793 O O . TYR B 1 206 ? 16.836 21.286 5.594 1.00 52.20 202 TYR B O 1
ATOM 2802 N N . ARG B 1 207 ? 16.969 22.632 7.320 1.00 55.07 203 ARG B N 1
ATOM 2803 C CA . ARG B 1 207 ? 17.283 23.970 6.885 1.00 57.21 203 ARG B CA 1
ATOM 2804 C C . ARG B 1 207 ? 18.249 24.458 7.912 1.00 58.47 203 ARG B C 1
ATOM 2805 O O . ARG B 1 207 ? 17.921 24.411 9.076 1.00 58.86 203 ARG B O 1
ATOM 2813 N N . SER C 2 1 ? -8.091 15.939 -16.013 1.00 32.44 1 SER D N 1
ATOM 2814 C CA . SER C 2 1 ? -6.643 15.609 -16.181 1.00 32.51 1 SER D CA 1
ATOM 2815 C C . SER C 2 1 ? -6.279 14.346 -15.401 1.00 32.03 1 SER D C 1
ATOM 2816 O O . SER C 2 1 ? -7.083 13.816 -14.641 1.00 32.23 1 SER D O 1
ATOM 2819 N N . ASN C 2 2 ? -5.089 13.828 -15.646 1.00 31.69 2 ASN D N 1
ATOM 2820 C CA . ASN C 2 2 ? -4.645 12.621 -14.986 1.00 31.61 2 ASN D CA 1
ATOM 2821 C C . ASN C 2 2 ? -5.539 11.370 -15.209 1.00 31.76 2 ASN D C 1
ATOM 2822 O O . ASN C 2 2 ? -5.798 10.618 -14.254 1.00 32.99 2 ASN D O 1
ATOM 2827 N N . GLU C 2 3 ? -5.948 11.126 -16.465 1.00 30.51 3 GLU D N 1
ATOM 2828 C CA . GLU C 2 3 ? -6.822 10.007 -16.816 1.00 30.19 3 GLU D CA 1
ATOM 2829 C C . GLU C 2 3 ? -6.056 8.695 -16.918 1.00 29.59 3 GLU D C 1
ATOM 2830 O O . GLU C 2 3 ? -6.615 7.654 -17.238 1.00 30.76 3 GLU D O 1
ATOM 2836 N N . TRP C 2 4 ? -4.767 8.753 -16.690 1.00 29.60 4 TRP D N 1
ATOM 2837 C CA . TRP C 2 4 ? -3.921 7.563 -16.608 1.00 30.09 4 TRP D CA 1
ATOM 2838 C C . TRP C 2 4 ? -3.991 6.828 -15.243 1.00 30.18 4 TRP D C 1
ATOM 2839 O O . TRP C 2 4 ? -3.402 5.750 -15.112 1.00 30.71 4 TRP D O 1
ATOM 2850 N N . ILE C 2 5 ? -4.656 7.422 -14.246 1.00 29.61 5 ILE D N 1
ATOM 2851 C CA . ILE C 2 5 ? -4.827 6.792 -12.938 1.00 28.87 5 ILE D CA 1
ATOM 2852 C C . ILE C 2 5 ? -6.117 5.981 -12.972 1.00 28.74 5 ILE D C 1
ATOM 2853 O O . ILE C 2 5 ? -7.214 6.536 -13.044 1.00 26.65 5 ILE D O 1
ATOM 2858 N N . GLN C 2 6 ? -6.001 4.670 -12.875 1.00 28.83 6 GLN D N 1
ATOM 2859 C CA . GLN C 2 6 ? -7.166 3.818 -13.116 1.00 30.29 6 GLN D CA 1
ATOM 2860 C C . GLN C 2 6 ? -7.984 3.620 -11.866 1.00 30.35 6 GLN D C 1
ATOM 2861 O O . GLN C 2 6 ? -7.420 3.359 -10.805 1.00 30.09 6 GLN D O 1
ATOM 2867 N N . PRO C 2 7 ? -9.311 3.716 -11.983 1.00 31.56 7 PRO D N 1
ATOM 2868 C CA . PRO C 2 7 ? -10.119 3.344 -10.838 1.00 32.94 7 PRO D CA 1
ATOM 2869 C C . PRO C 2 7 ? -9.840 1.906 -10.420 1.00 34.57 7 PRO D C 1
ATOM 2870 O O . PRO C 2 7 ? -9.711 1.058 -11.275 1.00 33.88 7 PRO D O 1
ATOM 2874 N N . ARG C 2 8 ? -9.680 1.669 -9.125 1.00 37.26 8 ARG D N 1
ATOM 2875 C CA . ARG C 2 8 ? -9.772 0.313 -8.592 1.00 40.07 8 ARG D CA 1
ATOM 2876 C C . ARG C 2 8 ? -11.213 -0.043 -8.477 1.00 42.23 8 ARG D C 1
ATOM 2877 O O . ARG C 2 8 ? -12.073 0.778 -8.101 1.00 42.82 8 ARG D O 1
ATOM 2885 N N . LEU C 2 9 ? -11.468 -1.313 -8.680 1.00 45.01 9 LEU D N 1
ATOM 2886 C CA . LEU C 2 9 ? -12.794 -1.847 -8.806 1.00 47.61 9 LEU D CA 1
ATOM 2887 C C . LEU C 2 9 ? -13.133 -2.648 -7.570 1.00 48.55 9 LEU D C 1
ATOM 2888 O O . LEU C 2 9 ? -12.267 -3.329 -7.061 1.00 47.96 9 LEU D O 1
ATOM 2893 N N . PRO C 2 10 ? -14.394 -2.594 -7.118 1.00 50.35 10 PRO D N 1
ATOM 2894 C CA . PRO C 2 10 ? -14.785 -3.144 -5.801 1.00 50.63 10 PRO D CA 1
ATOM 2895 C C . PRO C 2 10 ? -14.466 -4.632 -5.619 1.00 52.35 10 PRO D C 1
ATOM 2896 O O . PRO C 2 10 ? -14.680 -5.458 -6.545 1.00 51.89 10 PRO D O 1
ATOM 2900 N N . GLN C 2 11 ? -14.023 -4.941 -4.390 1.00 53.68 11 GLN D N 1
ATOM 2901 C CA . GLN C 2 11 ? -12.910 -5.868 -4.141 1.00 54.92 11 GLN D CA 1
ATOM 2902 C C . GLN C 2 11 ? -13.217 -7.070 -3.193 1.00 55.30 11 GLN D C 1
ATOM 2903 O O . GLN C 2 11 ? -13.825 -6.930 -2.108 1.00 55.08 11 GLN D O 1
ATOM 2909 N N . SER D 2 1 ? 8.262 24.840 60.502 1.00 35.55 1 SER P N 1
ATOM 2910 C CA . SER D 2 1 ? 9.708 25.244 60.401 1.00 34.32 1 SER P CA 1
ATOM 2911 C C . SER D 2 1 ? 10.805 24.203 60.147 1.00 32.74 1 SER P C 1
ATOM 2912 O O . SER D 2 1 ? 11.843 24.581 59.649 1.00 31.97 1 SER P O 1
ATOM 2915 N N . ASN D 2 2 ? 10.617 22.933 60.489 1.00 31.60 2 ASN P N 1
ATOM 2916 C CA . ASN D 2 2 ? 11.471 21.886 59.890 1.00 31.46 2 ASN P CA 1
ATOM 2917 C C . ASN D 2 2 ? 12.988 21.984 60.111 1.00 31.49 2 ASN P C 1
ATOM 2918 O O . ASN D 2 2 ? 13.776 21.710 59.187 1.00 32.13 2 ASN P O 1
ATOM 2923 N N . GLU D 2 3 ? 13.369 22.320 61.347 1.00 31.07 3 GLU P N 1
ATOM 2924 C CA . GLU D 2 3 ? 14.749 22.502 61.770 1.00 30.58 3 GLU P CA 1
ATOM 2925 C C . GLU D 2 3 ? 15.566 21.217 61.852 1.00 30.07 3 GLU P C 1
ATOM 2926 O O . GLU D 2 3 ? 16.751 21.231 62.158 1.00 30.27 3 GLU P O 1
ATOM 2932 N N . TRP D 2 4 ? 14.924 20.115 61.555 1.00 30.63 4 TRP P N 1
ATOM 2933 C CA . TRP D 2 4 ? 15.571 18.812 61.479 1.00 31.49 4 TRP P CA 1
ATOM 2934 C C . TRP D 2 4 ? 16.244 18.556 60.132 1.00 31.52 4 TRP P C 1
ATOM 2935 O O . TRP D 2 4 ? 16.887 17.519 59.980 1.00 30.63 4 TRP P O 1
ATOM 2946 N N . ILE D 2 5 ? 16.100 19.482 59.176 1.00 31.33 5 ILE P N 1
ATOM 2947 C CA . ILE D 2 5 ? 16.650 19.286 57.831 1.00 31.56 5 ILE P CA 1
ATOM 2948 C C . ILE D 2 5 ? 18.007 19.959 57.820 1.00 31.50 5 ILE P C 1
ATOM 2949 O O . ILE D 2 5 ? 18.132 21.188 57.807 1.00 29.67 5 ILE P O 1
ATOM 2954 N N . GLN D 2 6 ? 19.042 19.154 57.836 1.00 31.90 6 GLN P N 1
ATOM 2955 C CA . GLN D 2 6 ? 20.368 19.701 58.055 1.00 32.95 6 GLN P CA 1
ATOM 2956 C C . GLN D 2 6 ? 20.947 20.265 56.783 1.00 32.77 6 GLN P C 1
ATOM 2957 O O . GLN D 2 6 ? 20.902 19.605 55.738 1.00 33.00 6 GLN P O 1
ATOM 2963 N N . PRO D 2 7 ? 21.487 21.462 56.846 1.00 33.78 7 PRO P N 1
ATOM 2964 C CA . PRO D 2 7 ? 22.321 21.957 55.759 1.00 35.14 7 PRO P CA 1
ATOM 2965 C C . PRO D 2 7 ? 23.480 21.059 55.416 1.00 35.69 7 PRO P C 1
ATOM 2966 O O . PRO D 2 7 ? 24.019 20.425 56.259 1.00 34.95 7 PRO P O 1
ATOM 2970 N N . ARG D 2 8 ? 23.808 21.000 54.145 1.00 20.00 8 ARG P N 1
ATOM 2971 C CA . ARG D 2 8 ? 25.148 20.731 53.670 1.00 20.00 8 ARG P CA 1
ATOM 2972 C C . ARG D 2 8 ? 25.941 21.955 53.294 1.00 20.00 8 ARG P C 1
ATOM 2973 O O . ARG D 2 8 ? 25.604 22.684 52.366 1.00 42.29 8 ARG P O 1
ATOM 2981 N N . LEU D 2 9 ? 27.018 22.168 54.028 1.00 45.06 9 LEU P N 1
ATOM 2982 C CA . LEU D 2 9 ? 28.339 21.732 53.632 1.00 45.60 9 LEU P CA 1
ATOM 2983 C C . LEU D 2 9 ? 28.262 20.641 52.595 1.00 46.22 9 LEU P C 1
ATOM 2984 O O . LEU D 2 9 ? 29.048 20.607 51.687 1.00 47.27 9 LEU P O 1
#

CATH classification: 2.60.120.260

GO terms:
  GO:0005515 protein binding (F, IPI)
  GO:0005515 protein binding (F, IDA)
  GO:0098794 postsynapse (C, TAS)
  GO:0001540 amyloid-beta binding (F, TAS)
  GO:0030335 positive regulation of cell migration (P, IGI)
  GO:0002639 positive regulation of immunoglobulin production (P, IMP)
  GO:0042113 B cell activation (P, IMP)
  GO:0030890 positive regulation of B cell proliferation (P, IMP)
  GO:0032760 positive regulation of tumor necrosis factor production (P, IMP)
  GO:0007162 negative regulation of cell adhesion (P, IMP)
  GO:0030193 regulation of blood coagulation (P, IMP)
  GO:0005576 extracellular region (C, TAS)
  GO:0005829 cytosol (C, TAS)
  GO:0005886 plasma membrane (C, TAS)
  GO:0005886 plasma membrane (C, IDA)
  GO:0005576 extracellular region (C, IDA)
  GO:0005005 transmembrane-ephrin receptor activity (F, TAS)
  GO:0007399 nervous system development (P, TAS)

Organism: Homo sapiens (NCBI:txid9606)

Nearest PDB structures (foldseek):
  2qbx-assembly1_A  TM=1.006E+00  e=6.312E-37  Homo sapiens
  7s7k-assembly1_A  TM=9.749E-01  e=1.153E-31  Mus musculus
  3etp-assembly1_A  TM=9.370E-01  e=1.584E-30  Mus musculus
  1shw-assembly1_B  TM=9.446E-01  e=1.970E-30  Mus musculus
  1kgy-assembly2_C  TM=9.291E-01  e=1.655E-29  Mus musculus

B-factor: mean 37.18, std 9.03, range [19.02, 104.58]

InterPro domains:
  IPR000719 Protein kinase doma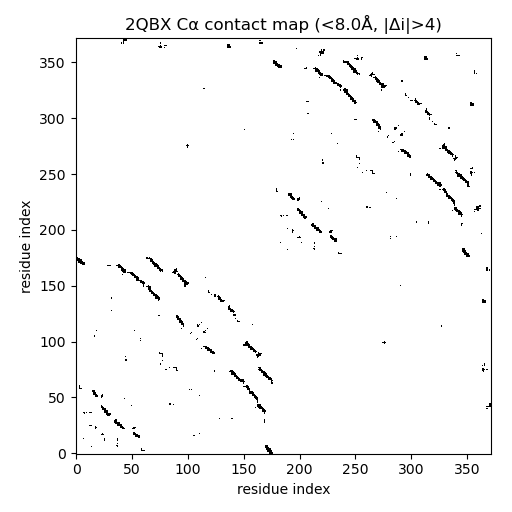in [PS50011] (621-884)
  IPR001090 Ephrin, ligand binding domain [PF01404] (21-197)
  IPR001090 Ephrin, ligand binding domain [PS51550] (20-202)
  IPR001090 Ephrin, ligand binding domain [SM00615] (20-197)
  IPR001245 Serine-threonine/tyrosine-protein kinase, catalytic domain [PF07714] (621-880)
  IPR001245 Serine-threonine/tyrosine-protein kinase, catalytic domain [PR00109] (699-712)
  IPR001245 Serine-threonine/tyrosine-protein kinase, catalytic domain [PR00109] (736-754)
  IPR001245 Serine-threonine/tyrosine-protein kinase, catalytic domain [PR00109] (788-798)
  IPR001245 Serine-threonine/tyrosine-protein kinase, catalytic domain [PR00109] (807-829)
  IPR001245 Serine-threonine/tyrosine-protein kinase, catalytic domain [PR00109] (851-873)
  IPR001426 Tyrosine-protein kinase, receptor class V, conserved site [PS00790] (178-198)
  IPR001426 Tyrosine-protein kinase, receptor class V, conserved site [PS00791] (241-261)
  IPR001660 Sterile alpha motif domain [PF00536] (911-975)
  IPR001660 Sterile alpha motif domain [PS50105] (913-977)
  IPR001660 Sterile alpha motif domain [SM00454] (910-977)
  IPR003961 Fibronectin type III [PF00041] (326-423)
  IPR003961 Fibronectin type III [PF00041] (439-523)
  IPR003961 Fibronectin type III [PS50853] (324-434)
  IPR003961 Fibronectin type III [PS50853] (435-530)
  IPR003961 Fibronectin type III [SM00060] (325-417)

Radius of gyration: 28.39 Å; Cα contacts (8 Å, |Δi|>4): 933; chains: 4; bounding box: 49×42×96 Å

Foldseek 3Di:
DFFQDKQQPDPDDQPKAKPPPQAWDWDWDQDPVGDTGIWIWGAPQVDAFAKMKIKGFWTFCVPAFKKKKKWKKDFDDPVPDPPGDPVADAKKWKWKADDQDRPDDNCPPPSDPVVTPTQDIDGADPDWDWDDPPPPITTIGMDMTMDGRDDHRTMMMMMIDRNTTMMTNMMTMGHD/DDFQDKQQPDPDAQPWDKVPCLAWDWDWDQPDPGDIGTKIKGAQQVDAQAKIKTKGFWTFCVPPFKKKKKWKKWFDDPVPDPPGDPVADFKKWKWKAWDQDRDDDNCPPPSDPVVTHTQDIDGDDDDWDWDQDPNDIDIMDMDMTMDGGDDHRTMMMMMIDRRGTMMTGMIIMDDD/DPPVDDDDDDD/DCPVDDDDD

Sequence (372 aa):
EETLMDSTTATAELGWMVHPPSGWEEVSGYDENMNTIRTYQVCNVFESSQNNWLRTKFIRRRGAHRIHVEMKFSVRDCSSIPSVPGSCKETFNLYYYEADFDSATKTFPNWMENPWVKVDTIAADESFSQVDLGGRVMKINTEVRSFGPVSRSSGFYLAFQDYGGCMSLIAVRVFYREETLMDSTTATAELGWMVHPPSGWEEVSGYDENMNTIRTYQVCNVFESSQNNWLRTKFIRRRGAHRIHVEMKFSVRDCSSSIPSVPGSCKETFNLYYYEADFDSATKTFPNWMENPWVKVDTIAADESFSQVDLGGRVMKINTEVRSSFGPVSRSGFYLAFQDYGGCMSLIAVRVFYRSNEWIQPRLPQSNEWIQPRL

Secondary structure (DSSP, 8-state):
-EEEEEGGG-SS----EEESTTS-EEEEEE-TT--EEEEEEE--TTSSS--EEEEPPPEE-TT-SSEEEEEEEEE--GGGSTT--TT-B--EEEEEEEESS----SS-S-SSBTTBEEEEEE---S--EEEEETTEEEEEEEEEEEE----SSEEEEEEEESSB-EEEEEEEEEE-/-EEEEEGGG-SS----EEESTTS-EEEEEE-TTS-EEEEEEEE-TTSSS--EEEE---EE-TT-SSEEEEEEEEE--GGGSTT--TT-B-EEEEEEEEESS----SS-S-SSBTTBEEEEEEE--S--EEEESSS-EEEEEEEEEEE----SSEEEEEEEESSBEEEEEEEEEEE-/--TTSPPP---/--TTSPPP-

Solvent-accessible surface area: 17443 Å² total; per-residue (Å²): 143,91,63,25,35,37,6,64,95,44,145,72,91,12,51,22,64,32,73,49,117,79,1,2,92,38,44,60,14,90,26,86,117,84,81,92,20,74,3,7,19,0,0,8,10,86,103,93,113,33,78,1,2,0,9,4,127,46,7,96,46,104,46,2,118,119,0,46,0,36,0,46,0,0,10,16,44,20,114,22,6,104,108,35,58,90,75,24,83,78,35,2,9,0,7,28,16,24,0,19,89,92,16,25,71,64,111,89,0,87,28,101,94,116,36,3,65,80,34,55,54,0,46,43,55,160,82,88,52,86,73,103,53,58,69,120,34,7,25,6,1,43,25,69,59,40,11,25,114,2,76,31,55,0,0,3,0,0,0,21,0,60,9,0,0,1,1,6,4,10,1,62,0,29,42,174,130,108,66,32,32,38,4,56,98,40,133,73,85,14,47,21,68,25,72,48,119,54,1,2,54,37,51,60,11,89,23,85,111,87,81,91,24,71,3,6,7,0,0,1,8,72,47,99,113,33,76,2,2,0,14,3,126,45,7,98,45,87,47,2,118,124,0,26,0,30,0,40,1,0,8,16,36,21,114,24,6,99,107,36,60,88,75,17,80,72,36,2,9,0,7,26,17,25,0,20,87,94,16,22,72,64,108,89,0,83,28,108,91,117,33,3,73,87,32,54,55,0,44,43,73,155,86,90,62,91,71,95,50,81,63,118,30,8,33,7,0,53,28,68,56,43,10,28,105,4,72,33,55,1,0,3,0,0,0,24,0,58,9,0,0,2,0,5,3,7,1,53,0,12,45,192,22,0,52,50,0,120,42,51,131,82,141,24,0,54,48,0,128,45,50,194